Protein AF-0000000085051279 (afdb_homodimer)

Foldseek 3Di:
DEWEDALLQLLSLLQLLLCVVLVNPVPYHYDYDDQVVVDVVQCVQPVNSDDTWGQDPVHIDHGSVVSSVVCCVPRDDDPQADDDPRRVVLVVLLVLLVLLSVLLVVLLVLVVDDPVSHDPVSNVVSVVSNLVSLLVSLVVADDDPDDDHSSLSSLLSSVLSCCVRPVPDDRCVSRVSSVVSNVVCCVDPSNVVSRGD/DEWEDALLQLLSLLQLLLCVVLVNPVPYHYDYDDQVVVDVVQCVQPVNSDDTWGQDPVHIDHGSVVSSVVCCVPRDPDPQADDDPRRVVLVVLLVLLVLLSVLLVVLLVLVVDDPVSHDPVSNVVSVVSNLVSLLVSLVVQDDDPDDDHSSLSSLLSSVLSCCVRPVPDDRCVSRVSSVVSNVVCCPDPSNVVSRGD

Solvent-accessible surface area (backbone atoms only — not comparable to full-atom values): 20750 Å² total; per-residue (Å²): 76,42,32,35,24,35,58,65,37,55,52,21,35,45,40,53,29,49,37,44,73,66,67,35,61,90,51,42,41,81,39,84,50,68,49,91,67,53,45,69,78,52,33,74,57,19,39,68,32,55,60,23,24,39,40,51,98,88,46,57,32,55,41,44,68,59,44,46,51,50,50,38,72,74,60,47,96,56,68,51,56,59,74,73,78,57,23,56,59,41,50,39,45,25,50,50,25,50,48,37,41,50,31,52,51,51,45,52,54,45,70,66,41,59,76,73,34,42,52,71,67,58,46,50,51,34,50,52,19,32,53,45,36,44,43,64,44,17,82,75,41,71,78,66,92,61,82,73,26,52,31,53,45,36,40,27,41,34,56,52,44,46,50,71,78,38,71,83,62,90,52,59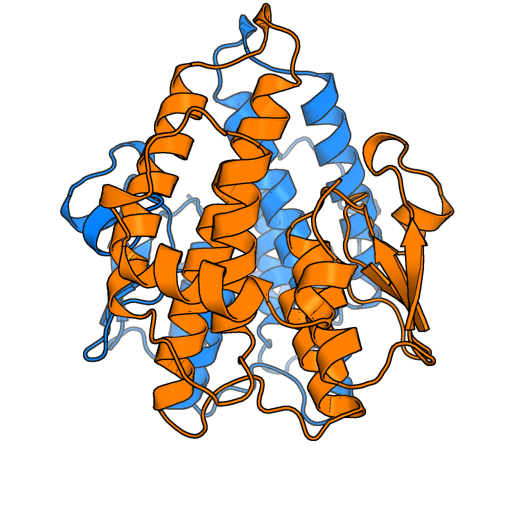,86,63,18,54,40,40,50,51,32,26,60,57,50,54,68,37,66,40,42,55,76,49,56,70,97,75,42,33,35,25,38,59,67,38,58,51,21,34,46,40,52,29,50,36,44,73,64,68,34,61,91,51,43,42,80,37,84,51,68,49,90,66,52,45,68,78,50,32,74,58,20,39,69,31,57,60,21,24,39,41,53,98,89,47,58,33,56,40,44,68,58,44,46,52,51,48,36,73,76,61,48,97,59,67,52,57,60,73,73,77,56,23,57,59,41,50,40,47,26,47,50,24,50,49,36,42,50,31,50,50,51,45,53,54,44,69,67,40,58,76,74,34,41,53,70,65,58,47,50,50,33,51,51,19,33,52,44,37,44,44,64,46,17,82,74,39,70,81,65,91,60,81,74,26,53,30,53,47,36,41,28,42,34,55,51,45,46,48,71,78,38,71,80,61,88,54,59,88,63,17,53,40,38,50,51,32,25,61,58,50,53,70,36,67,40,41,56,76,50,56,70,99

Nearest PDB structures (foldseek):
  4jed-assembly1_A-2  TM=9.030E-01  e=9.012E-14  Methylobacterium radiotolerans JCM 2831
  3r2q-assembly1_A-2  TM=9.106E-01  e=6.881E-13  Escherichia coli K-12
  3mdk-assembly1_A  TM=8.119E-01  e=7.686E-09  Pseudomonas putida KT2440
  6srb-assembly1_A  TM=7.671E-01  e=3.237E-08  Trametes pubescens
  6srb-assembly1_B  TM=7.718E-01  e=1.175E-07  Trametes pubescens

Radius of gyration: 19.94 Å; Cα contacts (8 Å, |Δi|>4): 602; chains: 2; bounding box: 51×53×50 Å

pLDDT: mean 97.47, std 1.98, range [83.81, 98.94]

Structure (mmCIF, N/CA/C/O backbone):
data_AF-0000000085051279-model_v1
#
loop_
_entity.id
_entity.type
_entity.pdbx_description
1 polymer 'Glutathione S-transferase domain-containing protein'
#
loop_
_atom_site.group_PDB
_atom_site.id
_atom_site.type_symbol
_atom_site.label_atom_id
_atom_site.label_alt_id
_atom_site.label_comp_id
_atom_site.label_asym_id
_atom_site.label_entity_id
_atom_site.label_seq_id
_atom_site.pdbx_PDB_ins_code
_atom_site.Cartn_x
_atom_site.Cartn_y
_atom_site.Cartn_z
_atom_site.occupancy
_atom_site.B_iso_or_equiv
_atom_site.auth_seq_id
_atom_site.auth_comp_id
_atom_site.auth_asym_id
_atom_site.auth_atom_id
_atom_site.pdbx_PDB_model_num
ATOM 1 N N . MET A 1 1 ? -12.391 3.74 -20.328 1 98.12 1 MET A N 1
ATOM 2 C CA . MET A 1 1 ? -11.367 3.971 -19.312 1 98.12 1 MET A CA 1
ATOM 3 C C . MET A 1 1 ? -10.016 3.455 -19.781 1 98.12 1 MET A C 1
ATOM 5 O O . MET A 1 1 ? -9.938 2.623 -20.688 1 98.12 1 MET A O 1
ATOM 9 N N . ARG A 1 2 ? -8.961 4.098 -19.344 1 98.62 2 ARG A N 1
ATOM 10 C CA . ARG A 1 2 ? -7.605 3.68 -19.688 1 98.62 2 ARG A CA 1
ATOM 11 C C . ARG A 1 2 ? -6.848 3.209 -18.453 1 98.62 2 ARG A C 1
ATOM 13 O O . ARG A 1 2 ? -6.828 3.895 -17.422 1 98.62 2 ARG A O 1
ATOM 20 N N . LEU A 1 3 ? -6.277 1.979 -18.5 1 98.88 3 LEU A N 1
ATOM 21 C CA . LEU A 1 3 ? -5.477 1.401 -17.422 1 98.88 3 LEU A CA 1
ATOM 22 C C . LEU A 1 3 ? -4.008 1.321 -17.812 1 98.88 3 LEU A C 1
ATOM 24 O O . LEU A 1 3 ? -3.637 0.523 -18.688 1 98.88 3 LEU A O 1
ATOM 28 N N . PHE A 1 4 ? -3.154 2.203 -17.234 1 98.88 4 PHE A N 1
ATOM 29 C CA . PHE A 1 4 ? -1.717 2.139 -17.469 1 98.88 4 PHE A CA 1
ATOM 30 C C . PHE A 1 4 ? -1.113 0.905 -16.812 1 98.88 4 PHE A C 1
ATOM 32 O O . PHE A 1 4 ? -1.31 0.676 -15.617 1 98.88 4 PHE A O 1
ATOM 39 N N . ILE A 1 5 ? -0.415 0.086 -17.641 1 98.62 5 ILE A N 1
ATOM 40 C CA . ILE A 1 5 ? 0.096 -1.184 -17.141 1 98.62 5 ILE A CA 1
ATOM 41 C C . ILE A 1 5 ? 1.498 -1.433 -17.688 1 98.62 5 ILE A C 1
ATOM 43 O O . ILE A 1 5 ? 1.956 -0.717 -18.578 1 98.62 5 ILE A O 1
ATOM 47 N N . ASN A 1 6 ? 2.16 -2.268 -17.047 1 97.81 6 ASN A N 1
ATOM 48 C CA . ASN A 1 6 ? 3.318 -2.994 -17.562 1 97.81 6 ASN A CA 1
ATOM 49 C C . ASN A 1 6 ? 3.133 -4.504 -17.438 1 97.81 6 ASN A C 1
ATOM 51 O O . ASN A 1 6 ? 2.604 -4.988 -16.422 1 97.81 6 ASN A O 1
ATOM 55 N N . SER A 1 7 ? 3.555 -5.289 -18.469 1 96.94 7 SER A N 1
ATOM 56 C CA . SER A 1 7 ? 3.252 -6.715 -18.516 1 96.94 7 SER A CA 1
ATOM 57 C C . SER A 1 7 ? 3.932 -7.465 -17.375 1 96.94 7 SER A C 1
ATOM 59 O O . SER A 1 7 ? 3.502 -8.562 -17 1 96.94 7 SER A O 1
ATOM 61 N N . GLY A 1 8 ? 4.988 -6.895 -16.828 1 97.75 8 GLY A N 1
ATOM 62 C CA . GLY A 1 8 ? 5.699 -7.547 -15.742 1 97.75 8 GLY A CA 1
ATOM 63 C C . GLY A 1 8 ? 5.219 -7.113 -14.367 1 97.75 8 GLY A C 1
ATOM 64 O O . GLY A 1 8 ? 5.645 -7.668 -13.352 1 97.75 8 GLY A O 1
ATOM 65 N N . SER A 1 9 ? 4.316 -6.152 -14.289 1 98.44 9 SER A N 1
ATOM 66 C CA . SER A 1 9 ? 3.877 -5.625 -13 1 98.44 9 SER A CA 1
ATOM 67 C C . SER A 1 9 ? 2.812 -6.516 -12.375 1 98.44 9 SER A C 1
ATOM 69 O O . SER A 1 9 ? 1.728 -6.688 -12.938 1 98.44 9 SER A O 1
ATOM 71 N N . PRO A 1 10 ? 3.086 -7.008 -11.188 1 98.69 10 PRO A N 1
ATOM 72 C CA . PRO A 1 10 ? 2.078 -7.84 -10.531 1 98.69 10 PRO A CA 1
ATOM 73 C C . PRO A 1 10 ? 0.895 -7.031 -10 1 98.69 10 PRO A C 1
ATOM 75 O O . PRO A 1 10 ? -0.217 -7.555 -9.898 1 98.69 10 PRO A O 1
ATOM 78 N N . PHE A 1 11 ? 1.082 -5.777 -9.664 1 98.81 11 PHE A N 1
ATOM 79 C CA . PHE A 1 11 ? 0.002 -4.918 -9.195 1 98.81 11 PHE A CA 1
ATOM 80 C C . PHE A 1 11 ? -0.945 -4.57 -10.336 1 98.81 11 PHE A C 1
ATOM 82 O O . PHE A 1 11 ? -2.164 -4.574 -10.164 1 98.81 11 PHE A O 1
ATOM 89 N N . ALA A 1 12 ? -0.349 -4.281 -11.469 1 98.88 12 ALA A N 1
ATOM 90 C CA . ALA A 1 12 ? -1.18 -4.059 -12.648 1 98.88 12 ALA A CA 1
ATOM 91 C C . ALA A 1 12 ? -1.928 -5.328 -13.047 1 98.88 12 ALA A C 1
ATOM 93 O O . ALA A 1 12 ? -3.066 -5.262 -13.516 1 98.88 12 ALA A O 1
ATOM 94 N N . ARG A 1 13 ? -1.258 -6.43 -12.875 1 98.88 13 ARG A N 1
ATOM 95 C CA . ARG A 1 13 ? -1.881 -7.699 -13.242 1 98.88 13 ARG A CA 1
ATOM 96 C C . ARG A 1 13 ? -3.152 -7.941 -12.438 1 98.88 13 ARG A C 1
ATOM 98 O O . ARG A 1 13 ? -4.152 -8.422 -12.969 1 98.88 13 ARG A O 1
ATOM 105 N N . LYS A 1 14 ? -3.09 -7.648 -11.148 1 98.44 14 LYS A N 1
ATOM 106 C CA . LYS A 1 14 ? -4.266 -7.77 -10.297 1 98.44 14 LYS A CA 1
ATOM 107 C C . LYS A 1 14 ? -5.461 -7.039 -10.898 1 98.44 14 LYS A C 1
ATOM 109 O O . LYS A 1 14 ? -6.57 -7.574 -10.938 1 98.44 14 LYS A O 1
ATOM 114 N N . CYS A 1 15 ? -5.277 -5.84 -11.336 1 98.88 15 CYS A N 1
ATOM 115 C CA . CYS A 1 15 ? -6.336 -5.023 -11.922 1 98.88 15 CYS A CA 1
ATOM 116 C C . CYS A 1 15 ? -6.805 -5.613 -13.25 1 98.88 15 CYS A C 1
ATOM 118 O O . CYS A 1 15 ? -8.008 -5.684 -13.508 1 98.88 15 CYS A O 1
ATOM 120 N N . ARG A 1 16 ? -5.84 -6.047 -14.023 1 98.88 16 ARG A N 1
ATOM 121 C CA . ARG A 1 16 ? -6.172 -6.602 -15.336 1 98.88 16 ARG A CA 1
ATOM 122 C C . ARG A 1 16 ? -7.008 -7.871 -15.195 1 98.88 16 ARG A C 1
ATOM 124 O O . ARG A 1 16 ? -7.941 -8.094 -15.961 1 98.88 16 ARG A O 1
ATOM 131 N N . ILE A 1 17 ? -6.672 -8.688 -14.234 1 98.94 17 ILE A N 1
ATOM 132 C CA . ILE A 1 17 ? -7.434 -9.906 -13.977 1 98.94 17 ILE A CA 1
ATOM 133 C C . ILE A 1 17 ? -8.867 -9.547 -13.586 1 98.94 17 ILE A C 1
ATOM 135 O O . ILE A 1 17 ? -9.82 -10.109 -14.125 1 98.94 17 ILE A O 1
ATOM 139 N N . LEU A 1 18 ? -9.016 -8.617 -12.656 1 98.81 18 LEU A N 1
ATOM 140 C CA . LEU A 1 18 ? -10.359 -8.273 -12.211 1 98.81 18 LEU A CA 1
ATOM 141 C C . LEU A 1 18 ? -11.188 -7.703 -13.359 1 98.81 18 LEU A C 1
ATOM 143 O O . LEU A 1 18 ? -12.375 -8.016 -13.484 1 98.81 18 LEU A O 1
ATOM 147 N N . VAL A 1 19 ? -10.617 -6.852 -14.18 1 98.75 19 VAL A N 1
ATOM 148 C CA . VAL A 1 19 ? -11.289 -6.285 -15.344 1 98.75 19 VAL A CA 1
ATOM 149 C C . VAL A 1 19 ? -11.875 -7.406 -16.203 1 98.75 19 VAL A C 1
ATOM 151 O O . VAL A 1 19 ? -13.023 -7.328 -16.641 1 98.75 19 VAL A O 1
ATOM 154 N N . ARG A 1 20 ? -11.109 -8.445 -16.406 1 98.69 20 ARG A N 1
ATOM 155 C CA . ARG A 1 20 ? -11.516 -9.578 -17.234 1 98.69 20 ARG A CA 1
ATOM 156 C C . ARG A 1 20 ? -12.578 -10.414 -16.516 1 98.69 20 ARG A C 1
ATOM 158 O O . ARG A 1 20 ? -13.57 -10.812 -17.125 1 98.69 20 ARG A O 1
ATOM 165 N N . GLU A 1 21 ? -12.398 -10.648 -15.203 1 98.44 21 GLU A N 1
ATOM 166 C CA . GLU A 1 21 ? -13.383 -11.398 -14.43 1 98.44 21 GLU A CA 1
ATOM 167 C C . GLU A 1 21 ? -14.734 -10.695 -14.438 1 98.44 21 GLU A C 1
ATOM 169 O O . GLU A 1 21 ? -15.781 -11.352 -14.383 1 98.44 21 GLU A O 1
ATOM 174 N N . MET A 1 22 ? -14.711 -9.391 -14.555 1 98.19 22 MET A N 1
ATOM 175 C CA . MET A 1 22 ? -15.93 -8.586 -14.492 1 98.19 22 MET A CA 1
ATOM 176 C C . MET A 1 22 ? -16.5 -8.352 -15.883 1 98.19 22 MET A C 1
ATOM 178 O O . MET A 1 22 ? -17.531 -7.688 -16.031 1 98.19 22 MET A O 1
ATOM 182 N N . GLY A 1 23 ? -15.789 -8.844 -16.906 1 97.88 23 GLY A N 1
ATOM 183 C CA . GLY A 1 23 ? -16.25 -8.656 -18.266 1 97.88 23 GLY A CA 1
ATOM 184 C C . GLY A 1 23 ? -16.141 -7.223 -18.75 1 97.88 23 GLY A C 1
ATOM 185 O O . GLY A 1 23 ? -16.969 -6.75 -19.516 1 97.88 23 GLY A O 1
ATOM 186 N N . LEU A 1 24 ? -15.109 -6.52 -18.312 1 98.25 24 LEU A N 1
ATOM 187 C CA . LEU A 1 24 ? -15 -5.094 -18.594 1 98.25 24 LEU A CA 1
ATOM 188 C C . LEU A 1 24 ? -13.93 -4.828 -19.656 1 98.25 24 LEU A C 1
ATOM 190 O O . LEU A 1 24 ? -13.469 -3.697 -19.812 1 98.25 24 LEU A O 1
ATOM 194 N N . VAL A 1 25 ? -13.539 -5.816 -20.422 1 98.12 25 VAL A N 1
ATOM 195 C CA . VAL A 1 25 ? -12.422 -5.707 -21.359 1 98.12 25 VAL A CA 1
ATOM 196 C C . VAL A 1 25 ? -12.75 -4.676 -22.438 1 98.12 25 VAL A C 1
ATOM 198 O O . VAL A 1 25 ? -11.859 -3.975 -22.938 1 98.12 25 VAL A O 1
ATOM 201 N N . ASP A 1 26 ? -14.008 -4.52 -22.734 1 98.06 26 ASP A N 1
ATOM 202 C CA . ASP A 1 26 ? -14.414 -3.564 -23.75 1 98.06 26 ASP A CA 1
ATOM 203 C C . ASP A 1 26 ? -14.5 -2.15 -23.188 1 98.06 26 ASP A C 1
ATOM 205 O O . ASP A 1 26 ? -14.57 -1.175 -23.938 1 98.06 26 ASP A O 1
ATOM 209 N N . ARG A 1 27 ? -14.422 -1.994 -21.891 1 97.81 27 ARG A N 1
ATOM 210 C CA . ARG A 1 27 ? -14.594 -0.699 -21.25 1 97.81 27 ARG A CA 1
ATOM 211 C C . ARG A 1 27 ? -13.266 -0.173 -20.719 1 97.81 27 ARG A C 1
ATOM 213 O O . ARG A 1 27 ? -13.117 1.027 -20.469 1 97.81 27 ARG A O 1
ATOM 220 N N . VAL A 1 28 ? -12.344 -1.032 -20.484 1 98.62 28 VAL A N 1
ATOM 221 C CA . VAL A 1 28 ? -11.039 -0.675 -19.938 1 98.62 28 VAL A CA 1
ATOM 222 C C . VAL A 1 28 ? -9.945 -1.045 -20.922 1 98.62 28 VAL A C 1
ATOM 224 O O . VAL A 1 28 ? -9.703 -2.227 -21.188 1 98.62 28 VAL A O 1
ATOM 227 N N . GLN A 1 29 ? -9.234 -0.08 -21.406 1 98.44 29 GLN A N 1
ATOM 228 C CA . GLN A 1 29 ? -8.148 -0.297 -22.344 1 98.44 29 GLN A CA 1
ATOM 229 C C . GLN A 1 29 ? -6.801 -0.331 -21.641 1 98.44 29 GLN A C 1
ATOM 231 O O . GLN A 1 29 ? -6.438 0.615 -20.938 1 98.44 29 GLN A O 1
ATOM 236 N N . ASP A 1 30 ? -6.047 -1.413 -21.844 1 98.5 30 ASP A N 1
ATOM 237 C CA . ASP A 1 30 ? -4.676 -1.468 -21.359 1 98.5 30 ASP A CA 1
ATOM 238 C C . ASP A 1 30 ? -3.781 -0.485 -22.109 1 98.5 30 ASP A C 1
ATOM 240 O O . ASP A 1 30 ? -3.811 -0.431 -23.344 1 98.5 30 ASP A O 1
ATOM 244 N N . VAL A 1 31 ? -3.041 0.293 -21.391 1 98.38 31 VAL A N 1
ATOM 245 C CA . VAL A 1 31 ? -2.053 1.205 -21.969 1 98.38 31 VAL A CA 1
ATOM 246 C C . VAL A 1 31 ? -0.651 0.79 -21.516 1 98.38 31 VAL A C 1
ATOM 248 O O . VAL A 1 31 ? -0.175 1.22 -20.469 1 98.38 31 VAL A O 1
ATOM 251 N N . PRO A 1 32 ? 0.031 -0.047 -22.328 1 97.94 32 PRO A N 1
ATOM 252 C CA . PRO A 1 32 ? 1.394 -0.449 -21.969 1 97.94 32 PRO A CA 1
ATOM 253 C C . PRO A 1 32 ? 2.314 0.744 -21.734 1 97.94 32 PRO A C 1
ATOM 255 O O . PRO A 1 32 ? 2.346 1.681 -22.531 1 97.94 32 PRO A O 1
ATOM 258 N N . THR A 1 33 ? 3.016 0.72 -20.578 1 97.62 33 THR A N 1
ATOM 259 C CA . THR A 1 33 ? 3.82 1.85 -20.125 1 97.62 33 THR A CA 1
ATOM 260 C C . THR A 1 33 ? 5.16 1.373 -19.578 1 97.62 33 THR A C 1
ATOM 262 O O . THR A 1 33 ? 5.219 0.408 -18.812 1 97.62 33 THR A O 1
ATOM 265 N N . VAL A 1 34 ? 6.277 2.004 -20.047 1 95.94 34 VAL A N 1
ATOM 266 C CA . VAL A 1 34 ? 7.586 1.808 -19.438 1 95.94 34 VAL A CA 1
ATOM 267 C C . VAL A 1 34 ? 7.789 2.812 -18.312 1 95.94 34 VAL A C 1
ATOM 269 O O . VAL A 1 34 ? 8.016 4 -18.562 1 95.94 34 VAL A O 1
ATOM 272 N N . THR A 1 35 ? 7.789 2.352 -17.062 1 95 35 THR A N 1
ATOM 273 C CA . THR A 1 35 ? 7.742 3.209 -15.891 1 95 35 THR A CA 1
ATOM 274 C C . THR A 1 35 ? 9.031 4.016 -15.75 1 95 35 THR A C 1
ATOM 276 O O . THR A 1 35 ? 9 5.184 -15.367 1 95 35 THR A O 1
ATOM 279 N N . LEU A 1 36 ? 10.125 3.449 -16.125 1 92.56 36 LEU A N 1
ATOM 280 C CA . LEU A 1 36 ? 11.414 4.098 -15.93 1 92.56 36 LEU A CA 1
ATOM 281 C C . LEU A 1 36 ? 11.562 5.305 -16.844 1 92.56 36 LEU A C 1
ATOM 283 O O . LEU A 1 36 ? 12.391 6.184 -16.594 1 92.56 36 LEU A O 1
ATOM 287 N N . ASP A 1 37 ? 10.75 5.371 -17.844 1 92.44 37 ASP A N 1
ATOM 288 C CA . ASP A 1 37 ? 10.828 6.477 -18.797 1 92.44 37 ASP A CA 1
ATOM 289 C C . ASP A 1 37 ? 10.172 7.734 -18.234 1 92.44 37 ASP A C 1
ATOM 291 O O . ASP A 1 37 ? 10.492 8.852 -18.656 1 92.44 37 ASP A O 1
ATOM 295 N N . SER A 1 38 ? 9.312 7.586 -17.328 1 93.06 38 SER A N 1
ATOM 296 C CA . SER A 1 38 ? 8.609 8.703 -16.703 1 93.06 38 SER A CA 1
ATOM 297 C C . SER A 1 38 ? 8.078 9.672 -17.75 1 93.06 38 SER A C 1
ATOM 299 O O . SER A 1 38 ? 8.297 10.883 -17.656 1 93.06 38 SER A O 1
ATOM 301 N N . VAL A 1 39 ? 7.379 9.133 -18.75 1 93.75 39 VAL A N 1
ATOM 302 C CA . VAL A 1 39 ? 6.891 10 -19.812 1 93.75 39 VAL A CA 1
ATOM 303 C C . VAL A 1 39 ? 5.766 10.883 -19.281 1 93.75 39 VAL A C 1
ATOM 305 O O . VAL A 1 39 ? 5.023 10.492 -18.391 1 93.75 39 VAL A O 1
ATOM 308 N N . PRO A 1 40 ? 5.559 12.078 -19.812 1 95.5 40 PRO A N 1
ATOM 309 C CA . PRO A 1 40 ? 4.621 13.07 -19.281 1 95.5 40 PRO A CA 1
ATOM 310 C C . PRO A 1 40 ? 3.201 12.523 -19.156 1 95.5 40 PRO A C 1
ATOM 312 O O . PRO A 1 40 ? 2.525 12.789 -18.156 1 95.5 40 PRO A O 1
ATOM 315 N N . GLU A 1 41 ? 2.764 11.758 -20.125 1 95.19 41 GLU A N 1
ATOM 316 C CA . GLU A 1 41 ? 1.409 11.211 -20.078 1 95.19 41 GLU A CA 1
ATOM 317 C C . GLU A 1 41 ? 1.219 10.289 -18.891 1 95.19 41 GLU A C 1
ATOM 319 O O . GLU A 1 41 ? 0.133 10.234 -18.297 1 95.19 41 GLU A O 1
ATOM 324 N N . HIS A 1 42 ? 2.289 9.539 -18.547 1 96.5 42 HIS A N 1
ATOM 325 C CA . HIS A 1 42 ? 2.229 8.602 -17.438 1 96.5 42 HIS A CA 1
ATOM 326 C C . HIS A 1 42 ? 2.305 9.328 -16.094 1 96.5 42 HIS A C 1
ATOM 328 O O . HIS A 1 42 ? 1.494 9.078 -15.203 1 96.5 42 HIS A O 1
ATOM 334 N N . ILE A 1 43 ? 3.232 10.305 -15.961 1 96.62 43 ILE A N 1
ATOM 335 C CA . ILE A 1 43 ? 3.426 10.953 -14.672 1 96.62 43 ILE A CA 1
ATOM 336 C C . ILE A 1 43 ? 2.271 11.914 -14.398 1 96.62 43 ILE A C 1
ATOM 338 O O . ILE A 1 43 ? 2.027 12.289 -13.25 1 96.62 43 ILE A O 1
ATOM 342 N N . ALA A 1 44 ? 1.492 12.32 -15.438 1 95.69 44 ALA A N 1
ATOM 343 C CA . ALA A 1 44 ? 0.29 13.125 -15.25 1 95.69 44 ALA A CA 1
ATOM 344 C C . ALA A 1 44 ? -0.797 12.336 -14.531 1 95.69 44 ALA A C 1
ATOM 346 O O . ALA A 1 44 ? -1.652 12.906 -13.852 1 95.69 44 ALA A O 1
ATOM 347 N N . VAL A 1 45 ? -0.727 11.023 -14.656 1 96.75 45 VAL A N 1
ATOM 348 C CA . VAL A 1 45 ? -1.758 10.156 -14.094 1 96.75 45 VAL A CA 1
ATOM 349 C C . VAL A 1 45 ? -1.275 9.57 -12.766 1 96.75 45 VAL A C 1
ATOM 351 O O . VAL A 1 45 ? -2.043 9.484 -11.805 1 96.75 45 VAL A O 1
ATOM 354 N N . ASN A 1 46 ? -0.096 9.148 -12.695 1 98.25 46 ASN A N 1
ATOM 355 C CA . ASN A 1 46 ? 0.56 8.656 -11.492 1 98.25 46 ASN A CA 1
ATOM 356 C C . ASN A 1 46 ? 1.88 9.383 -11.234 1 98.25 46 ASN A C 1
ATOM 358 O O . ASN A 1 46 ? 2.906 9.031 -11.82 1 98.25 46 ASN A O 1
ATOM 362 N N . PRO A 1 47 ? 1.909 10.289 -10.297 1 98.06 47 PRO A N 1
ATOM 363 C CA . PRO A 1 47 ? 3.086 11.133 -10.078 1 98.06 47 PRO A CA 1
ATOM 364 C C . PRO A 1 47 ? 4.316 10.336 -9.656 1 98.06 47 PRO A C 1
ATOM 366 O O . PRO A 1 47 ? 5.438 10.852 -9.703 1 98.06 47 PRO A O 1
ATOM 369 N N . PHE A 1 48 ? 4.191 9.109 -9.258 1 98.25 48 PHE A N 1
ATOM 370 C CA . PHE A 1 48 ? 5.312 8.281 -8.812 1 98.25 48 PHE A CA 1
ATOM 371 C C . PHE A 1 48 ? 5.895 7.492 -9.977 1 98.25 48 PHE A C 1
ATOM 373 O O . PHE A 1 48 ? 6.836 6.719 -9.805 1 98.25 48 PHE A O 1
ATOM 380 N N . ALA A 1 49 ? 5.305 7.672 -11.234 1 97.69 49 ALA A N 1
ATOM 381 C CA . ALA A 1 49 ? 5.703 6.938 -12.438 1 97.69 49 ALA A CA 1
ATOM 382 C C . ALA A 1 49 ? 5.59 5.43 -12.219 1 97.69 49 ALA A C 1
ATOM 384 O O . ALA A 1 49 ? 6.5 4.68 -12.57 1 97.69 49 ALA A O 1
ATOM 385 N N . GLN A 1 50 ? 4.523 5.086 -11.602 1 98.06 50 GLN A N 1
ATOM 386 C CA . GLN A 1 50 ? 4.27 3.672 -11.336 1 98.06 50 GLN A CA 1
ATOM 387 C C . GLN A 1 50 ? 2.998 3.199 -12.031 1 98.06 50 GLN A C 1
ATOM 389 O O . GLN A 1 50 ? 2.229 4.012 -12.547 1 98.06 50 GLN A O 1
ATOM 394 N N . VAL A 1 51 ? 2.852 1.945 -12.164 1 98.44 51 VAL A N 1
ATOM 395 C CA . VAL A 1 51 ? 1.634 1.286 -12.625 1 98.44 51 VAL A CA 1
ATOM 396 C C . VAL A 1 51 ? 1.137 0.316 -11.555 1 98.44 51 VAL A C 1
ATOM 398 O O . VAL A 1 51 ? 1.921 -0.167 -10.734 1 98.44 51 VAL A O 1
ATOM 401 N N . PRO A 1 52 ? -0.175 0.066 -11.453 1 98.69 52 PRO A N 1
ATOM 402 C CA . PRO A 1 52 ? -1.25 0.52 -12.336 1 98.69 52 PRO A CA 1
ATOM 403 C C . PRO A 1 52 ? -1.691 1.951 -12.047 1 98.69 52 PRO A C 1
ATOM 405 O O . PRO A 1 52 ? -1.393 2.486 -10.977 1 98.69 52 PRO A O 1
ATOM 408 N N . ALA A 1 53 ? -2.283 2.574 -12.969 1 98.81 53 ALA A N 1
ATOM 409 C CA . ALA A 1 53 ? -3.076 3.795 -12.844 1 98.81 53 ALA A CA 1
ATOM 410 C C . ALA A 1 53 ? -4.297 3.754 -13.758 1 98.81 53 ALA A C 1
ATOM 412 O O . ALA A 1 53 ? -4.18 3.447 -14.945 1 98.81 53 ALA A O 1
ATOM 413 N N . LEU A 1 54 ? -5.465 3.961 -13.219 1 98.81 54 LEU A N 1
ATOM 414 C CA . LEU A 1 54 ? -6.711 3.936 -13.977 1 98.81 54 LEU A CA 1
ATOM 415 C C . LEU A 1 54 ? -7.23 5.352 -14.211 1 98.81 54 LEU A C 1
ATOM 417 O O . LEU A 1 54 ? -7.438 6.105 -13.266 1 98.81 54 LEU A O 1
ATOM 421 N N . VAL A 1 55 ? -7.387 5.73 -15.461 1 98.62 55 VAL A N 1
ATOM 422 C CA . VAL A 1 55 ? -7.988 7.004 -15.836 1 98.62 55 VAL A CA 1
ATOM 423 C C . VAL A 1 55 ? -9.477 6.805 -16.125 1 98.62 55 VAL A C 1
ATOM 425 O O . VAL A 1 55 ? -9.844 5.992 -16.969 1 98.62 55 VAL A O 1
ATOM 428 N N . THR A 1 56 ? -10.344 7.508 -15.359 1 97.25 56 THR A N 1
ATOM 429 C CA . THR A 1 56 ? -11.789 7.496 -15.539 1 97.25 56 THR A CA 1
ATOM 430 C C . THR A 1 56 ? -12.305 8.891 -15.891 1 97.25 56 THR A C 1
ATOM 432 O O . THR A 1 56 ? -11.516 9.828 -16.016 1 97.25 56 THR A O 1
ATOM 435 N N . ASP A 1 57 ? -13.625 9.008 -16.047 1 92.38 57 ASP A N 1
ATOM 436 C CA . ASP A 1 57 ? -14.234 10.312 -16.297 1 92.38 57 ASP A CA 1
ATOM 437 C C . ASP A 1 57 ? -14.219 11.18 -15.031 1 92.38 57 ASP A C 1
ATOM 439 O O . ASP A 1 57 ? -14.375 12.398 -15.109 1 92.38 57 ASP A O 1
ATOM 443 N N . GLN A 1 58 ? -13.953 10.57 -13.961 1 89.69 58 GLN A N 1
ATOM 444 C CA . GLN A 1 58 ? -14 11.273 -12.688 1 89.69 58 GLN A CA 1
ATOM 445 C C . GLN A 1 58 ? -12.602 11.539 -12.148 1 89.69 58 GLN A C 1
ATOM 447 O O . GLN A 1 58 ? -12.438 12.133 -11.078 1 89.69 58 GLN A O 1
ATOM 452 N N . GLY A 1 59 ? -11.586 11.133 -12.945 1 94 59 GLY A N 1
ATOM 453 C CA . GLY A 1 59 ? -10.219 11.289 -12.477 1 94 59 GLY A CA 1
ATOM 454 C C . GLY A 1 59 ? -9.422 10 -12.523 1 94 59 GLY A C 1
ATOM 455 O O . GLY A 1 59 ? -9.859 9.016 -13.117 1 94 59 GLY A O 1
ATOM 456 N N . SER A 1 60 ? -8.203 10.055 -11.961 1 97.25 60 SER A N 1
ATOM 457 C CA . SER A 1 60 ? -7.305 8.906 -12 1 97.25 60 SER A CA 1
ATOM 458 C C . SER A 1 60 ? -7.203 8.242 -10.633 1 97.25 60 SER A C 1
ATOM 460 O O . SER A 1 60 ? -7.41 8.883 -9.602 1 97.25 60 SER A O 1
ATOM 462 N N . LEU A 1 61 ? -7.02 6.98 -10.594 1 98.31 61 LEU A N 1
ATOM 463 C CA . LEU A 1 61 ? -6.73 6.168 -9.422 1 98.31 61 LEU A CA 1
ATOM 464 C C . LEU A 1 61 ? -5.383 5.469 -9.555 1 98.31 61 LEU A C 1
ATOM 466 O O . LEU A 1 61 ? -5.078 4.902 -10.609 1 98.31 61 LEU A O 1
ATOM 470 N N . VAL A 1 62 ? -4.551 5.41 -8.453 1 98.25 62 VAL A N 1
ATOM 471 C CA . VAL A 1 62 ? -3.168 4.992 -8.656 1 98.25 62 VAL A CA 1
ATOM 472 C C . VAL A 1 62 ? -2.879 3.744 -7.824 1 98.25 62 VAL A C 1
ATOM 474 O O . VAL A 1 62 ? -1.782 3.186 -7.895 1 98.25 62 VAL A O 1
ATOM 477 N N . ASP A 1 63 ? -3.705 3.289 -6.988 1 98.38 63 ASP A N 1
ATOM 478 C CA . ASP A 1 63 ? -3.525 2.133 -6.113 1 98.38 63 ASP A CA 1
ATOM 479 C C . ASP A 1 63 ? -4.305 0.927 -6.633 1 98.38 63 ASP A C 1
ATOM 481 O O . ASP A 1 63 ? -5.488 1.038 -6.957 1 98.38 63 ASP A O 1
ATOM 485 N N . SER A 1 64 ? -3.609 -0.219 -6.711 1 98.81 64 SER A N 1
ATOM 486 C CA . SER A 1 64 ? -4.219 -1.387 -7.34 1 98.81 64 SER A CA 1
ATOM 487 C C . SER A 1 64 ? -5.465 -1.833 -6.582 1 98.81 64 SER A C 1
ATOM 489 O O . SER A 1 64 ? -6.473 -2.191 -7.195 1 98.81 64 SER A O 1
ATOM 491 N N . THR A 1 65 ? -5.398 -1.845 -5.234 1 98.75 65 THR A N 1
ATOM 492 C CA . THR A 1 65 ? -6.559 -2.219 -4.438 1 98.75 65 THR A CA 1
ATOM 493 C C . THR A 1 65 ? -7.691 -1.215 -4.625 1 98.75 65 THR A C 1
ATOM 495 O O . THR A 1 65 ? -8.844 -1.601 -4.82 1 98.75 65 THR A O 1
ATOM 498 N N . LEU A 1 66 ? -7.352 0.097 -4.602 1 98.56 66 LEU A N 1
ATOM 499 C CA . LEU A 1 66 ? -8.328 1.16 -4.797 1 98.56 66 LEU A CA 1
ATOM 500 C C . LEU A 1 66 ? -9 1.041 -6.16 1 98.56 66 LEU A C 1
ATOM 502 O O . LEU A 1 66 ? -10.219 1.165 -6.273 1 98.56 66 LEU A O 1
ATOM 506 N N . ILE A 1 67 ? -8.188 0.801 -7.203 1 98.81 67 ILE A N 1
ATOM 507 C CA . ILE A 1 67 ? -8.695 0.639 -8.562 1 98.81 67 ILE A CA 1
ATOM 508 C C . ILE A 1 67 ? -9.695 -0.511 -8.609 1 98.81 67 ILE A C 1
ATOM 510 O O . ILE A 1 67 ? -10.789 -0.365 -9.156 1 98.81 67 ILE A O 1
ATOM 514 N N . CYS A 1 68 ? -9.359 -1.651 -8.031 1 98.81 68 CYS A N 1
ATOM 515 C CA . CYS A 1 68 ? -10.219 -2.826 -8.039 1 98.81 68 CYS A CA 1
ATOM 516 C C . CYS A 1 68 ? -11.516 -2.561 -7.285 1 98.81 68 CYS A C 1
ATOM 518 O O . CYS A 1 68 ? -12.602 -2.91 -7.758 1 98.81 68 CYS A O 1
ATOM 520 N N . GLU A 1 69 ? -11.375 -1.919 -6.141 1 98.38 69 GLU A N 1
ATOM 521 C CA . GLU A 1 69 ? -12.57 -1.604 -5.359 1 98.38 69 GLU A CA 1
ATOM 522 C C . GLU A 1 69 ? -13.469 -0.62 -6.102 1 98.38 69 GLU A C 1
ATOM 524 O O . GLU A 1 69 ? -14.695 -0.75 -6.074 1 98.38 69 GLU A O 1
ATOM 529 N N . TRP A 1 70 ? -12.891 0.36 -6.734 1 98.38 70 TRP A N 1
ATOM 530 C CA . TRP A 1 70 ? -13.664 1.338 -7.492 1 98.38 70 TRP A CA 1
ATOM 531 C C . TRP A 1 70 ? -14.414 0.669 -8.641 1 98.38 70 TRP A C 1
ATOM 533 O O . TRP A 1 70 ? -15.602 0.924 -8.844 1 98.38 70 TRP A O 1
ATOM 543 N N . LEU A 1 71 ? -13.742 -0.196 -9.406 1 98.44 71 LEU A N 1
ATOM 544 C CA . LEU A 1 71 ? -14.359 -0.913 -10.523 1 98.44 71 LEU A CA 1
ATOM 545 C C . LEU A 1 71 ? -15.539 -1.747 -10.039 1 98.44 71 LEU A C 1
ATOM 547 O O . LEU A 1 71 ? -16.609 -1.728 -10.648 1 98.44 71 LEU A O 1
ATOM 551 N N . ALA A 1 72 ? -15.328 -2.465 -8.945 1 97.88 72 ALA A N 1
ATOM 552 C CA . ALA A 1 72 ? -16.406 -3.314 -8.422 1 97.88 72 ALA A CA 1
ATOM 553 C C . ALA A 1 72 ? -17.594 -2.477 -7.969 1 97.88 72 ALA A C 1
ATOM 555 O O . ALA A 1 72 ? -18.75 -2.879 -8.156 1 97.88 72 ALA A O 1
ATOM 556 N N . ALA A 1 73 ? -17.328 -1.346 -7.383 1 96.75 73 ALA A N 1
ATOM 557 C CA . ALA A 1 73 ? -18.391 -0.479 -6.883 1 96.75 73 ALA A CA 1
ATOM 558 C C . ALA A 1 73 ? -19.203 0.105 -8.031 1 96.75 73 ALA A C 1
ATOM 560 O O . ALA A 1 73 ? -20.406 0.322 -7.891 1 96.75 73 ALA A O 1
ATOM 561 N N . HIS A 1 74 ? -18.609 0.34 -9.141 1 97.19 74 HIS A N 1
ATOM 562 C CA . HIS A 1 74 ? -19.266 1.106 -10.195 1 97.19 74 HIS A CA 1
ATOM 563 C C . HIS A 1 74 ? -19.766 0.194 -11.305 1 97.19 74 HIS A C 1
ATOM 565 O O . HIS A 1 74 ? -20.719 0.545 -12.023 1 97.19 74 HIS A O 1
ATOM 571 N N . TYR A 1 75 ? -19.203 -1.028 -11.422 1 96.44 75 TYR A N 1
ATOM 572 C CA . TYR A 1 75 ? -19.547 -1.847 -12.578 1 96.44 75 TYR A CA 1
ATOM 573 C C . TYR A 1 75 ? -19.906 -3.268 -12.156 1 96.44 75 TYR A C 1
ATOM 575 O O . TYR A 1 75 ? -20.109 -4.141 -13.008 1 96.44 75 TYR A O 1
ATO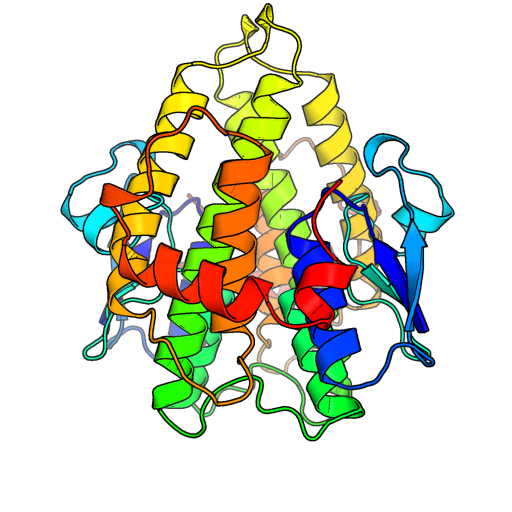M 583 N N . GLY A 1 76 ? -20 -3.523 -10.898 1 83.94 76 GLY A N 1
ATOM 584 C CA . GLY A 1 76 ? -20.344 -4.836 -10.383 1 83.94 76 GLY A CA 1
ATOM 585 C C . GLY A 1 76 ? -21.594 -5.41 -11.016 1 83.94 76 GLY A C 1
ATOM 586 O O . GLY A 1 76 ? -22.078 -4.906 -12.031 1 83.94 76 GLY A O 1
ATOM 587 N N . PRO A 1 77 ? -22.078 -6.676 -10.68 1 89.25 77 PRO A N 1
ATOM 588 C CA . PRO A 1 77 ? -21.859 -7.281 -9.359 1 89.25 77 PRO A CA 1
ATOM 589 C C . PRO A 1 77 ? -20.609 -8.164 -9.32 1 89.25 77 PRO A C 1
ATOM 591 O O . PRO A 1 77 ? -20.422 -9.023 -10.188 1 89.25 77 PRO A O 1
ATOM 594 N N . TYR A 1 78 ? -19.5 -7.996 -8.656 1 94.81 78 TYR A N 1
ATOM 595 C CA . TYR A 1 78 ? -18.375 -8.883 -8.398 1 94.81 78 TYR A CA 1
ATOM 596 C C . TYR A 1 78 ? -18.047 -8.953 -6.914 1 94.81 78 TYR A C 1
ATOM 598 O O . TYR A 1 78 ? -17.875 -7.922 -6.262 1 94.81 78 TYR A O 1
ATOM 606 N N . PRO A 1 79 ? -18.062 -10.172 -6.379 1 94.69 79 PRO A N 1
ATOM 607 C CA . PRO A 1 79 ? -17.781 -10.336 -4.949 1 94.69 79 PRO A CA 1
ATOM 608 C C . PRO A 1 79 ? -16.297 -10.188 -4.617 1 94.69 79 PRO A C 1
ATOM 610 O O . PRO A 1 79 ? -15.617 -11.188 -4.371 1 94.69 79 PRO A O 1
ATOM 613 N N . LEU A 1 80 ? -15.922 -8.969 -4.477 1 97.38 80 LEU A N 1
ATOM 614 C CA . LEU A 1 80 ? -14.516 -8.695 -4.207 1 97.38 80 LEU A CA 1
ATOM 615 C C . LEU A 1 80 ? -14.07 -9.344 -2.9 1 97.38 80 LEU A C 1
ATOM 617 O O . LEU A 1 80 ? -12.953 -9.852 -2.803 1 97.38 80 LEU A O 1
ATOM 621 N N . TYR A 1 81 ? -14.922 -9.227 -1.891 1 97.62 81 TYR A N 1
ATOM 622 C CA . TYR A 1 81 ? -14.688 -9.805 -0.57 1 97.62 81 TYR A CA 1
ATOM 623 C C . TYR A 1 81 ? -15.922 -10.539 -0.067 1 97.62 81 TYR A C 1
ATOM 625 O O . TYR A 1 81 ? -17.047 -10.203 -0.451 1 97.62 81 TYR A O 1
ATOM 633 N N . PRO A 1 82 ? -15.672 -11.594 0.821 1 96.5 82 PRO A N 1
ATOM 634 C CA . PRO A 1 82 ? -16.844 -12.18 1.482 1 96.5 82 PRO A CA 1
ATOM 635 C C . PRO A 1 82 ? -17.609 -11.156 2.324 1 96.5 82 PRO A C 1
ATOM 637 O O . PRO A 1 82 ? -17.047 -10.141 2.729 1 96.5 82 PRO A O 1
ATOM 640 N N . LYS A 1 83 ? -18.906 -11.453 2.535 1 95.25 83 LYS A N 1
ATOM 641 C CA . LYS A 1 83 ? -19.734 -10.547 3.314 1 95.25 83 LYS A CA 1
ATOM 642 C C . LYS A 1 83 ? -19.516 -10.734 4.812 1 95.25 83 LYS A C 1
ATOM 644 O O . LYS A 1 83 ? -19.016 -11.781 5.238 1 95.25 83 LYS A O 1
ATOM 649 N N . GLY A 1 84 ? -19.766 -9.672 5.59 1 95.56 84 GLY A N 1
ATOM 650 C CA . GLY A 1 84 ? -19.703 -9.766 7.039 1 95.56 84 GLY A CA 1
ATOM 651 C C . GLY A 1 84 ? -18.297 -9.781 7.578 1 95.56 84 GLY A C 1
ATOM 652 O O . GLY A 1 84 ? -17.391 -9.172 7 1 95.56 84 GLY A O 1
ATOM 653 N N . GLU A 1 85 ? -18.078 -10.422 8.719 1 96.12 85 GLU A N 1
ATOM 654 C CA . GLU A 1 85 ? -16.812 -10.406 9.438 1 96.12 85 GLU A CA 1
ATOM 655 C C . GLU A 1 85 ? -15.727 -11.125 8.648 1 96.12 85 GLU A C 1
ATOM 657 O O . GLU A 1 85 ? -14.539 -10.812 8.773 1 96.12 85 GLU A O 1
ATOM 662 N N . ALA A 1 86 ? -16.156 -12.008 7.773 1 95.75 86 ALA A N 1
ATOM 663 C CA . ALA A 1 86 ? -15.211 -12.812 7.004 1 95.75 86 ALA A CA 1
ATOM 664 C C . ALA A 1 86 ? -14.391 -11.938 6.055 1 95.75 86 ALA A C 1
ATOM 666 O O . ALA A 1 86 ? -13.32 -12.344 5.602 1 95.75 86 ALA A O 1
ATOM 667 N N . GLN A 1 87 ? -14.906 -10.742 5.762 1 97.31 87 GLN A N 1
ATOM 668 C CA . GLN A 1 87 ? -14.188 -9.867 4.84 1 97.31 87 GLN A CA 1
ATOM 669 C C . GLN A 1 87 ? -12.828 -9.469 5.406 1 97.31 87 GLN A C 1
ATOM 671 O O . GLN A 1 87 ? -11.875 -9.266 4.656 1 97.31 87 GLN A O 1
ATOM 676 N N . TRP A 1 88 ? -12.703 -9.344 6.723 1 97.31 88 TRP A N 1
ATOM 677 C CA . TRP A 1 88 ? -11.492 -8.82 7.34 1 97.31 88 TRP A CA 1
ATOM 678 C C . TRP A 1 88 ? -10.352 -9.828 7.227 1 97.31 88 TRP A C 1
ATOM 680 O O . TRP A 1 88 ? -9.188 -9.445 7.062 1 97.31 88 TRP A O 1
ATOM 690 N N . LEU A 1 89 ? -10.719 -11.102 7.297 1 96.5 89 LEU A N 1
ATOM 691 C CA . LEU A 1 89 ? -9.711 -12.133 7.074 1 96.5 89 LEU A CA 1
ATOM 692 C C . LEU A 1 89 ? -9.219 -12.109 5.633 1 96.5 89 LEU A C 1
ATOM 694 O O . LEU A 1 89 ? -8.016 -12.25 5.383 1 96.5 89 LEU A O 1
ATOM 698 N N . ALA A 1 90 ? -10.094 -11.922 4.719 1 97.56 90 ALA A N 1
ATOM 699 C CA . ALA A 1 90 ? -9.734 -11.844 3.307 1 97.56 90 ALA A CA 1
ATOM 700 C C . ALA A 1 90 ? -8.867 -10.617 3.029 1 97.56 90 ALA A C 1
ATOM 702 O O . ALA A 1 90 ? -7.867 -10.711 2.314 1 97.56 90 ALA A O 1
ATOM 703 N N . ARG A 1 91 ? -9.227 -9.516 3.611 1 98.19 91 ARG A N 1
ATOM 704 C CA . ARG A 1 91 ? -8.484 -8.273 3.402 1 98.19 91 ARG A CA 1
ATOM 705 C C . ARG A 1 91 ? -7.102 -8.359 4.035 1 98.19 91 ARG A C 1
ATOM 707 O O . ARG A 1 91 ? -6.137 -7.812 3.494 1 98.19 91 ARG A O 1
ATOM 714 N N . GLN A 1 92 ? -6.996 -9.031 5.164 1 98.12 92 GLN A N 1
ATOM 715 C CA . GLN A 1 92 ? -5.695 -9.273 5.77 1 98.12 92 GLN A CA 1
ATOM 716 C C . GLN A 1 92 ? -4.828 -10.156 4.871 1 98.12 92 GLN A C 1
ATOM 718 O O . GLN A 1 92 ? -3.631 -9.898 4.711 1 98.12 92 GLN A O 1
ATOM 723 N N . ALA A 1 93 ? -5.414 -11.172 4.297 1 98.25 93 ALA A N 1
ATOM 724 C CA . ALA A 1 93 ? -4.68 -12.031 3.371 1 98.25 93 ALA A CA 1
ATOM 725 C C . ALA A 1 93 ? -4.199 -11.242 2.156 1 98.25 93 ALA A C 1
ATOM 727 O O . ALA A 1 93 ? -3.072 -11.43 1.692 1 98.25 93 ALA A O 1
ATOM 728 N N . GLU A 1 94 ? -5.047 -10.391 1.681 1 98.69 94 GLU A N 1
ATOM 729 C CA . GLU A 1 94 ? -4.672 -9.531 0.563 1 98.69 94 GLU A CA 1
ATOM 730 C C . GLU A 1 94 ? -3.523 -8.602 0.943 1 98.69 94 GLU A C 1
ATOM 732 O O . GLU A 1 94 ? -2.594 -8.406 0.159 1 98.69 94 GLU A O 1
ATOM 737 N N . ALA A 1 95 ? -3.607 -8.047 2.131 1 98.69 95 ALA A N 1
ATOM 738 C CA . ALA A 1 95 ? -2.549 -7.152 2.598 1 98.69 95 ALA A CA 1
ATOM 739 C C . ALA A 1 95 ? -1.213 -7.887 2.682 1 98.69 95 ALA A C 1
ATOM 741 O O . ALA A 1 95 ? -0.176 -7.344 2.289 1 98.69 95 ALA A O 1
ATOM 742 N N . LEU A 1 96 ? -1.239 -9.062 3.168 1 98.62 96 LEU A N 1
ATOM 743 C CA . LEU A 1 96 ? -0.026 -9.867 3.227 1 98.62 96 LEU A CA 1
ATOM 744 C C . LEU A 1 96 ? 0.479 -10.195 1.825 1 98.62 96 LEU A C 1
ATOM 746 O O . LEU A 1 96 ? 1.684 -10.148 1.568 1 98.62 96 LEU A O 1
ATOM 750 N N . ALA A 1 97 ? -0.427 -10.523 0.936 1 98.81 97 ALA A N 1
ATOM 751 C CA . ALA A 1 97 ? -0.041 -10.789 -0.446 1 98.81 97 ALA A CA 1
ATOM 752 C C . ALA A 1 97 ? 0.58 -9.562 -1.096 1 98.81 97 ALA A C 1
ATOM 754 O O . ALA A 1 97 ? 1.584 -9.664 -1.805 1 98.81 97 ALA A O 1
ATOM 755 N N . ASP A 1 98 ? -0.035 -8.43 -0.863 1 98.81 98 ASP A N 1
ATOM 756 C CA . ASP A 1 98 ? 0.549 -7.18 -1.347 1 98.81 98 ASP A CA 1
ATOM 757 C C . ASP A 1 98 ? 1.953 -6.977 -0.783 1 98.81 98 ASP A C 1
ATOM 759 O O . ASP A 1 98 ? 2.85 -6.512 -1.489 1 98.81 98 ASP A O 1
ATOM 763 N N . GLY A 1 99 ? 2.098 -7.277 0.522 1 98.81 99 GLY A N 1
ATOM 764 C CA . GLY A 1 99 ? 3.42 -7.203 1.123 1 98.81 99 GLY A CA 1
ATOM 765 C C . GLY A 1 99 ? 4.43 -8.125 0.462 1 98.81 99 GLY A C 1
ATOM 766 O O . GLY A 1 99 ? 5.594 -7.758 0.29 1 98.81 99 GLY A O 1
ATOM 767 N N . ILE A 1 100 ? 4.016 -9.305 0.124 1 98.81 100 ILE A N 1
ATOM 768 C CA . ILE A 1 100 ? 4.863 -10.25 -0.598 1 98.81 100 ILE A CA 1
ATOM 769 C C . ILE A 1 100 ? 5.289 -9.641 -1.934 1 98.81 100 ILE A C 1
ATOM 771 O O . ILE A 1 100 ? 6.469 -9.664 -2.285 1 98.81 100 ILE A O 1
ATOM 775 N N . LEU A 1 101 ? 4.348 -9.102 -2.619 1 98.88 101 LEU A N 1
ATOM 776 C CA . LEU A 1 101 ? 4.621 -8.477 -3.906 1 98.88 101 LEU A CA 1
ATOM 777 C C . LEU A 1 101 ? 5.582 -7.301 -3.742 1 98.88 101 LEU A C 1
ATOM 779 O O . LEU A 1 101 ? 6.504 -7.129 -4.543 1 98.88 101 LEU A O 1
ATOM 783 N N . GLU A 1 102 ? 5.363 -6.516 -2.732 1 98.69 102 GLU A N 1
ATOM 784 C CA . GLU A 1 102 ? 6.242 -5.375 -2.477 1 98.69 102 GLU A CA 1
ATOM 785 C C . GLU A 1 102 ? 7.672 -5.832 -2.211 1 98.69 102 GLU A C 1
AT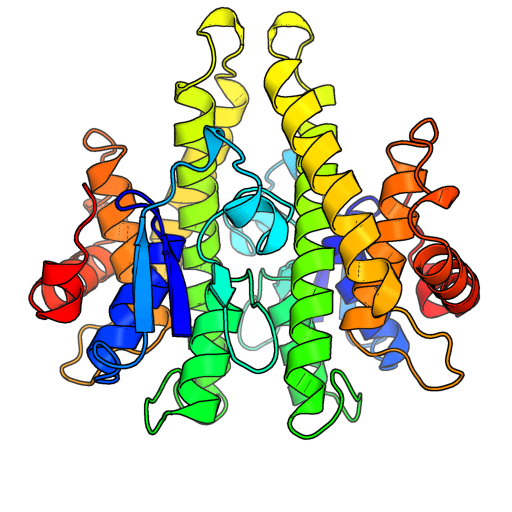OM 787 O O . GLU A 1 102 ? 8.617 -5.27 -2.76 1 98.69 102 GLU A O 1
ATOM 792 N N . ALA A 1 103 ? 7.832 -6.84 -1.37 1 98.75 103 ALA A N 1
ATOM 793 C CA . ALA A 1 103 ? 9.164 -7.379 -1.088 1 98.75 103 ALA A CA 1
ATOM 794 C C . ALA A 1 103 ? 9.82 -7.906 -2.359 1 98.75 103 ALA A C 1
ATOM 796 O O . ALA A 1 103 ? 11 -7.648 -2.605 1 98.75 103 ALA A O 1
ATOM 797 N N . ALA A 1 104 ? 9.086 -8.602 -3.164 1 98.81 104 ALA A N 1
ATOM 798 C CA . ALA A 1 104 ? 9.609 -9.156 -4.41 1 98.81 104 ALA A CA 1
ATOM 799 C C . ALA A 1 104 ? 10.031 -8.055 -5.371 1 98.81 104 ALA A C 1
ATOM 801 O O . ALA A 1 104 ? 11.094 -8.133 -5.996 1 98.81 104 ALA A O 1
ATOM 802 N N . VAL A 1 105 ? 9.203 -7.023 -5.508 1 98.5 105 VAL A N 1
ATOM 803 C CA . VAL A 1 105 ? 9.516 -5.906 -6.395 1 98.5 105 VAL A CA 1
ATOM 804 C C . VAL A 1 105 ? 10.766 -5.188 -5.891 1 98.5 105 VAL A C 1
ATOM 806 O O . VAL A 1 105 ? 11.625 -4.797 -6.684 1 98.5 105 VAL A O 1
ATOM 809 N N . LYS A 1 106 ? 10.875 -5.031 -4.559 1 98.38 106 LYS A N 1
ATOM 810 C CA . LYS A 1 106 ? 12.078 -4.438 -3.99 1 98.38 106 LYS A CA 1
ATOM 811 C C . LYS A 1 106 ? 13.32 -5.246 -4.367 1 98.38 106 LYS A C 1
ATOM 813 O O . LYS A 1 106 ? 14.359 -4.676 -4.691 1 98.38 106 LYS A O 1
ATOM 818 N N . MET A 1 107 ? 13.188 -6.527 -4.332 1 98.69 107 MET A N 1
ATOM 819 C CA . MET A 1 107 ? 14.305 -7.391 -4.703 1 98.69 107 MET A CA 1
ATOM 820 C C . MET A 1 107 ? 14.641 -7.238 -6.184 1 98.69 107 MET A C 1
ATOM 822 O O . MET A 1 107 ? 15.812 -7.191 -6.555 1 98.69 107 MET A O 1
ATOM 826 N N . VAL A 1 108 ? 13.656 -7.156 -7.055 1 98.31 108 VAL A N 1
ATOM 827 C CA . VAL A 1 108 ? 13.875 -6.961 -8.484 1 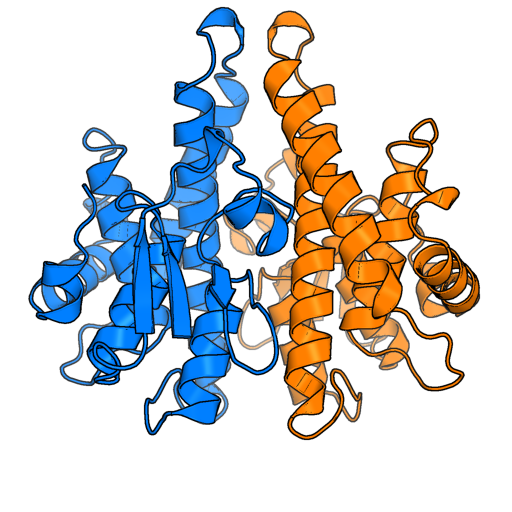98.31 108 VAL A CA 1
ATOM 828 C C . VAL A 1 108 ? 14.625 -5.652 -8.719 1 98.31 108 VAL A C 1
ATOM 830 O O . VAL A 1 108 ? 15.617 -5.621 -9.445 1 98.31 108 VAL A O 1
ATOM 833 N N . ILE A 1 109 ? 14.148 -4.578 -8.109 1 97.25 109 ILE A N 1
ATOM 834 C CA . ILE A 1 109 ? 14.758 -3.262 -8.266 1 97.25 109 ILE A CA 1
ATOM 835 C C . ILE A 1 109 ? 16.203 -3.301 -7.773 1 97.25 109 ILE A C 1
ATOM 837 O O . ILE A 1 109 ? 17.094 -2.746 -8.414 1 97.25 109 ILE A O 1
ATOM 841 N N . GLU A 1 110 ? 16.375 -3.979 -6.633 1 98.19 110 GLU A N 1
ATOM 842 C CA . GLU A 1 110 ? 17.719 -4.102 -6.082 1 98.19 110 GLU A CA 1
ATOM 843 C C . GLU A 1 110 ? 18.656 -4.801 -7.066 1 98.19 110 GLU A C 1
ATOM 845 O O . GLU A 1 110 ? 19.781 -4.359 -7.273 1 98.19 110 GLU A O 1
ATOM 850 N N . HIS A 1 111 ? 18.203 -5.809 -7.727 1 97.56 111 HIS A N 1
ATOM 851 C CA . HIS A 1 111 ? 19 -6.578 -8.672 1 97.56 111 HIS A CA 1
ATOM 852 C C . HIS A 1 111 ? 19.266 -5.781 -9.945 1 97.56 111 HIS A C 1
ATOM 854 O O . HIS A 1 111 ? 20.188 -6.105 -10.703 1 97.56 111 HIS A O 1
ATOM 860 N N . ARG A 1 112 ? 18.5 -4.742 -10.141 1 95.94 112 ARG A N 1
ATOM 861 C CA . ARG A 1 112 ? 18.656 -3.936 -11.352 1 95.94 112 ARG A CA 1
ATOM 862 C C . ARG A 1 112 ? 19.656 -2.801 -11.117 1 95.94 112 ARG A C 1
ATOM 864 O O . ARG A 1 112 ? 20.062 -2.137 -12.07 1 95.94 112 ARG A O 1
ATOM 871 N N . ARG A 1 113 ? 20.016 -2.588 -9.859 1 97.12 113 ARG A N 1
ATOM 872 C CA . ARG A 1 113 ? 21.047 -1.601 -9.562 1 97.12 113 ARG A CA 1
ATOM 873 C C . ARG A 1 113 ? 22.406 -2.051 -10.086 1 97.12 113 ARG A C 1
ATOM 875 O O . ARG A 1 113 ? 22.656 -3.25 -10.234 1 97.12 113 ARG A O 1
ATOM 882 N N . PRO A 1 114 ? 23.266 -1.026 -10.336 1 97.75 114 PRO A N 1
ATOM 883 C CA . PRO A 1 114 ? 24.672 -1.436 -10.523 1 97.75 114 PRO A CA 1
ATOM 884 C C . PRO A 1 114 ? 25.188 -2.303 -9.375 1 97.75 114 PRO A C 1
ATOM 886 O O . PRO A 1 114 ? 24.828 -2.078 -8.219 1 97.75 114 PRO A O 1
ATOM 889 N N . GLU A 1 115 ? 26.047 -3.27 -9.734 1 97.38 115 GLU A N 1
ATOM 890 C CA . GLU A 1 115 ? 26.484 -4.277 -8.773 1 97.38 115 GLU A CA 1
ATOM 891 C C . GLU A 1 115 ? 27.016 -3.627 -7.5 1 97.38 115 GLU A C 1
ATOM 893 O O . GLU A 1 115 ? 26.719 -4.07 -6.395 1 97.38 115 GLU A O 1
ATOM 898 N N . HIS A 1 116 ? 27.812 -2.551 -7.688 1 96.88 116 HIS A N 1
ATOM 899 C CA . HIS A 1 116 ? 28.469 -1.93 -6.551 1 96.88 116 HIS A CA 1
ATOM 900 C C . HIS A 1 116 ? 27.469 -1.194 -5.66 1 96.88 116 HIS A C 1
ATOM 902 O O . HIS A 1 116 ? 27.797 -0.819 -4.531 1 96.88 116 HIS A O 1
ATOM 908 N N . GLU A 1 117 ? 26.234 -1.042 -6.102 1 97.94 117 GLU A N 1
ATOM 909 C CA . GLU A 1 117 ? 25.203 -0.347 -5.328 1 97.94 117 GLU A CA 1
ATOM 910 C C . GLU A 1 117 ? 24.25 -1.335 -4.664 1 97.94 117 GLU A C 1
ATOM 912 O O . GLU A 1 117 ? 23.359 -0.936 -3.904 1 97.94 117 GLU A O 1
ATOM 917 N N . ARG A 1 118 ? 24.406 -2.562 -4.938 1 98.25 118 ARG A N 1
ATOM 918 C CA . ARG A 1 118 ? 23.5 -3.568 -4.402 1 98.25 118 ARG A CA 1
ATOM 919 C C . ARG A 1 118 ? 23.797 -3.861 -2.938 1 98.25 118 ARG A C 1
ATOM 921 O O . ARG A 1 118 ? 24.953 -3.785 -2.514 1 98.25 118 ARG A O 1
ATOM 928 N N . SER A 1 119 ? 22.812 -4.16 -2.227 1 98.19 119 SER A N 1
ATOM 929 C CA . SER A 1 119 ? 22.953 -4.469 -0.807 1 98.19 119 SER A CA 1
ATOM 930 C C . SER A 1 119 ? 22.531 -5.906 -0.51 1 98.19 119 SER A C 1
ATOM 932 O O . SER A 1 119 ? 21.359 -6.242 -0.575 1 98.19 119 SER A O 1
ATOM 934 N N . ALA A 1 120 ? 23.484 -6.723 -0.087 1 97.38 120 ALA A N 1
ATOM 935 C CA . ALA A 1 120 ? 23.203 -8.102 0.3 1 97.38 120 ALA A CA 1
ATOM 936 C C . ALA A 1 120 ? 22.328 -8.141 1.553 1 97.38 120 ALA A C 1
ATOM 938 O O . ALA A 1 120 ? 21.484 -9.031 1.699 1 97.38 120 ALA A O 1
ATOM 939 N N . VAL A 1 121 ? 22.516 -7.176 2.371 1 96.44 121 VAL A N 1
ATOM 940 C CA . VAL A 1 121 ? 21.797 -7.117 3.639 1 96.44 121 VAL A CA 1
ATOM 941 C C . VAL A 1 121 ? 20.312 -6.883 3.379 1 96.44 121 VAL A C 1
ATOM 943 O O . VAL A 1 121 ? 19.4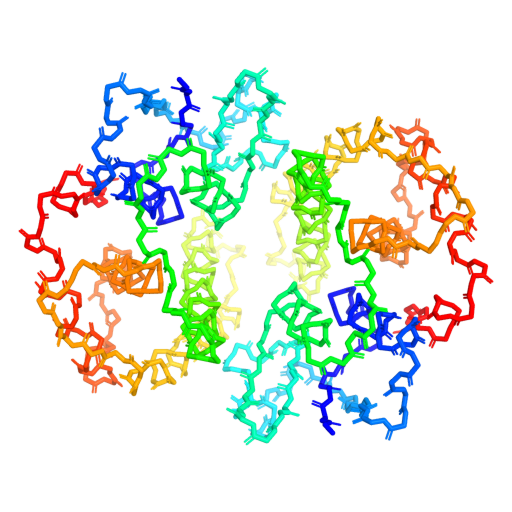69 -7.582 3.934 1 96.44 121 VAL A O 1
ATOM 946 N N . TRP A 1 122 ? 20 -5.984 2.566 1 97.31 122 TRP A N 1
ATOM 947 C CA . TRP A 1 122 ? 18.609 -5.672 2.273 1 97.31 122 TRP A CA 1
ATOM 948 C C . TRP A 1 122 ? 17.969 -6.793 1.465 1 97.31 122 TRP A C 1
ATOM 950 O O . TRP A 1 122 ? 16.812 -7.164 1.716 1 97.31 122 TRP A O 1
ATOM 960 N N . LEU A 1 123 ? 18.688 -7.336 0.484 1 97.94 123 LEU A N 1
ATOM 961 C CA . LEU A 1 123 ? 18.172 -8.469 -0.273 1 97.94 123 LEU A CA 1
ATOM 962 C C . LEU A 1 123 ? 17.797 -9.617 0.657 1 97.94 123 LEU A C 1
ATOM 964 O O . LEU A 1 123 ? 16.719 -10.195 0.53 1 97.94 123 LEU A O 1
ATOM 968 N N . LYS A 1 124 ? 18.656 -9.906 1.584 1 97.75 124 LYS A N 1
ATOM 969 C CA . LYS A 1 124 ? 18.391 -10.977 2.545 1 97.75 124 LYS A CA 1
ATOM 970 C C . LYS A 1 124 ? 17.156 -10.656 3.395 1 97.75 124 LYS A C 1
ATOM 972 O O . LYS A 1 124 ? 16.312 -11.523 3.633 1 97.75 124 LYS A O 1
ATOM 977 N N . ARG A 1 125 ? 17.047 -9.453 3.84 1 97.31 125 ARG A N 1
ATOM 978 C CA . ARG A 1 125 ? 15.922 -9.031 4.676 1 97.31 125 ARG A CA 1
ATOM 979 C C . ARG A 1 125 ? 14.594 -9.172 3.932 1 97.31 125 ARG A C 1
ATOM 981 O O . ARG A 1 125 ? 13.625 -9.695 4.484 1 97.31 125 ARG A O 1
ATOM 988 N N . TRP A 1 126 ? 14.539 -8.719 2.674 1 98.12 126 TRP A N 1
ATOM 989 C CA . TRP A 1 126 ? 13.312 -8.797 1.89 1 98.12 126 TRP A CA 1
ATOM 990 C C . TRP A 1 126 ? 12.953 -10.25 1.582 1 98.12 126 TRP A C 1
ATOM 992 O O . TRP A 1 126 ? 11.789 -10.633 1.659 1 98.12 126 TRP A O 1
ATOM 1002 N N . GLU A 1 127 ? 13.984 -11.008 1.27 1 98.25 127 GLU A N 1
ATOM 1003 C CA . GLU A 1 127 ? 13.727 -12.414 0.984 1 98.25 127 GLU A CA 1
ATOM 1004 C C . GLU A 1 127 ? 13.195 -13.141 2.215 1 98.25 127 GLU A C 1
ATOM 1006 O O . GLU A 1 127 ? 12.25 -13.93 2.117 1 98.25 127 GLU A O 1
ATOM 1011 N N . GLU A 1 128 ? 13.766 -12.914 3.371 1 97.69 128 GLU A N 1
ATOM 1012 C CA . GLU A 1 128 ? 13.312 -13.539 4.605 1 97.69 128 GLU A CA 1
ATOM 1013 C C . GLU A 1 128 ? 11.875 -13.133 4.93 1 97.69 128 GLU A C 1
ATOM 1015 O O . GLU A 1 128 ? 11.062 -13.977 5.324 1 97.69 128 GLU A O 1
ATOM 1020 N N . GLY A 1 129 ? 11.609 -11.836 4.816 1 98.06 129 GLY A N 1
ATOM 1021 C CA . GLY A 1 129 ? 10.25 -11.367 5.031 1 98.06 129 GLY A CA 1
ATOM 1022 C C . GLY A 1 129 ? 9.25 -12 4.09 1 98.06 129 GLY A C 1
ATOM 1023 O O . GLY A 1 129 ? 8.164 -12.406 4.512 1 98.06 129 GLY A O 1
ATOM 1024 N N . LEU A 1 130 ? 9.625 -12.07 2.828 1 98.12 130 LEU A N 1
ATOM 1025 C CA . LEU A 1 130 ? 8.805 -12.695 1.796 1 98.12 130 LEU A CA 1
ATOM 1026 C C . LEU A 1 130 ? 8.516 -14.156 2.141 1 98.12 130 LEU A C 1
ATOM 1028 O O . LEU A 1 130 ? 7.367 -14.602 2.07 1 98.12 130 LEU A O 1
ATOM 1032 N N . ARG A 1 131 ? 9.484 -14.898 2.582 1 97.88 131 ARG A N 1
ATOM 1033 C CA . ARG A 1 131 ? 9.336 -16.312 2.916 1 97.88 131 ARG A CA 1
ATOM 1034 C C . ARG A 1 131 ? 8.438 -16.5 4.133 1 97.88 131 ARG A C 1
ATOM 1036 O O . ARG A 1 131 ? 7.578 -17.375 4.152 1 97.88 131 ARG A O 1
ATOM 1043 N N . ARG A 1 132 ? 8.617 -15.656 5.16 1 97.88 132 ARG A N 1
ATOM 1044 C CA . ARG A 1 132 ? 7.754 -15.719 6.332 1 97.88 132 ARG A CA 1
ATOM 1045 C C . ARG A 1 132 ? 6.301 -15.453 5.953 1 97.88 132 ARG A C 1
ATOM 1047 O O . ARG A 1 132 ? 5.391 -16.109 6.465 1 97.88 132 ARG A O 1
ATOM 1054 N N . ALA A 1 133 ? 6.129 -14.5 5.07 1 98.38 133 ALA A N 1
ATOM 1055 C CA . ALA A 1 133 ? 4.777 -14.125 4.664 1 98.38 133 ALA A CA 1
ATOM 1056 C C . ALA A 1 133 ? 4.121 -15.242 3.854 1 98.38 133 ALA A C 1
ATOM 1058 O O . ALA A 1 133 ? 2.92 -15.484 3.98 1 98.38 133 ALA A O 1
ATOM 1059 N N . LEU A 1 134 ? 4.914 -15.883 2.984 1 98.44 134 LEU A N 1
ATOM 1060 C CA . LEU A 1 134 ? 4.395 -17.016 2.23 1 98.44 134 LEU A CA 1
ATOM 1061 C C . LEU A 1 134 ? 3.863 -18.094 3.17 1 98.44 134 LEU A C 1
ATOM 1063 O O . LEU A 1 134 ? 2.766 -18.609 2.965 1 98.44 134 LEU A O 1
ATOM 1067 N N . LYS A 1 135 ? 4.574 -18.344 4.188 1 97.56 135 LYS A N 1
ATOM 1068 C CA . LYS A 1 135 ? 4.137 -19.328 5.172 1 97.56 135 LYS A CA 1
ATOM 1069 C C . LYS A 1 135 ? 2.871 -18.875 5.891 1 97.56 135 LYS A C 1
ATOM 1071 O O . LYS A 1 135 ? 1.958 -19.672 6.125 1 97.56 135 LYS A O 1
ATOM 1076 N N . ALA A 1 136 ? 2.816 -17.609 6.184 1 97 136 ALA A N 1
ATOM 1077 C CA . ALA A 1 136 ? 1.711 -17.062 6.957 1 97 136 ALA A CA 1
ATOM 1078 C C . ALA A 1 136 ? 0.405 -17.125 6.168 1 97 136 ALA A C 1
ATOM 1080 O O . ALA A 1 136 ? -0.658 -17.375 6.742 1 97 136 ALA A O 1
ATOM 1081 N N . VAL A 1 137 ? 0.467 -16.906 4.867 1 97.81 137 VAL A N 1
ATOM 1082 C CA . VAL A 1 137 ? -0.761 -16.812 4.086 1 97.81 137 VAL A CA 1
ATOM 1083 C C . VAL A 1 137 ? -1.232 -18.203 3.67 1 97.81 137 VAL A C 1
ATOM 1085 O O . VAL A 1 137 ? -2.367 -18.375 3.221 1 97.81 137 VAL A O 1
ATOM 1088 N N . ASP A 1 138 ? -0.376 -19.188 3.762 1 98.12 138 ASP A N 1
ATOM 1089 C CA . ASP A 1 138 ? -0.676 -20.5 3.227 1 98.12 138 ASP A CA 1
ATOM 1090 C C . ASP A 1 138 ? -1.96 -21.062 3.834 1 98.12 138 ASP A C 1
ATOM 1092 O O . ASP A 1 138 ? -2.797 -21.625 3.121 1 98.12 138 ASP A O 1
ATOM 1096 N N . GLY A 1 139 ? -2.086 -20.844 5.125 1 93.88 139 GLY A N 1
ATOM 1097 C CA . GLY A 1 139 ? -3.238 -21.375 5.824 1 93.88 139 GLY A CA 1
ATOM 1098 C C . GLY A 1 139 ? -4.547 -20.75 5.395 1 93.88 139 GLY A C 1
ATOM 1099 O O . GLY A 1 139 ? -5.621 -21.297 5.641 1 93.88 139 GLY A O 1
ATOM 1100 N N . GLN A 1 140 ? -4.5 -19.609 4.742 1 92.88 140 GLN A N 1
ATOM 1101 C CA . GLN A 1 140 ? -5.699 -18.891 4.328 1 92.88 140 GLN A CA 1
ATOM 1102 C C . GLN A 1 140 ? -6.07 -19.234 2.887 1 92.88 140 GLN A C 1
ATOM 1104 O O . GLN A 1 140 ? -7.117 -18.797 2.395 1 92.88 140 GLN A O 1
ATOM 1109 N N . CYS A 1 141 ? -5.266 -19.953 2.227 1 97.06 141 CYS A N 1
ATOM 1110 C CA . CYS A 1 141 ? -5.496 -20.297 0.827 1 97.06 141 CYS A CA 1
ATOM 1111 C C . CYS A 1 141 ? -6.367 -21.547 0.706 1 97.06 141 CYS A C 1
ATOM 1113 O O . CYS A 1 141 ? -6.031 -22.594 1.244 1 97.06 141 CYS A O 1
ATOM 1115 N N . VAL A 1 142 ? -7.531 -21.328 0.07 1 94.25 142 VAL A N 1
ATOM 1116 C CA . VAL A 1 142 ? -8.469 -22.422 -0.149 1 94.25 142 VAL A CA 1
ATOM 1117 C C . VAL A 1 142 ? -8.859 -22.484 -1.625 1 94.25 142 VAL A C 1
ATOM 1119 O O . VAL A 1 142 ? -9.203 -21.469 -2.227 1 94.25 142 VAL A O 1
ATOM 1122 N N . VAL A 1 143 ? -8.773 -23.656 -2.197 1 95.25 143 VAL A N 1
ATOM 1123 C CA . VAL A 1 143 ? -9.219 -23.875 -3.572 1 95.25 143 VAL A CA 1
ATOM 1124 C C . VAL A 1 143 ? -10.742 -24 -3.611 1 95.25 143 VAL A C 1
ATOM 1126 O O . VAL A 1 143 ? -11.328 -24.719 -2.809 1 95.25 143 VAL A O 1
ATOM 1129 N N . SER A 1 144 ? -11.312 -23.266 -4.406 1 93.62 144 SER A N 1
ATOM 1130 C CA . SER A 1 144 ? -12.766 -23.234 -4.531 1 93.62 144 SER A CA 1
ATOM 1131 C C . SER A 1 144 ? -13.195 -23 -5.977 1 93.62 144 SER A C 1
ATOM 1133 O O . SER A 1 144 ? -12.445 -22.422 -6.762 1 93.62 144 SER A O 1
ATOM 1135 N N . ASP A 1 145 ? -14.328 -23.5 -6.301 1 92.94 145 ASP A N 1
ATOM 1136 C CA . ASP A 1 145 ? -14.875 -23.297 -7.637 1 92.94 145 ASP A CA 1
ATOM 1137 C C . ASP A 1 145 ? -15.578 -21.938 -7.738 1 92.94 145 ASP A C 1
ATOM 1139 O O . ASP A 1 145 ? -15.93 -21.5 -8.836 1 92.94 145 ASP A O 1
ATOM 1143 N N . ALA A 1 146 ? -15.711 -21.281 -6.691 1 93.5 146 ALA A N 1
ATOM 1144 C CA . ALA A 1 146 ? -16.328 -19.953 -6.691 1 93.5 146 ALA A CA 1
ATOM 1145 C C . ALA A 1 146 ? -15.422 -18.938 -7.379 1 93.5 146 ALA A C 1
ATOM 1147 O O . ALA A 1 14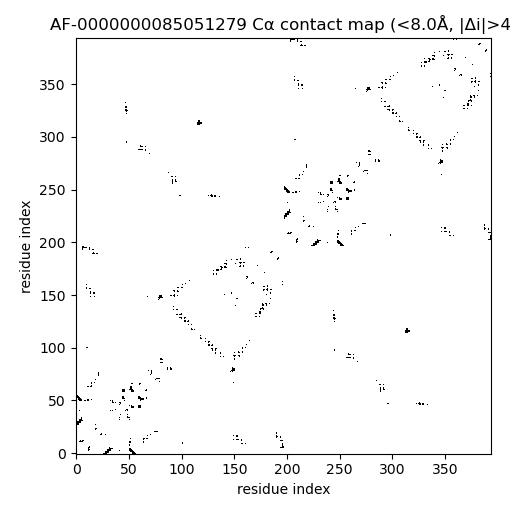6 ? -14.219 -19.141 -7.5 1 93.5 146 ALA A O 1
ATOM 1148 N N . PRO A 1 147 ? -16.078 -17.906 -7.914 1 94.81 147 PRO A N 1
ATOM 1149 C CA . PRO A 1 147 ? -15.227 -16.844 -8.445 1 94.81 147 PRO A CA 1
ATOM 1150 C C . PRO A 1 147 ? -14.242 -16.312 -7.41 1 94.81 147 PRO A C 1
ATOM 1152 O O . PRO A 1 147 ? -14.609 -16.094 -6.25 1 94.81 147 PRO A O 1
ATOM 1155 N N . PRO A 1 148 ? -13 -16.125 -7.828 1 97.88 148 PRO A N 1
ATOM 1156 C CA . PRO A 1 148 ? -12 -15.641 -6.867 1 97.88 148 PRO A CA 1
ATOM 1157 C C . PRO A 1 148 ? -12.219 -14.188 -6.465 1 97.88 148 PRO A C 1
ATOM 1159 O O . PRO A 1 148 ? -12.5 -13.344 -7.32 1 97.88 148 PRO A O 1
ATOM 1162 N N . GLY A 1 149 ? -12.172 -13.938 -5.156 1 98.19 149 GLY A N 1
ATOM 1163 C CA . GLY A 1 149 ? -12.141 -12.562 -4.703 1 98.19 149 GLY A CA 1
ATOM 1164 C C . GLY A 1 149 ? -10.781 -11.906 -4.883 1 98.19 149 GLY A C 1
ATOM 1165 O O . GLY A 1 149 ? -9.883 -12.484 -5.496 1 98.19 149 GLY A O 1
ATOM 1166 N N . LEU A 1 150 ? -10.672 -10.703 -4.434 1 98.62 150 LEU A N 1
ATOM 1167 C CA . LEU A 1 150 ? -9.453 -9.93 -4.648 1 98.62 150 LEU A CA 1
ATOM 1168 C C . LEU A 1 150 ? -8.289 -10.539 -3.877 1 98.62 150 LEU A C 1
ATOM 1170 O O . LEU A 1 150 ? -7.141 -10.492 -4.336 1 98.62 150 LEU A O 1
ATOM 1174 N N . ALA A 1 151 ? -8.562 -11.102 -2.672 1 98.56 151 ALA A N 1
ATOM 1175 C CA . ALA A 1 151 ? -7.504 -11.766 -1.919 1 98.56 151 ALA A CA 1
ATOM 1176 C C . ALA A 1 151 ? -6.914 -12.93 -2.713 1 98.56 151 ALA A C 1
ATOM 1178 O O . ALA A 1 151 ? -5.691 -13.039 -2.842 1 98.56 151 ALA A O 1
ATOM 1179 N N . GLU A 1 152 ? -7.77 -13.758 -3.254 1 98.75 152 GLU A N 1
ATOM 1180 C CA . GLU A 1 152 ? -7.309 -14.906 -4.027 1 98.75 152 GLU A CA 1
ATOM 1181 C C . GLU A 1 152 ? -6.57 -14.461 -5.285 1 98.75 152 GLU A C 1
ATOM 1183 O O . GLU A 1 152 ? -5.539 -15.039 -5.641 1 98.75 152 GLU A O 1
ATOM 1188 N N . ILE A 1 153 ? -7.078 -13.484 -5.969 1 98.88 153 ILE A N 1
ATOM 1189 C CA . ILE A 1 153 ? -6.434 -12.953 -7.16 1 98.88 153 ILE A CA 1
ATOM 1190 C C . ILE A 1 153 ? -5.035 -12.453 -6.812 1 98.88 153 ILE A C 1
ATOM 1192 O O . ILE A 1 153 ? -4.066 -12.75 -7.52 1 98.88 153 ILE A O 1
ATOM 1196 N N . THR A 1 154 ? -4.941 -11.711 -5.734 1 98.88 154 THR A N 1
ATOM 1197 C CA . THR A 1 154 ? -3.664 -11.141 -5.324 1 98.88 154 THR A CA 1
ATOM 1198 C C . THR A 1 154 ? -2.691 -12.242 -4.902 1 98.88 154 THR A C 1
ATOM 1200 O O . THR A 1 154 ? -1.52 -12.219 -5.281 1 98.88 154 THR A O 1
ATOM 1203 N N . LEU A 1 155 ? -3.193 -13.188 -4.133 1 98.88 155 LEU A N 1
ATOM 1204 C CA . LEU A 1 155 ? -2.367 -14.297 -3.67 1 98.88 155 LEU A CA 1
ATOM 1205 C C . LEU A 1 155 ? -1.821 -15.094 -4.848 1 98.88 155 LEU A C 1
ATOM 1207 O O . LEU A 1 155 ? -0.624 -15.383 -4.91 1 98.88 155 LEU A O 1
ATOM 1211 N N . ALA A 1 156 ? -2.641 -15.406 -5.781 1 98.88 156 ALA A N 1
ATOM 1212 C CA . ALA A 1 156 ? -2.207 -16.172 -6.949 1 98.88 156 ALA A CA 1
ATOM 1213 C C . ALA A 1 156 ? -1.23 -15.367 -7.801 1 98.88 156 ALA A C 1
ATOM 1215 O O . ALA A 1 156 ? -0.237 -15.906 -8.289 1 98.88 156 ALA A O 1
ATOM 1216 N N . SER A 1 157 ? -1.53 -14.109 -7.977 1 98.81 157 SER A N 1
ATOM 1217 C CA . SER A 1 157 ? -0.627 -13.234 -8.719 1 98.81 157 SER A CA 1
ATOM 1218 C C . SER A 1 157 ? 0.743 -13.164 -8.047 1 98.81 157 SER A C 1
ATOM 1220 O O . SER A 1 157 ? 1.77 -13.133 -8.734 1 98.81 157 SER A O 1
ATOM 1222 N N . ALA A 1 158 ? 0.749 -13.109 -6.711 1 98.81 158 ALA A N 1
ATOM 1223 C CA . ALA A 1 158 ? 2.006 -13.078 -5.969 1 98.81 158 ALA A CA 1
ATOM 1224 C C . ALA A 1 158 ? 2.809 -14.359 -6.199 1 98.81 158 ALA A C 1
ATOM 1226 O O . ALA A 1 158 ? 4.012 -14.297 -6.477 1 98.81 158 ALA A O 1
ATOM 1227 N N . ALA A 1 159 ? 2.141 -15.461 -6.109 1 98.81 159 ALA A N 1
ATOM 1228 C CA . ALA A 1 159 ? 2.795 -16.75 -6.324 1 98.81 159 ALA A CA 1
ATOM 1229 C C . ALA A 1 159 ? 3.418 -16.828 -7.715 1 98.81 159 ALA A C 1
ATOM 1231 O O . ALA A 1 159 ? 4.594 -17.172 -7.859 1 98.81 159 ALA A O 1
ATOM 1232 N N . THR A 1 160 ? 2.668 -16.469 -8.703 1 98.88 160 THR A N 1
ATOM 1233 C CA . THR A 1 160 ? 3.146 -16.5 -10.078 1 98.88 160 THR A CA 1
ATOM 1234 C C . THR A 1 160 ? 4.301 -15.516 -10.273 1 98.88 160 THR A C 1
ATOM 1236 O O . THR A 1 160 ? 5.277 -15.828 -10.953 1 98.88 160 THR A O 1
ATOM 1239 N N . TYR A 1 161 ? 4.199 -14.367 -9.688 1 98.94 161 TYR A N 1
ATOM 1240 C CA . TYR A 1 161 ? 5.219 -13.336 -9.836 1 98.94 161 TYR A CA 1
ATOM 1241 C C . TYR A 1 161 ? 6.555 -13.797 -9.266 1 98.94 161 TYR A C 1
ATOM 1243 O O . TYR A 1 161 ? 7.609 -13.547 -9.852 1 98.94 161 TYR A O 1
ATOM 1251 N N . ILE A 1 162 ? 6.523 -14.438 -8.078 1 98.75 162 ILE A N 1
ATOM 1252 C CA . ILE A 1 162 ? 7.75 -14.93 -7.461 1 98.75 162 ILE A CA 1
ATOM 1253 C C . ILE A 1 162 ? 8.422 -15.938 -8.391 1 98.75 162 ILE A C 1
ATOM 1255 O O . ILE A 1 162 ? 9.633 -15.875 -8.609 1 98.75 162 ILE A O 1
ATOM 1259 N N . ASP A 1 163 ? 7.668 -16.812 -8.969 1 98.56 163 ASP A N 1
ATOM 1260 C CA . ASP A 1 163 ? 8.234 -17.812 -9.875 1 98.56 163 ASP A CA 1
ATOM 1261 C C . ASP A 1 163 ? 8.773 -17.156 -11.148 1 98.56 163 ASP A C 1
ATOM 1263 O O . ASP A 1 163 ? 9.773 -17.594 -11.711 1 98.56 163 ASP A O 1
ATOM 1267 N N . PHE A 1 164 ? 8.117 -16.172 -11.594 1 98.75 164 PHE A N 1
ATOM 1268 C CA . PHE A 1 164 ? 8.484 -15.453 -12.805 1 98.75 164 PHE A CA 1
ATOM 1269 C C . PHE A 1 164 ? 9.797 -14.711 -12.617 1 98.75 164 PHE A C 1
ATOM 1271 O O . PHE A 1 164 ? 10.672 -14.758 -13.484 1 98.75 164 PHE A O 1
ATOM 1278 N N . ARG A 1 165 ? 10 -14.047 -11.477 1 98.62 165 ARG A N 1
ATOM 1279 C CA . ARG A 1 165 ? 11.148 -13.164 -11.258 1 98.62 165 ARG A CA 1
ATOM 1280 C C . ARG A 1 165 ? 12.289 -13.914 -10.594 1 98.62 165 ARG A C 1
ATOM 1282 O O . ARG A 1 165 ? 13.461 -13.586 -10.805 1 98.62 165 ARG A O 1
ATOM 1289 N N . PHE A 1 166 ? 11.898 -14.906 -9.758 1 98.12 166 PHE A N 1
ATOM 1290 C CA . PHE A 1 166 ? 12.898 -15.633 -8.977 1 98.12 166 PHE A CA 1
ATOM 1291 C C . PHE A 1 166 ? 12.695 -17.141 -9.109 1 98.12 166 PHE A C 1
ATOM 1293 O O . PHE A 1 166 ? 12.43 -17.828 -8.117 1 98.12 166 PHE A O 1
ATOM 1300 N N . PRO A 1 167 ? 12.961 -17.703 -10.25 1 97 167 PRO A N 1
ATOM 1301 C CA . PRO A 1 167 ? 12.688 -19.125 -10.492 1 97 167 PRO A CA 1
ATOM 1302 C C . PRO A 1 167 ? 13.539 -20.047 -9.625 1 97 167 PRO A C 1
ATOM 1304 O O . PRO A 1 167 ? 13.172 -21.203 -9.406 1 97 167 PRO A O 1
ATOM 1307 N N . LYS A 1 168 ? 14.656 -19.562 -9.078 1 96.38 168 LYS A N 1
ATOM 1308 C CA . LYS A 1 168 ? 15.547 -20.391 -8.281 1 96.38 168 LYS A CA 1
ATOM 1309 C C . LYS A 1 168 ? 15.156 -20.359 -6.805 1 96.38 168 LYS A C 1
ATOM 1311 O O . LYS A 1 168 ? 15.734 -21.078 -5.984 1 96.38 168 LYS A O 1
ATOM 1316 N N . LEU A 1 169 ? 14.25 -19.453 -6.496 1 96.81 169 LEU A N 1
ATOM 1317 C CA . LEU A 1 169 ? 13.781 -19.406 -5.117 1 96.81 169 LEU A CA 1
ATOM 1318 C C . LEU A 1 169 ? 12.883 -20.594 -4.801 1 96.81 169 LEU A C 1
ATOM 1320 O O . LEU A 1 169 ? 11.797 -20.734 -5.367 1 96.81 169 LEU A O 1
ATOM 1324 N N . ASP A 1 170 ? 13.32 -21.484 -3.926 1 95.88 170 ASP A N 1
ATOM 1325 C CA . ASP A 1 170 ? 12.594 -22.703 -3.576 1 95.88 170 ASP A CA 1
ATOM 1326 C C . ASP A 1 170 ? 11.594 -22.438 -2.453 1 95.88 170 ASP A C 1
ATOM 1328 O O . ASP A 1 170 ? 11.875 -22.719 -1.286 1 95.88 170 ASP A O 1
ATOM 1332 N N . TRP A 1 171 ? 10.406 -22.016 -2.848 1 97.5 171 TRP A N 1
ATOM 1333 C CA . TRP A 1 171 ? 9.445 -21.578 -1.839 1 97.5 171 TRP A CA 1
ATOM 1334 C C . TRP A 1 171 ? 8.203 -22.469 -1.857 1 97.5 171 TRP A C 1
ATOM 1336 O O . TRP A 1 171 ? 7.391 -22.422 -0.929 1 97.5 171 TRP A O 1
ATOM 1346 N N . HIS A 1 172 ? 8.008 -23.375 -2.811 1 98 172 HIS A N 1
ATOM 1347 C CA . HIS A 1 172 ? 6.766 -24.094 -3.055 1 98 172 HIS A CA 1
ATOM 1348 C C . HIS A 1 172 ? 6.422 -25.031 -1.892 1 98 172 HIS A C 1
ATOM 1350 O O . HIS A 1 172 ? 5.254 -25.156 -1.516 1 98 172 HIS A O 1
ATOM 1356 N N . ALA A 1 173 ? 7.438 -25.625 -1.286 1 96.44 173 ALA A N 1
ATOM 1357 C CA . ALA A 1 173 ? 7.207 -26.547 -0.181 1 96.44 173 ALA A CA 1
ATOM 1358 C C . ALA A 1 173 ? 6.762 -25.812 1.074 1 96.44 173 ALA A C 1
ATOM 1360 O O . ALA A 1 173 ? 6.098 -26.391 1.94 1 96.44 173 ALA A O 1
ATOM 1361 N N . GLU A 1 174 ? 7.035 -24.547 1.15 1 94.88 174 GLU A N 1
ATOM 1362 C CA . GLU A 1 174 ? 6.719 -23.734 2.318 1 94.88 174 GLU A CA 1
ATOM 1363 C C . GLU A 1 174 ? 5.266 -23.266 2.287 1 94.88 174 GLU A C 1
ATOM 1365 O O . GLU A 1 174 ? 4.703 -22.906 3.32 1 94.88 174 GLU A O 1
ATOM 1370 N N . ALA A 1 175 ? 4.676 -23.281 1.153 1 98.38 175 ALA A N 1
ATOM 1371 C CA . ALA A 1 175 ? 3.311 -22.797 1.006 1 98.38 175 ALA A CA 1
ATOM 1372 C C . ALA A 1 175 ? 2.533 -23.641 -0.008 1 98.38 175 ALA A C 1
ATOM 1374 O O . ALA A 1 175 ? 2.08 -23.109 -1.031 1 98.38 175 ALA A O 1
ATOM 1375 N N . PRO A 1 176 ? 2.27 -24.891 0.358 1 98.44 176 PRO A N 1
ATOM 1376 C CA . PRO A 1 176 ? 1.652 -25.797 -0.613 1 98.44 176 PRO A CA 1
ATOM 1377 C C . PRO A 1 176 ? 0.218 -25.406 -0.959 1 98.44 176 PRO A C 1
ATOM 1379 O O . PRO A 1 176 ? -0.235 -25.641 -2.084 1 98.44 176 PRO A O 1
ATOM 1382 N N . ARG A 1 177 ? -0.581 -24.891 -0.037 1 98.69 177 ARG A N 1
ATOM 1383 C CA . ARG A 1 177 ? -1.953 -24.484 -0.33 1 98.69 177 ARG A CA 1
ATOM 1384 C C . ARG A 1 177 ? -1.983 -23.281 -1.263 1 98.69 177 ARG A C 1
ATOM 1386 O O . ARG A 1 177 ? -2.877 -23.172 -2.104 1 98.69 177 ARG A O 1
ATOM 1393 N N . LEU A 1 178 ? -1.017 -22.406 -1.084 1 98.81 178 LEU A N 1
ATOM 1394 C CA . LEU A 1 178 ? -0.904 -21.281 -2.004 1 98.81 178 LEU A CA 1
ATOM 1395 C C . LEU A 1 178 ? -0.581 -21.766 -3.414 1 98.81 178 LEU A C 1
ATOM 1397 O O . LEU A 1 178 ? -1.138 -21.25 -4.391 1 98.81 178 LEU A O 1
ATOM 1401 N N . VAL A 1 179 ? 0.315 -22.688 -3.521 1 98.75 179 VAL A N 1
ATOM 1402 C CA . VAL A 1 179 ? 0.673 -23.266 -4.816 1 98.75 179 VAL A CA 1
ATOM 1403 C C . VAL A 1 179 ? -0.564 -23.875 -5.469 1 98.75 179 VAL A C 1
ATOM 1405 O O . VAL A 1 179 ? -0.818 -23.656 -6.656 1 98.75 179 VAL A O 1
ATOM 1408 N N . ALA A 1 180 ? -1.317 -24.562 -4.73 1 98.75 180 ALA A N 1
ATOM 1409 C CA . ALA A 1 180 ? -2.533 -25.188 -5.246 1 98.75 180 ALA A CA 1
ATOM 1410 C C . ALA A 1 180 ? -3.525 -24.141 -5.73 1 98.75 180 ALA A C 1
ATOM 1412 O O . ALA A 1 180 ? -4.141 -24.297 -6.785 1 98.75 180 ALA A O 1
ATOM 1413 N N . LEU A 1 181 ? -3.709 -23.125 -4.941 1 98.75 181 LEU A N 1
ATOM 1414 C CA . LEU A 1 181 ? -4.594 -22.031 -5.312 1 98.75 181 LEU A CA 1
ATOM 1415 C C . LEU A 1 181 ? -4.152 -21.391 -6.625 1 98.75 181 LEU A C 1
ATOM 1417 O O . LEU A 1 181 ? -4.965 -21.203 -7.527 1 98.75 181 LEU A O 1
ATOM 1421 N N . ARG A 1 182 ? -2.869 -21.062 -6.68 1 98.69 182 ARG A N 1
ATOM 1422 C CA . ARG A 1 182 ? -2.309 -20.469 -7.895 1 98.69 182 ARG A CA 1
ATOM 1423 C C . ARG A 1 182 ? -2.531 -21.391 -9.094 1 98.69 182 ARG A C 1
ATOM 1425 O O . ARG A 1 182 ? -2.98 -20.938 -10.148 1 98.69 182 ARG A O 1
ATOM 1432 N N . ASP A 1 183 ? -2.242 -22.656 -8.945 1 98.56 183 ASP A N 1
ATOM 1433 C CA . ASP A 1 183 ? -2.367 -23.609 -10.047 1 98.56 183 ASP A CA 1
ATOM 1434 C C . ASP A 1 183 ? -3.805 -23.672 -10.555 1 98.56 183 ASP A C 1
ATOM 1436 O O . ASP A 1 183 ? -4.039 -23.781 -11.758 1 98.56 183 ASP A O 1
ATOM 1440 N N . GLN A 1 184 ? -4.719 -23.625 -9.68 1 98.56 184 GLN A N 1
ATOM 1441 C CA . GLN A 1 184 ? -6.121 -23.641 -10.07 1 98.56 184 GLN A CA 1
ATOM 1442 C C . GLN A 1 184 ? -6.496 -22.359 -10.812 1 98.56 184 GLN A C 1
ATOM 1444 O O . GLN A 1 184 ? -7.109 -22.406 -11.883 1 98.56 184 GLN A O 1
ATOM 1449 N N . LEU A 1 185 ? -6.16 -21.25 -10.273 1 98.62 185 LEU A N 1
ATOM 1450 C CA . LEU A 1 185 ? -6.605 -19.969 -10.805 1 98.62 185 LEU A CA 1
ATOM 1451 C C . LEU A 1 185 ? -5.914 -19.656 -12.133 1 98.62 185 LEU A C 1
ATOM 1453 O O . LEU A 1 185 ? -6.488 -19 -13 1 98.62 185 LEU A O 1
ATOM 1457 N N . GLU A 1 186 ? -4.719 -20.172 -12.273 1 98.62 186 GLU A N 1
ATOM 1458 C CA . GLU A 1 186 ? -3.961 -19.922 -13.5 1 98.62 186 GLU A CA 1
ATOM 1459 C C . GLU A 1 186 ? -4.586 -20.641 -14.695 1 98.62 186 GLU A C 1
ATOM 1461 O O . GLU A 1 186 ? -4.199 -20.391 -15.836 1 98.62 186 GLU A O 1
ATOM 1466 N N . LYS A 1 187 ? -5.574 -21.406 -14.469 1 98.31 187 LYS A N 1
ATOM 1467 C CA . LYS A 1 187 ? -6.301 -22.062 -15.547 1 98.31 187 LYS A CA 1
ATOM 1468 C C . LYS A 1 187 ? -7.434 -21.188 -16.062 1 98.31 187 LYS A C 1
ATOM 1470 O O . LYS A 1 187 ? -8.008 -21.469 -17.125 1 98.31 187 LYS A O 1
ATOM 1475 N N . ARG A 1 188 ? -7.816 -20.203 -15.375 1 98.19 188 ARG A N 1
ATOM 1476 C CA . ARG A 1 188 ? -8.859 -19.281 -15.805 1 98.19 188 ARG A CA 1
ATOM 1477 C C . ARG A 1 188 ? -8.359 -18.375 -16.922 1 98.19 188 ARG A C 1
ATOM 1479 O O . ARG A 1 188 ? -7.207 -17.938 -16.906 1 98.19 188 ARG A O 1
ATOM 1486 N N . GLN A 1 189 ? -9.227 -17.984 -17.844 1 98.5 189 GLN A N 1
ATOM 1487 C CA . GLN A 1 189 ? -8.852 -17.188 -19 1 98.5 189 GLN A CA 1
ATOM 1488 C C . GLN A 1 189 ? -8.305 -15.828 -18.562 1 98.5 189 GLN A C 1
ATOM 1490 O O . GLN A 1 189 ? -7.375 -15.297 -19.188 1 98.5 189 GLN A O 1
ATOM 1495 N N . SER A 1 190 ? -8.867 -15.195 -17.547 1 98.69 190 SER A N 1
ATOM 1496 C CA . SER A 1 190 ? -8.391 -13.914 -17.047 1 98.69 190 SER A CA 1
ATOM 1497 C C . SER A 1 190 ? -6.934 -13.984 -16.625 1 98.69 190 SER A C 1
ATOM 1499 O O . SER A 1 190 ? -6.16 -13.062 -16.859 1 98.69 190 SER A O 1
ATOM 1501 N N . PHE A 1 191 ? -6.551 -15.086 -15.984 1 98.81 191 PHE A N 1
ATOM 1502 C CA . PHE A 1 191 ? -5.172 -15.297 -15.555 1 98.81 191 PHE A CA 1
ATOM 1503 C C . PHE A 1 191 ? -4.277 -15.617 -16.75 1 98.81 191 PHE A C 1
ATOM 1505 O O . PHE A 1 191 ? -3.166 -15.102 -16.844 1 98.81 191 PHE A O 1
ATOM 1512 N N . ILE A 1 192 ? -4.746 -16.391 -17.672 1 98.81 192 ILE A N 1
ATOM 1513 C CA . ILE A 1 192 ? -3.99 -16.75 -18.859 1 98.81 192 ILE A CA 1
ATOM 1514 C C . ILE A 1 192 ? -3.686 -15.492 -19.672 1 98.81 192 ILE A C 1
ATOM 1516 O O . ILE A 1 192 ? -2.543 -15.273 -20.078 1 98.81 192 ILE A O 1
ATOM 1520 N N . ASP A 1 193 ? -4.645 -14.672 -19.844 1 98.5 193 ASP A N 1
ATOM 1521 C CA . ASP A 1 193 ? -4.543 -13.484 -20.688 1 98.5 193 ASP A CA 1
ATOM 1522 C C . ASP A 1 193 ? -3.564 -12.469 -20.094 1 98.5 193 ASP A C 1
ATOM 1524 O O . ASP A 1 193 ? -3.1 -11.57 -20.797 1 98.5 193 ASP A O 1
ATOM 1528 N N . THR A 1 194 ? -3.297 -12.586 -18.781 1 98.75 194 THR A N 1
ATOM 1529 C CA . THR A 1 194 ? -2.525 -11.531 -18.125 1 98.75 194 THR A CA 1
ATOM 1530 C C . THR A 1 194 ? -1.207 -12.086 -17.578 1 98.75 194 THR A C 1
ATOM 1532 O O . THR A 1 194 ? -0.53 -11.43 -16.797 1 98.75 194 THR A O 1
ATOM 1535 N N . PHE A 1 195 ? -0.844 -13.258 -17.922 1 98.69 195 PHE A N 1
ATOM 1536 C CA . PHE A 1 195 ? 0.396 -13.859 -17.453 1 98.69 195 PHE A CA 1
ATOM 1537 C C . PHE A 1 195 ? 1.58 -12.93 -17.703 1 98.69 195 PHE A C 1
ATOM 1539 O O . PHE A 1 195 ? 1.664 -12.297 -18.766 1 98.69 195 PHE A O 1
ATOM 1546 N N . PRO A 1 196 ? 2.453 -12.781 -16.703 1 98.25 196 PRO A N 1
ATOM 1547 C CA . PRO A 1 196 ? 3.531 -11.797 -16.844 1 98.25 196 PRO A CA 1
ATOM 1548 C C . PRO A 1 196 ? 4.508 -12.148 -17.969 1 98.25 196 PRO A C 1
ATOM 1550 O O . PRO A 1 196 ? 4.754 -13.328 -18.219 1 98.25 196 PRO A O 1
ATOM 1553 N N . ALA A 1 197 ? 5.023 -11.094 -18.641 1 93.44 197 ALA A N 1
ATOM 1554 C CA . ALA A 1 197 ? 5.996 -11.242 -19.719 1 93.44 197 ALA A CA 1
ATOM 1555 C C . ALA A 1 197 ? 7.016 -10.109 -19.688 1 93.44 197 ALA A C 1
ATOM 1557 O O . ALA A 1 197 ? 6.758 -9.039 -19.125 1 93.44 197 ALA A O 1
ATOM 1558 N N . MET B 1 1 ? -6.344 -4.477 22.812 1 98.12 1 MET B N 1
ATOM 1559 C CA . MET B 1 1 ? -5.625 -4.664 21.547 1 98.12 1 MET B CA 1
ATOM 1560 C C . MET B 1 1 ? -4.215 -4.09 21.641 1 98.12 1 MET B C 1
ATOM 1562 O O . MET B 1 1 ? -3.938 -3.248 22.5 1 98.12 1 MET B O 1
ATOM 1566 N N . ARG B 1 2 ? -3.289 -4.691 20.938 1 98.62 2 ARG B N 1
ATOM 1567 C CA . ARG B 1 2 ? -1.91 -4.211 20.906 1 98.62 2 ARG B CA 1
ATOM 1568 C C . ARG B 1 2 ? -1.53 -3.711 19.531 1 98.62 2 ARG B C 1
ATOM 1570 O O . ARG B 1 2 ? -1.753 -4.402 18.531 1 98.62 2 ARG B O 1
ATOM 1577 N N . LEU B 1 3 ? -1.031 -2.461 19.422 1 98.88 3 LEU B N 1
ATOM 1578 C CA . LEU B 1 3 ? -0.57 -1.852 18.172 1 98.88 3 LEU B CA 1
ATOM 1579 C C . LEU B 1 3 ? 0.948 -1.705 18.172 1 98.88 3 LEU B C 1
ATOM 1581 O O . LEU B 1 3 ? 1.499 -0.889 18.922 1 98.88 3 LEU B O 1
ATOM 1585 N N . PHE B 1 4 ? 1.645 -2.541 17.375 1 98.88 4 PHE B N 1
ATOM 1586 C CA . PHE B 1 4 ? 3.09 -2.412 17.234 1 98.88 4 PHE B CA 1
ATOM 1587 C C . PHE B 1 4 ? 3.441 -1.155 16.438 1 98.88 4 PHE B C 1
ATOM 1589 O O . PHE B 1 4 ? 2.924 -0.939 15.344 1 98.88 4 PHE B O 1
ATOM 1596 N N . ILE B 1 5 ? 4.301 -0.303 17.062 1 98.62 5 ILE B N 1
ATOM 1597 C CA . ILE B 1 5 ? 4.598 0.986 16.453 1 98.62 5 ILE B CA 1
ATOM 1598 C C . ILE B 1 5 ? 6.082 1.303 16.609 1 98.62 5 ILE B C 1
ATOM 1600 O O . ILE B 1 5 ? 6.793 0.614 17.344 1 98.62 5 ILE B O 1
ATOM 1604 N N . ASN B 1 6 ? 6.516 2.176 15.836 1 97.75 6 ASN B N 1
ATOM 1605 C CA . ASN B 1 6 ? 7.73 2.959 16.031 1 97.75 6 ASN B CA 1
ATOM 1606 C C . ASN B 1 6 ? 7.449 4.457 15.961 1 97.75 6 ASN B C 1
ATOM 1608 O O . ASN B 1 6 ? 6.66 4.906 15.133 1 97.75 6 ASN B O 1
ATOM 1612 N N . SER B 1 7 ? 8.102 5.27 16.844 1 96.94 7 SER B N 1
ATOM 1613 C CA . SER B 1 7 ? 7.758 6.68 16.969 1 96.94 7 SER B CA 1
ATOM 1614 C C . SER B 1 7 ? 8.078 7.449 15.695 1 96.94 7 SER B C 1
ATOM 1616 O O . SER B 1 7 ? 7.523 8.523 15.461 1 96.94 7 SER B O 1
ATOM 1618 N N . GLY B 1 8 ? 8.969 6.918 14.898 1 97.69 8 GLY B N 1
ATOM 1619 C CA . GLY B 1 8 ? 9.344 7.594 13.664 1 97.69 8 GLY B CA 1
ATOM 1620 C C . GLY B 1 8 ? 8.531 7.133 12.469 1 97.69 8 GLY B C 1
ATOM 1621 O O . GLY B 1 8 ? 8.648 7.699 11.375 1 97.69 8 GLY B O 1
ATOM 1622 N N . SER B 1 9 ? 7.684 6.125 12.617 1 98.44 9 SER B N 1
ATOM 1623 C CA . SER B 1 9 ? 6.941 5.574 11.484 1 98.44 9 SER B CA 1
ATOM 1624 C C . SER B 1 9 ? 5.707 6.414 11.172 1 98.44 9 SER B C 1
ATOM 1626 O O . SER B 1 9 ? 4.805 6.539 12 1 98.44 9 SER B O 1
ATOM 1628 N N . PRO B 1 10 ? 5.633 6.906 9.961 1 98.69 10 PRO B N 1
ATOM 1629 C CA . PRO B 1 10 ? 4.449 7.688 9.594 1 98.69 10 PRO B CA 1
ATOM 1630 C C . PRO B 1 10 ? 3.207 6.816 9.398 1 98.69 10 PRO B C 1
ATOM 1632 O O . PRO B 1 10 ? 2.084 7.285 9.602 1 98.69 10 PRO B O 1
ATOM 1635 N N . PHE B 1 11 ? 3.355 5.574 9.008 1 98.81 11 PHE B N 1
ATOM 1636 C CA . PHE B 1 11 ? 2.232 4.66 8.844 1 98.81 11 PHE B CA 1
ATOM 1637 C C . PHE B 1 11 ? 1.64 4.277 10.195 1 98.81 11 PHE B C 1
ATOM 1639 O O . PHE B 1 11 ? 0.418 4.223 10.352 1 98.81 11 PHE B O 1
ATOM 1646 N N . ALA B 1 12 ? 2.531 4.031 11.125 1 98.88 12 ALA B N 1
ATOM 1647 C CA . ALA B 1 12 ? 2.057 3.775 12.477 1 98.88 12 ALA B CA 1
ATOM 1648 C C . ALA B 1 12 ? 1.381 5.012 13.062 1 98.88 12 ALA B C 1
ATOM 1650 O O . ALA B 1 12 ? 0.411 4.898 13.82 1 98.88 12 ALA B O 1
ATOM 1651 N N . ARG B 1 13 ? 1.924 6.145 12.734 1 98.88 13 ARG B N 1
ATOM 1652 C CA . ARG B 1 13 ? 1.364 7.383 13.258 1 98.88 13 ARG B CA 1
ATOM 1653 C C . ARG B 1 13 ? -0.086 7.559 12.82 1 98.88 13 ARG B C 1
ATOM 1655 O O . ARG B 1 13 ? -0.929 8 13.602 1 98.88 13 ARG B O 1
ATOM 1662 N N . LYS B 1 14 ? -0.35 7.266 11.562 1 98.44 14 LYS B N 1
ATOM 1663 C CA . LYS B 1 14 ? -1.717 7.328 11.055 1 98.44 14 LYS B CA 1
ATOM 1664 C C . LYS B 1 14 ? -2.674 6.547 11.945 1 98.44 14 LYS B C 1
ATOM 1666 O O . LYS B 1 14 ? -3.754 7.039 12.281 1 98.44 14 LYS B O 1
ATOM 1671 N N . CYS B 1 15 ? -2.322 5.359 12.312 1 98.88 15 CYS B N 1
ATOM 1672 C CA . CYS B 1 15 ? -3.146 4.496 13.156 1 98.88 15 CYS B CA 1
ATOM 1673 C C . CYS B 1 15 ? -3.273 5.074 14.562 1 98.88 15 CYS B C 1
ATOM 1675 O O . CYS B 1 15 ? -4.367 5.094 15.133 1 98.88 15 CYS B O 1
ATOM 1677 N N . ARG B 1 16 ? -2.164 5.555 15.055 1 98.88 16 ARG B N 1
ATOM 1678 C CA . ARG B 1 16 ? -2.158 6.105 16.406 1 98.88 16 ARG B CA 1
ATOM 1679 C C . ARG B 1 16 ? -3.057 7.332 16.5 1 98.88 16 ARG B C 1
ATOM 1681 O O . ARG B 1 16 ? -3.762 7.52 17.5 1 98.88 16 ARG B O 1
ATOM 1688 N N . ILE B 1 17 ? -3.027 8.156 15.492 1 98.88 17 ILE B N 1
ATOM 1689 C CA . ILE B 1 17 ? -3.883 9.336 15.453 1 98.88 17 ILE B CA 1
ATOM 1690 C C . ILE B 1 17 ? -5.348 8.914 15.453 1 98.88 17 ILE B C 1
ATOM 1692 O O . ILE B 1 17 ? -6.152 9.43 16.234 1 98.88 17 ILE B O 1
ATOM 1696 N N . LEU B 1 18 ? -5.699 7.973 14.594 1 98.81 18 LEU B N 1
ATOM 1697 C CA . LEU B 1 18 ? -7.098 7.562 14.516 1 98.81 18 LEU B CA 1
ATOM 1698 C C . LEU B 1 18 ? -7.562 6.969 15.844 1 98.81 18 LEU B C 1
ATOM 1700 O O . LEU B 1 18 ? -8.688 7.227 16.281 1 98.81 18 LEU B O 1
ATOM 1704 N N . VAL B 1 19 ? -6.75 6.152 16.484 1 98.75 19 VAL B N 1
ATOM 1705 C CA . VAL B 1 19 ? -7.066 5.562 17.781 1 98.75 19 VAL B CA 1
ATOM 1706 C C . VAL B 1 19 ? -7.449 6.66 18.766 1 98.75 19 VAL B C 1
ATOM 1708 O O . VAL B 1 19 ? -8.438 6.531 19.484 1 98.75 19 VAL B O 1
ATOM 1711 N N . ARG B 1 20 ? -6.703 7.73 18.781 1 98.69 20 ARG B N 1
ATOM 1712 C CA . ARG B 1 20 ? -6.93 8.852 19.688 1 98.69 20 ARG B CA 1
ATOM 1713 C C . ARG B 1 20 ? -8.18 9.633 19.281 1 98.69 20 ARG B C 1
ATOM 1715 O O . ARG B 1 20 ? -8.992 9.992 20.141 1 98.69 20 ARG B O 1
ATOM 1722 N N . GLU B 1 21 ? -8.359 9.859 17.969 1 98.44 21 GLU B N 1
ATOM 1723 C CA . GLU B 1 21 ? -9.547 10.562 17.484 1 98.44 21 GLU B CA 1
ATOM 1724 C C . GLU B 1 21 ? -10.82 9.797 17.844 1 98.44 21 GLU B C 1
ATOM 1726 O O . GLU B 1 21 ? -11.867 10.406 18.078 1 98.44 21 GLU B O 1
ATOM 1731 N N . MET B 1 22 ? -10.711 8.5 17.953 1 98.12 22 MET B N 1
ATOM 1732 C CA . MET B 1 22 ? -11.859 7.645 18.203 1 98.12 22 MET B CA 1
ATOM 1733 C C . MET B 1 22 ? -12.031 7.391 19.703 1 98.12 22 MET B C 1
ATOM 1735 O O . MET B 1 22 ? -12.945 6.684 20.109 1 98.12 22 MET B O 1
ATOM 1739 N N . GLY B 1 23 ? -11.109 7.922 20.5 1 97.88 23 GLY B N 1
ATOM 1740 C CA . GLY B 1 23 ? -11.18 7.719 21.938 1 97.88 23 GLY B CA 1
ATOM 1741 C C . GLY B 1 23 ? -10.867 6.297 22.359 1 97.88 23 GLY B C 1
ATOM 1742 O O . GLY B 1 23 ? -11.453 5.785 23.312 1 97.88 23 GLY B O 1
ATOM 1743 N N . LEU B 1 24 ? -9.969 5.637 21.656 1 98.25 24 LEU B N 1
ATOM 1744 C CA . LEU B 1 24 ? -9.719 4.219 21.891 1 98.25 24 LEU B CA 1
ATOM 1745 C C . LEU B 1 24 ? -8.398 4.008 22.625 1 98.25 24 LEU B C 1
ATOM 1747 O O . LEU B 1 24 ? -7.867 2.898 22.641 1 98.25 24 LEU B O 1
ATOM 1751 N N . VAL B 1 25 ? -7.859 5.016 23.281 1 98.12 25 VAL B N 1
ATOM 1752 C CA . VAL B 1 25 ? -6.535 4.961 23.891 1 98.12 25 VAL B CA 1
ATOM 1753 C C . VAL B 1 25 ? -6.52 3.92 25 1 98.12 25 VAL B C 1
ATOM 1755 O O . VAL B 1 25 ? -5.5 3.268 25.234 1 98.12 25 VAL B O 1
ATOM 1758 N N . ASP B 1 26 ? -7.652 3.707 25.609 1 98.06 26 ASP B N 1
ATOM 1759 C CA . ASP B 1 26 ? -7.727 2.738 26.688 1 98.06 26 ASP B CA 1
ATOM 1760 C C . ASP B 1 26 ? -7.902 1.32 26.156 1 98.06 26 ASP B C 1
ATOM 1762 O O . ASP B 1 26 ? -7.727 0.346 26.891 1 98.06 26 ASP B O 1
ATOM 1766 N N . ARG B 1 27 ? -8.156 1.161 24.906 1 97.88 27 ARG B N 1
ATOM 1767 C CA . ARG B 1 27 ? -8.43 -0.144 24.312 1 97.88 27 ARG B CA 1
ATOM 1768 C C . ARG B 1 27 ? -7.27 -0.612 23.438 1 97.88 27 ARG B C 1
ATOM 1770 O O . ARG B 1 27 ? -7.141 -1.805 23.156 1 97.88 27 ARG B O 1
ATOM 1777 N N . VAL B 1 28 ? -6.477 0.287 22.984 1 98.62 28 VAL B N 1
ATOM 1778 C CA . VAL B 1 28 ? -5.355 -0.014 22.094 1 98.62 28 VAL B CA 1
ATOM 1779 C C . VAL B 1 28 ? -4.047 0.408 22.766 1 98.62 28 VAL B C 1
ATOM 1781 O O . VAL B 1 28 ? -3.805 1.6 22.969 1 98.62 28 VAL B O 1
ATOM 1784 N N . GLN B 1 29 ? -3.193 -0.517 23.016 1 98.44 29 GLN B N 1
ATOM 1785 C CA . GLN B 1 29 ? -1.903 -0.247 23.656 1 98.44 29 GLN B CA 1
ATOM 1786 C C . GLN B 1 29 ? -0.795 -0.151 22.609 1 98.44 29 GLN B C 1
ATOM 1788 O O . GLN B 1 29 ? -0.595 -1.077 21.812 1 98.44 29 GLN B O 1
ATOM 1793 N N . ASP B 1 30 ? -0.068 0.959 22.609 1 98.5 30 ASP B N 1
ATOM 1794 C CA . ASP B 1 30 ? 1.121 1.075 21.781 1 98.5 30 ASP B CA 1
ATOM 1795 C C . ASP B 1 30 ? 2.227 0.138 22.25 1 98.5 30 ASP B C 1
ATOM 1797 O O . ASP B 1 30 ? 2.531 0.091 23.453 1 98.5 30 ASP B O 1
ATOM 1801 N N . VAL B 1 31 ? 2.785 -0.602 21.375 1 98.44 31 VAL B N 1
ATOM 1802 C CA . VAL B 1 31 ? 3.928 -1.467 21.641 1 98.44 31 VAL B CA 1
ATOM 1803 C C . VAL B 1 31 ? 5.141 -0.994 20.844 1 98.44 31 VAL B C 1
ATOM 1805 O O . VAL B 1 31 ? 5.336 -1.408 19.703 1 98.44 31 VAL B O 1
ATOM 1808 N N . PRO B 1 32 ? 5.98 -0.126 21.469 1 97.94 32 PRO B N 1
ATOM 1809 C CA . PRO B 1 32 ? 7.176 0.336 20.75 1 97.94 32 PRO B CA 1
ATOM 1810 C C . PRO B 1 32 ? 8.047 -0.814 20.266 1 97.94 32 PRO B C 1
ATOM 1812 O O . PRO B 1 32 ? 8.336 -1.745 21.016 1 97.94 32 PRO B O 1
ATOM 1815 N N . THR B 1 33 ? 8.422 -0.761 18.953 1 97.62 33 THR B N 1
ATOM 1816 C CA . THR B 1 33 ? 9.125 -1.855 18.297 1 97.62 33 THR B CA 1
ATOM 1817 C C . THR B 1 33 ? 10.25 -1.321 17.422 1 97.62 33 THR B C 1
ATOM 1819 O O . THR B 1 33 ? 10.055 -0.36 16.672 1 97.62 33 THR B O 1
ATOM 1822 N N . VAL B 1 34 ? 11.469 -1.897 17.578 1 95.94 34 VAL B N 1
ATOM 1823 C CA . VAL B 1 34 ? 12.562 -1.644 16.641 1 95.94 34 VAL B CA 1
ATOM 1824 C C . VAL B 1 34 ? 12.5 -2.645 15.492 1 95.94 34 VAL B C 1
ATOM 1826 O O . VAL B 1 34 ? 12.836 -3.82 15.664 1 95.94 34 VAL B O 1
ATOM 1829 N N . THR B 1 35 ? 12.156 -2.201 14.297 1 95 35 THR B N 1
ATOM 1830 C CA . THR B 1 35 ? 11.836 -3.062 13.164 1 95 35 THR B CA 1
ATOM 1831 C C . THR B 1 35 ? 13.078 -3.811 12.688 1 95 35 THR B C 1
ATOM 1833 O O . THR B 1 35 ? 13 -4.98 12.312 1 95 35 THR B O 1
ATOM 1836 N N . LEU B 1 36 ? 14.203 -3.191 12.773 1 92.56 36 LEU B N 1
ATOM 1837 C CA . LEU B 1 36 ? 15.43 -3.781 12.234 1 92.56 36 LEU B CA 1
ATOM 1838 C C . LEU B 1 36 ? 15.867 -4.977 13.078 1 92.56 36 LEU B C 1
ATOM 1840 O O . LEU B 1 36 ? 16.641 -5.816 12.609 1 92.56 36 LEU B O 1
ATOM 1844 N N . ASP B 1 37 ? 15.336 -5.074 14.25 1 92.44 37 ASP B N 1
ATOM 1845 C CA . ASP B 1 37 ? 15.719 -6.168 15.141 1 92.44 37 ASP B CA 1
ATOM 1846 C C . ASP B 1 37 ? 14.992 -7.457 14.758 1 92.44 37 ASP B C 1
ATOM 1848 O O . ASP B 1 37 ? 15.461 -8.555 15.078 1 92.44 37 ASP B O 1
ATOM 1852 N N . SER B 1 38 ? 13.922 -7.355 14.109 1 92.94 38 SER B N 1
ATOM 1853 C CA . SER B 1 38 ? 13.133 -8.508 13.695 1 92.94 38 SER B CA 1
ATOM 1854 C C . SER B 1 38 ? 12.945 -9.492 14.844 1 92.94 38 SER B C 1
ATOM 1856 O O . SER B 1 38 ? 13.188 -10.688 14.688 1 92.94 38 SER B O 1
ATOM 1858 N N . VAL B 1 39 ? 12.5 -8.969 15.992 1 93.62 39 VAL B N 1
ATOM 1859 C CA . VAL B 1 39 ? 12.352 -9.844 17.156 1 93.62 39 VAL B CA 1
ATOM 1860 C C . VAL B 1 39 ? 11.172 -10.789 16.938 1 93.62 39 VAL B C 1
ATOM 1862 O O . VAL B 1 39 ? 10.195 -10.43 16.266 1 93.62 39 VAL B O 1
ATOM 1865 N N . PRO B 1 40 ? 11.172 -11.992 17.5 1 95.5 40 PRO B N 1
ATOM 1866 C CA . PRO B 1 40 ? 10.172 -13.023 17.234 1 95.5 40 PRO B CA 1
ATOM 1867 C C . PRO B 1 40 ? 8.742 -12.547 17.484 1 95.5 40 PRO B C 1
ATOM 1869 O O . PRO B 1 40 ? 7.84 -12.852 16.703 1 95.5 40 PRO B O 1
ATOM 1872 N N . GLU B 1 41 ? 8.555 -11.789 18.531 1 95.19 41 GLU B N 1
ATOM 1873 C CA . GLU B 1 41 ? 7.215 -11.305 18.859 1 95.19 41 GLU B CA 1
ATOM 1874 C C . GLU B 1 41 ? 6.668 -10.398 17.766 1 95.19 41 GLU B C 1
ATOM 1876 O O . GLU B 1 41 ? 5.465 -10.406 17.484 1 95.19 41 GLU B O 1
ATOM 1881 N N . HIS B 1 42 ? 7.582 -9.602 17.156 1 96.56 42 HIS B N 1
ATOM 1882 C CA . HIS B 1 42 ? 7.184 -8.68 16.109 1 96.56 42 HIS B CA 1
ATOM 1883 C C . HIS B 1 42 ? 6.934 -9.414 14.797 1 96.56 42 HIS B C 1
ATOM 1885 O O . HIS B 1 42 ? 5.898 -9.219 14.148 1 96.56 42 HIS B O 1
ATOM 1891 N N . ILE B 1 43 ? 7.828 -10.344 14.414 1 96.69 43 ILE B N 1
ATOM 1892 C CA . ILE B 1 43 ? 7.703 -10.992 13.109 1 96.69 43 ILE B CA 1
ATOM 1893 C C . ILE B 1 43 ? 6.562 -12.008 13.148 1 96.69 43 ILE B C 1
ATOM 1895 O O . ILE B 1 43 ? 6.039 -12.406 12.102 1 96.69 43 ILE B O 1
ATOM 1899 N N . ALA B 1 44 ? 6.105 -12.445 14.359 1 95.75 44 ALA B N 1
ATOM 1900 C CA . ALA B 1 44 ? 4.934 -13.312 14.484 1 95.75 44 ALA B CA 1
ATOM 1901 C C . ALA B 1 44 ? 3.658 -12.57 14.094 1 95.75 44 ALA B C 1
ATOM 1903 O O . ALA B 1 44 ? 2.682 -13.195 13.664 1 95.75 44 ALA B O 1
ATOM 1904 N N . VAL B 1 45 ? 3.709 -11.258 14.203 1 96.75 45 VAL B N 1
ATOM 1905 C CA . VAL B 1 45 ? 2.525 -10.445 13.938 1 96.75 45 VAL B CA 1
ATOM 1906 C C . VAL B 1 45 ? 2.609 -9.852 12.531 1 96.75 45 VAL B C 1
ATOM 1908 O O . VAL B 1 45 ? 1.612 -9.812 11.805 1 96.75 45 VAL B O 1
ATOM 1911 N N . ASN B 1 46 ? 3.711 -9.367 12.148 1 98.25 46 ASN B N 1
ATOM 1912 C CA . ASN B 1 46 ? 3.998 -8.852 10.82 1 98.25 46 ASN B CA 1
ATOM 1913 C C . ASN B 1 46 ? 5.234 -9.516 10.219 1 98.25 46 ASN B C 1
ATOM 1915 O O . ASN B 1 46 ? 6.363 -9.125 10.516 1 98.25 46 ASN B O 1
ATOM 1919 N N . PRO B 1 47 ? 5.043 -10.422 9.297 1 98.06 47 PRO B N 1
ATOM 1920 C CA . PRO B 1 47 ? 6.156 -11.219 8.773 1 98.06 47 PRO B CA 1
ATOM 1921 C C . PRO B 1 47 ? 7.191 -10.375 8.039 1 98.06 47 PRO B C 1
ATOM 1923 O O . PRO B 1 47 ? 8.305 -10.844 7.777 1 98.06 47 PRO B O 1
ATOM 1926 N N . PHE B 1 48 ? 6.914 -9.156 7.695 1 98.25 48 PHE B N 1
ATOM 1927 C CA . PHE B 1 48 ? 7.836 -8.281 6.977 1 98.25 48 PHE B CA 1
ATOM 1928 C C . PHE B 1 48 ? 8.672 -7.461 7.945 1 98.25 48 PHE B C 1
ATOM 1930 O O . PHE B 1 48 ? 9.5 -6.648 7.527 1 98.25 48 PHE B O 1
ATOM 1937 N N . ALA B 1 49 ? 8.445 -7.652 9.32 1 97.75 49 ALA B N 1
ATOM 1938 C CA . ALA B 1 49 ? 9.117 -6.895 10.375 1 97.75 49 ALA B CA 1
ATOM 1939 C C . ALA B 1 49 ? 8.883 -5.395 10.203 1 97.75 49 ALA B C 1
ATOM 1941 O O . ALA B 1 49 ? 9.812 -4.598 10.312 1 97.75 49 ALA B O 1
ATOM 1942 N N . GLN B 1 50 ? 7.668 -5.109 9.891 1 98.06 50 GLN B N 1
ATOM 1943 C CA . GLN B 1 50 ? 7.289 -3.713 9.703 1 98.06 50 GLN B CA 1
ATOM 1944 C C . GLN B 1 50 ? 6.23 -3.293 10.727 1 98.06 50 GLN B C 1
ATOM 1946 O O . GLN B 1 50 ? 5.668 -4.137 11.43 1 98.06 50 GLN B O 1
ATOM 1951 N N . VAL B 1 51 ? 6.074 -2.043 10.898 1 98.44 51 VAL B N 1
ATOM 1952 C CA . VAL B 1 51 ? 4.996 -1.435 11.672 1 98.44 51 VAL B CA 1
ATOM 1953 C C . VAL B 1 51 ? 4.191 -0.494 10.781 1 98.44 51 VAL B C 1
ATOM 1955 O O . VAL B 1 51 ? 4.703 0.022 9.781 1 98.44 51 VAL B O 1
ATOM 1958 N N . PRO B 1 52 ? 2.893 -0.308 11.031 1 98.69 52 PRO B N 1
ATOM 1959 C CA . PRO B 1 52 ? 2.113 -0.805 12.164 1 98.69 52 PRO B CA 1
ATOM 1960 C C . PRO B 1 52 ? 1.673 -2.256 11.992 1 98.69 52 PRO B C 1
ATOM 1962 O O . PRO B 1 52 ? 1.698 -2.783 10.875 1 98.69 52 PRO B O 1
ATOM 1965 N N . ALA B 1 53 ? 1.375 -2.896 13.031 1 98.81 53 ALA B N 1
ATOM 1966 C CA . ALA B 1 53 ? 0.632 -4.152 13.109 1 98.81 53 ALA B CA 1
ATOM 1967 C C . ALA B 1 53 ? -0.303 -4.156 14.32 1 98.81 53 ALA B C 1
ATOM 1969 O O . ALA B 1 53 ? 0.109 -3.83 15.43 1 98.81 53 ALA B O 1
ATOM 1970 N N . LEU B 1 54 ? -1.568 -4.434 14.109 1 98.81 54 LEU B N 1
ATOM 1971 C CA . LEU B 1 54 ? -2.566 -4.457 15.172 1 98.81 54 LEU B CA 1
ATOM 1972 C C . LEU B 1 54 ? -2.941 -5.895 15.531 1 98.81 54 LEU B C 1
ATOM 1974 O O . LEU B 1 54 ? -3.359 -6.664 14.664 1 98.81 54 LEU B O 1
ATOM 1978 N N . VAL B 1 55 ? -2.738 -6.27 16.766 1 98.62 55 VAL B N 1
ATOM 1979 C CA . VAL B 1 55 ? -3.166 -7.566 17.281 1 98.62 55 VAL B CA 1
ATOM 1980 C C . VAL B 1 55 ? -4.527 -7.43 17.953 1 98.62 55 VAL B C 1
ATOM 1982 O O . VAL B 1 55 ? -4.691 -6.633 18.891 1 98.62 55 VAL B O 1
ATOM 1985 N N . THR B 1 56 ? -5.539 -8.18 17.453 1 97.31 56 THR B N 1
ATOM 1986 C CA . THR B 1 56 ? -6.883 -8.227 18.016 1 97.31 56 THR B CA 1
ATOM 1987 C C . THR B 1 56 ? -7.227 -9.641 18.484 1 97.31 56 THR B C 1
ATOM 1989 O O . THR B 1 56 ? -6.398 -10.547 18.391 1 97.31 56 THR B O 1
ATOM 1992 N N . ASP B 1 57 ? -8.445 -9.82 18.969 1 92.62 57 ASP B N 1
ATOM 1993 C CA . ASP B 1 57 ? -8.914 -11.148 19.359 1 92.62 57 ASP B CA 1
ATOM 1994 C C . ASP B 1 57 ? -9.203 -12.016 18.141 1 92.62 57 ASP B C 1
ATOM 1996 O O . ASP B 1 57 ? -9.289 -13.242 18.25 1 92.62 57 ASP B O 1
ATOM 2000 N N . GLN B 1 58 ? -9.25 -11.391 17.047 1 89.75 58 GLN B N 1
ATOM 2001 C CA . GLN B 1 58 ? -9.609 -12.102 15.828 1 89.75 58 GLN B CA 1
ATOM 2002 C C . GLN B 1 58 ? -8.391 -12.305 14.93 1 89.75 58 GLN B C 1
ATOM 2004 O O . GLN B 1 58 ? -8.5 -12.898 13.852 1 89.75 58 GLN B O 1
ATOM 2009 N N . GLY B 1 59 ? -7.223 -11.859 15.438 1 94.06 59 GLY B N 1
ATOM 2010 C CA . GLY B 1 59 ? -6.023 -11.969 14.617 1 94.06 59 GLY B CA 1
ATOM 2011 C C . GLY B 1 59 ? -5.293 -10.648 14.461 1 94.06 59 GLY B C 1
ATOM 2012 O O . GLY B 1 59 ? -5.582 -9.68 15.172 1 94.06 59 GLY B O 1
ATOM 2013 N N . SER B 1 60 ? -4.277 -10.648 13.594 1 97.25 60 SER B N 1
ATOM 2014 C CA . SER B 1 60 ? -3.451 -9.461 13.391 1 97.25 60 SER B CA 1
ATOM 2015 C C . SER B 1 60 ? -3.75 -8.797 12.055 1 97.25 60 SER B C 1
ATOM 2017 O O . SER B 1 60 ? -4.191 -9.453 11.109 1 97.25 60 SER B O 1
ATOM 2019 N N . LEU B 1 61 ? -3.623 -7.531 11.977 1 98.31 61 LEU B N 1
ATOM 2020 C CA . LEU B 1 61 ? -3.697 -6.715 10.766 1 98.31 61 LEU B CA 1
ATOM 2021 C C . LEU B 1 61 ? -2.395 -5.957 10.547 1 98.31 61 LEU B C 1
ATOM 2023 O O . LEU B 1 61 ? -1.844 -5.371 11.477 1 98.31 61 LEU B O 1
ATOM 2027 N N . VAL B 1 62 ? -1.895 -5.867 9.258 1 98.25 62 VAL B N 1
ATOM 2028 C CA . VAL B 1 62 ? -0.526 -5.391 9.086 1 98.25 62 VAL B CA 1
ATOM 2029 C C . VAL B 1 62 ? -0.521 -4.137 8.219 1 98.25 62 VAL B C 1
ATOM 2031 O O . VAL B 1 62 ? 0.531 -3.535 7.988 1 98.25 62 VAL B O 1
ATOM 2034 N N . ASP B 1 63 ? -1.554 -3.717 7.645 1 98.38 63 ASP B N 1
ATOM 2035 C CA . ASP B 1 63 ? -1.661 -2.559 6.766 1 98.38 63 ASP B CA 1
ATOM 2036 C C . ASP B 1 63 ? -2.328 -1.385 7.477 1 98.38 63 ASP B C 1
ATOM 2038 O O . ASP B 1 63 ? -3.379 -1.547 8.102 1 98.38 63 ASP B O 1
ATOM 2042 N N . SER B 1 64 ? -1.695 -0.206 7.375 1 98.81 64 SER B N 1
ATOM 2043 C CA . SER B 1 64 ? -2.168 0.938 8.148 1 98.81 64 SER B CA 1
ATOM 2044 C C . SER B 1 64 ? -3.59 1.322 7.75 1 98.81 64 SER B C 1
ATOM 2046 O O . SER B 1 64 ? -4.414 1.639 8.609 1 98.81 64 SER B O 1
ATOM 2048 N N . THR B 1 65 ? -3.875 1.323 6.426 1 98.81 65 THR B N 1
ATOM 2049 C CA . THR B 1 65 ? -5.223 1.641 5.965 1 98.81 65 THR B CA 1
ATOM 2050 C C . THR B 1 65 ? -6.219 0.587 6.441 1 98.81 65 THR B C 1
ATOM 2052 O O . THR B 1 65 ? -7.297 0.923 6.938 1 98.81 65 THR B O 1
ATOM 2055 N N . LEU B 1 66 ? -5.84 -0.708 6.332 1 98.56 66 LEU B N 1
ATOM 2056 C CA . LEU B 1 66 ? -6.684 -1.812 6.773 1 98.56 66 LEU B CA 1
ATOM 2057 C C . LEU B 1 66 ? -6.969 -1.713 8.266 1 98.56 66 LEU B C 1
ATOM 2059 O O . LEU B 1 66 ? -8.109 -1.893 8.703 1 98.56 66 LEU B O 1
ATOM 2063 N N . ILE B 1 67 ? -5.922 -1.429 9.055 1 98.81 67 ILE B N 1
ATOM 2064 C CA . ILE B 1 67 ? -6.051 -1.281 10.5 1 98.81 67 ILE B CA 1
ATOM 2065 C C . ILE B 1 67 ? -7.055 -0.177 10.82 1 98.81 67 ILE B C 1
ATOM 2067 O O . ILE B 1 67 ? -7.961 -0.371 11.641 1 98.81 67 ILE B O 1
ATOM 2071 N N . CYS B 1 68 ? -6.945 0.972 10.18 1 98.81 68 CYS B N 1
ATOM 2072 C CA . CYS B 1 68 ? -7.828 2.107 10.43 1 98.81 68 CYS B CA 1
ATOM 2073 C C . CYS B 1 68 ? -9.266 1.776 10.039 1 98.81 68 CYS B C 1
ATOM 2075 O O . CYS B 1 68 ? -10.195 2.082 10.789 1 98.81 68 CYS B O 1
ATOM 2077 N N . GLU B 1 69 ? -9.406 1.135 8.891 1 98.38 69 GLU B N 1
ATOM 2078 C CA . GLU B 1 69 ? -10.742 0.76 8.453 1 98.38 69 GLU B CA 1
ATOM 2079 C C . GLU B 1 69 ? -11.375 -0.255 9.406 1 98.38 69 GLU B C 1
ATOM 2081 O O . GLU B 1 69 ? -12.562 -0.174 9.711 1 98.38 69 GLU B O 1
ATOM 2086 N N . TRP B 1 70 ? -10.602 -1.198 9.859 1 98.38 70 TRP B N 1
ATOM 2087 C CA . TRP B 1 70 ? -11.102 -2.205 10.789 1 98.38 70 TRP B CA 1
ATOM 2088 C C . TRP B 1 70 ? -11.547 -1.563 12.102 1 98.38 70 TRP B C 1
ATOM 2090 O O . TRP B 1 70 ? -12.625 -1.87 12.617 1 98.38 70 TRP B O 1
ATOM 2100 N N . LEU B 1 71 ? -10.734 -0.667 12.664 1 98.44 71 LEU B N 1
ATOM 2101 C CA . LEU B 1 71 ? -11.062 0.029 13.906 1 98.44 71 LEU B CA 1
ATOM 2102 C C . LEU B 1 71 ? -12.367 0.807 13.766 1 98.44 71 LEU B C 1
ATOM 2104 O O . LEU B 1 71 ? -13.227 0.745 14.641 1 98.44 71 LEU B O 1
ATOM 2108 N N . ALA B 1 72 ? -12.492 1.524 12.656 1 97.88 72 ALA B N 1
ATOM 2109 C CA . ALA B 1 72 ? -13.695 2.322 12.445 1 97.88 72 ALA B CA 1
ATOM 2110 C C . ALA B 1 72 ? -14.93 1.433 12.32 1 97.88 72 ALA B C 1
ATOM 2112 O O . ALA B 1 72 ? -16 1.784 12.812 1 97.88 72 ALA B O 1
ATOM 2113 N N . ALA B 1 73 ? -14.773 0.314 11.68 1 96.75 73 ALA B N 1
ATOM 2114 C CA . ALA B 1 73 ? -15.891 -0.6 11.469 1 96.75 73 ALA B CA 1
ATOM 2115 C C . ALA B 1 73 ? -16.344 -1.211 12.789 1 96.75 73 ALA B C 1
ATOM 2117 O O . ALA B 1 73 ? -17.531 -1.487 12.977 1 96.75 73 ALA B O 1
ATOM 2118 N N . HIS B 1 74 ? -15.469 -1.407 13.703 1 97.19 74 HIS B N 1
ATOM 2119 C CA . HIS B 1 74 ? -15.789 -2.195 14.891 1 97.19 74 HIS B CA 1
ATOM 2120 C C . HIS B 1 74 ? -16.016 -1.299 16.109 1 97.19 74 HIS B C 1
ATOM 2122 O O . HIS B 1 74 ? -16.719 -1.688 17.047 1 97.19 74 HIS B O 1
ATOM 2128 N N . TYR B 1 75 ? -15.508 -0.053 16.062 1 96.44 75 TYR B N 1
ATOM 2129 C CA . TYR B 1 75 ? -15.562 0.76 17.266 1 96.44 75 TYR B CA 1
ATOM 2130 C C . TYR B 1 75 ? -16.094 2.156 16.969 1 96.44 75 TYR B C 1
ATOM 2132 O O . TYR B 1 75 ? -16.109 3.027 17.844 1 96.44 75 TYR B O 1
ATOM 2140 N N . GLY B 1 76 ? -16.516 2.395 15.75 1 83.81 76 GLY B N 1
ATOM 2141 C CA . GLY B 1 76 ? -17.047 3.688 15.336 1 83.81 76 GLY B CA 1
ATOM 2142 C C . GLY B 1 76 ? -18.125 4.215 16.266 1 83.81 76 GLY B C 1
ATOM 2143 O O . GLY B 1 76 ? -18.312 3.689 17.375 1 83.81 76 GLY B O 1
ATOM 2144 N N . PRO B 1 77 ? -18.719 5.422 16.094 1 89.06 77 PRO B N 1
ATOM 2145 C CA . PRO B 1 77 ? -18.906 6.047 14.789 1 89.06 77 PRO B CA 1
ATOM 2146 C C . PRO B 1 77 ? -17.75 6.992 14.422 1 89.06 77 PRO B C 1
ATOM 2148 O O . PRO B 1 77 ? -17.406 7.875 15.211 1 89.06 77 PRO B O 1
ATOM 2151 N N . TYR B 1 78 ? -16.828 6.859 13.5 1 94.69 78 TYR B N 1
ATOM 2152 C CA . TYR B 1 78 ? -15.844 7.793 12.961 1 94.69 78 TYR B CA 1
ATOM 2153 C C . TYR B 1 78 ? -15.93 7.867 11.445 1 94.69 78 TYR B C 1
ATOM 2155 O O . TYR B 1 78 ? -15.883 6.84 10.766 1 94.69 78 TYR B O 1
ATOM 2163 N N . PRO B 1 79 ? -16.141 9.086 10.945 1 94.62 79 PRO B N 1
ATOM 2164 C CA . PRO B 1 79 ? -16.25 9.242 9.492 1 94.62 79 PRO B CA 1
ATOM 2165 C C . PRO B 1 79 ? -14.906 9.164 8.773 1 94.62 79 PRO B C 1
ATOM 2167 O O . PRO B 1 79 ? -14.359 10.188 8.359 1 94.62 79 PRO B O 1
ATOM 2170 N N . LEU B 1 80 ? -14.523 7.965 8.531 1 97.38 80 LEU B N 1
ATOM 2171 C CA . LEU B 1 80 ? -13.227 7.75 7.895 1 97.38 80 LEU B CA 1
ATOM 2172 C C . LEU B 1 80 ? -13.188 8.414 6.523 1 97.38 80 LEU B C 1
ATOM 2174 O O . LEU B 1 80 ? -12.156 8.977 6.137 1 97.38 80 LEU B O 1
ATOM 2178 N N . TYR B 1 81 ? -14.266 8.25 5.789 1 97.56 81 TYR B N 1
ATOM 2179 C CA . TYR B 1 81 ? -14.422 8.828 4.457 1 97.56 81 TYR B CA 1
ATOM 2180 C C . TYR B 1 81 ? -15.781 9.5 4.305 1 97.56 81 TYR B C 1
ATOM 2182 O O . TYR B 1 81 ? -16.75 9.117 4.973 1 97.56 81 TYR B O 1
ATOM 2190 N N . PRO B 1 82 ? -15.82 10.578 3.389 1 96.5 82 PRO B N 1
ATOM 2191 C CA . PRO B 1 82 ? -17.156 11.102 3.066 1 96.5 82 PRO B CA 1
ATOM 2192 C C . PRO B 1 82 ? -18.078 10.047 2.459 1 96.5 82 PRO B C 1
ATOM 2194 O O . PRO B 1 82 ? -17.594 9.039 1.919 1 96.5 82 PRO B O 1
ATOM 2197 N N . LYS B 1 83 ? -19.391 10.281 2.596 1 95.25 83 LYS B N 1
ATOM 2198 C CA . LYS B 1 83 ? -20.359 9.328 2.064 1 95.25 83 LYS B CA 1
ATOM 2199 C C . LYS B 1 83 ? -20.547 9.523 0.562 1 95.25 83 LYS B C 1
ATOM 2201 O O . LYS B 1 83 ? -20.234 10.586 0.02 1 95.25 83 LYS B O 1
ATOM 2206 N N . GLY B 1 84 ? -20.953 8.445 -0.121 1 95.56 84 GLY B N 1
ATOM 2207 C CA . GLY B 1 84 ? -21.281 8.531 -1.533 1 95.56 84 GLY B CA 1
ATOM 2208 C C . GLY B 1 84 ? -20.078 8.609 -2.434 1 95.56 84 GLY B C 1
ATOM 2209 O O . GLY B 1 84 ? -19.031 8.031 -2.123 1 95.56 84 GLY B O 1
ATOM 2210 N N . GLU B 1 85 ? -20.219 9.25 -3.588 1 96.12 85 GLU B N 1
ATOM 2211 C CA . GLU B 1 85 ? -19.172 9.289 -4.617 1 96.12 85 GLU B CA 1
ATOM 2212 C C . GLU B 1 85 ? -17.953 10.062 -4.141 1 96.12 85 GLU B C 1
ATOM 2214 O O . GLU B 1 85 ? -16.828 9.812 -4.59 1 96.12 85 GLU B O 1
ATOM 2219 N N . ALA B 1 86 ? -18.172 10.922 -3.18 1 95.81 86 ALA B N 1
ATOM 2220 C CA . ALA B 1 86 ? -17.094 11.773 -2.682 1 95.81 86 ALA B CA 1
ATOM 2221 C C . ALA B 1 86 ? -16.016 10.945 -1.995 1 95.81 86 ALA B C 1
ATOM 2223 O O . ALA B 1 86 ? -14.875 11.398 -1.844 1 95.81 86 ALA B O 1
ATOM 2224 N N . GLN B 1 87 ? -16.375 9.727 -1.581 1 97.31 87 GLN B N 1
ATOM 2225 C CA . GLN B 1 87 ? -15.398 8.891 -0.891 1 97.31 87 GLN B CA 1
ATOM 2226 C C . GLN B 1 87 ? -14.227 8.547 -1.805 1 97.31 87 GLN B C 1
ATOM 2228 O O . GLN B 1 87 ? -13.094 8.391 -1.34 1 97.31 87 GLN B O 1
ATOM 2233 N N . TRP B 1 88 ? -14.453 8.414 -3.102 1 97.31 88 TRP B N 1
ATOM 2234 C CA . TRP B 1 88 ? -13.422 7.949 -4.023 1 97.31 88 TRP B CA 1
ATOM 2235 C C . TRP B 1 88 ? -12.336 9.008 -4.211 1 97.31 88 TRP B C 1
ATOM 2237 O O . TRP B 1 88 ? -11.156 8.68 -4.363 1 97.31 88 TRP B O 1
ATOM 2247 N N . LEU B 1 89 ? -12.766 10.258 -4.176 1 96.5 89 LEU B N 1
ATOM 2248 C CA . LEU B 1 89 ? -11.781 11.336 -4.227 1 96.5 89 LEU B CA 1
ATOM 2249 C C . LEU B 1 89 ? -10.922 11.344 -2.967 1 96.5 89 LEU B C 1
ATOM 2251 O O . LEU B 1 89 ? -9.711 11.531 -3.043 1 96.5 89 LEU B O 1
ATOM 2255 N N . ALA B 1 90 ? -11.523 11.125 -1.851 1 97.56 90 ALA B N 1
ATOM 2256 C CA . ALA B 1 90 ? -10.789 11.07 -0.585 1 97.56 90 ALA B CA 1
ATOM 2257 C C . ALA B 1 90 ? -9.828 9.891 -0.553 1 97.56 90 ALA B C 1
ATOM 2259 O O . ALA B 1 90 ? -8.68 10.023 -0.13 1 97.56 90 ALA B O 1
ATOM 2260 N N . ARG B 1 91 ? -10.281 8.766 -1.028 1 98.19 91 ARG B N 1
ATOM 2261 C CA . ARG B 1 91 ? -9.461 7.562 -1.03 1 98.19 91 ARG B CA 1
ATOM 2262 C C . ARG B 1 91 ? -8.297 7.695 -2.008 1 98.19 91 ARG B C 1
ATOM 2264 O O . ARG B 1 91 ? -7.199 7.195 -1.749 1 98.19 91 ARG B O 1
ATOM 2271 N N . GLN B 1 92 ? -8.523 8.359 -3.113 1 98.12 92 GLN B N 1
ATOM 2272 C CA . GLN B 1 92 ? -7.438 8.664 -4.043 1 98.12 92 GLN B CA 1
ATOM 2273 C C . GLN B 1 92 ? -6.402 9.586 -3.4 1 98.12 92 GLN B C 1
ATOM 2275 O O . GLN B 1 92 ? -5.199 9.383 -3.566 1 98.12 92 GLN B O 1
ATOM 2280 N N . ALA B 1 93 ? -6.863 10.578 -2.688 1 98.25 93 ALA B N 1
ATOM 2281 C CA . ALA B 1 93 ? -5.945 11.477 -1.984 1 98.25 93 ALA B CA 1
ATOM 2282 C C . ALA B 1 93 ? -5.125 10.719 -0.945 1 98.25 93 ALA B C 1
ATOM 2284 O O . ALA B 1 93 ? -3.926 10.953 -0.797 1 98.25 93 ALA B O 1
ATOM 2285 N N . GLU B 1 94 ? -5.777 9.828 -0.265 1 98.69 94 GLU B N 1
ATOM 2286 C CA . GLU B 1 94 ? -5.082 8.992 0.708 1 98.69 94 GLU B CA 1
ATOM 2287 C C . GLU B 1 94 ? -4.035 8.117 0.029 1 98.69 94 GLU B C 1
ATOM 2289 O O . GLU B 1 94 ? -2.92 7.965 0.533 1 98.69 94 GLU B O 1
ATOM 2294 N N . ALA B 1 95 ? -4.406 7.547 -1.097 1 98.69 95 ALA B N 1
ATOM 2295 C CA . ALA B 1 95 ? -3.473 6.703 -1.834 1 98.69 95 ALA B CA 1
ATOM 2296 C C . ALA B 1 95 ? -2.242 7.492 -2.268 1 98.69 95 ALA B C 1
ATOM 2298 O O . ALA B 1 95 ? -1.114 7 -2.17 1 98.69 95 ALA B O 1
ATOM 2299 N N . LEU B 1 96 ? -2.443 8.664 -2.729 1 98.62 96 LEU B N 1
ATOM 2300 C CA . LEU B 1 96 ? -1.327 9.523 -3.104 1 98.62 96 LEU B CA 1
ATOM 2301 C C . LEU B 1 96 ? -0.482 9.883 -1.886 1 98.62 96 LEU B C 1
ATOM 2303 O O . LEU B 1 96 ? 0.749 9.891 -1.959 1 98.62 96 LEU B O 1
ATOM 2307 N N . ALA B 1 97 ? -1.131 10.172 -0.782 1 98.81 97 ALA B N 1
ATOM 2308 C CA . ALA B 1 97 ? -0.403 10.469 0.448 1 98.81 97 ALA B CA 1
ATOM 2309 C C . ALA B 1 97 ? 0.42 9.266 0.904 1 98.81 97 ALA B C 1
ATOM 2311 O O . ALA B 1 97 ? 1.569 9.414 1.324 1 98.81 97 ALA B O 1
ATOM 2312 N N . ASP B 1 98 ? -0.187 8.109 0.836 1 98.81 98 ASP B N 1
ATOM 2313 C CA . ASP B 1 98 ? 0.559 6.895 1.139 1 98.81 98 ASP B CA 1
ATOM 2314 C C . ASP B 1 98 ? 1.771 6.75 0.221 1 98.81 98 ASP B C 1
ATOM 2316 O O . ASP B 1 98 ? 2.842 6.328 0.662 1 98.81 98 ASP B O 1
ATOM 2320 N N . GLY B 1 99 ? 1.546 7.043 -1.077 1 98.75 99 GLY B N 1
ATOM 2321 C CA . GLY B 1 99 ? 2.662 7.027 -2.01 1 98.75 99 GLY B CA 1
ATOM 2322 C C . GLY B 1 99 ? 3.77 7.992 -1.632 1 98.75 99 GLY B C 1
ATOM 2323 O O . GLY B 1 99 ? 4.953 7.68 -1.775 1 98.75 99 GLY B O 1
ATOM 2324 N N . ILE B 1 100 ? 3.412 9.164 -1.187 1 98.81 100 ILE B N 1
ATOM 2325 C CA . ILE B 1 100 ? 4.375 10.148 -0.708 1 98.81 100 ILE B CA 1
ATOM 2326 C C . ILE B 1 100 ? 5.168 9.562 0.463 1 98.81 100 ILE B C 1
ATOM 2328 O O . ILE B 1 100 ? 6.398 9.641 0.488 1 98.81 100 ILE B O 1
ATOM 2332 N N . LEU B 1 101 ? 4.469 8.984 1.366 1 98.88 101 LEU B N 1
ATOM 2333 C CA . LEU B 1 101 ? 5.105 8.375 2.529 1 98.88 101 LEU B CA 1
ATOM 2334 C C . LEU B 1 101 ? 6.039 7.246 2.109 1 98.88 101 LEU B C 1
ATOM 2336 O O . LEU B 1 101 ? 7.145 7.121 2.633 1 98.88 101 LEU B O 1
ATOM 2340 N N . GLU B 1 102 ? 5.59 6.445 1.19 1 98.69 102 GLU B N 1
ATOM 2341 C CA . GLU B 1 102 ? 6.418 5.348 0.704 1 98.69 102 GLU B CA 1
ATOM 2342 C C . GLU B 1 102 ? 7.707 5.867 0.069 1 98.69 102 GLU B C 1
ATOM 2344 O O . GLU B 1 102 ? 8.789 5.352 0.344 1 98.69 102 GLU B O 1
ATOM 2349 N N . ALA B 1 103 ? 7.59 6.871 -0.787 1 98.75 103 ALA B N 1
ATOM 2350 C CA . ALA B 1 103 ? 8.766 7.469 -1.41 1 98.75 103 ALA B CA 1
ATOM 2351 C C . ALA B 1 103 ? 9.719 8.031 -0.358 1 98.75 103 ALA B C 1
ATOM 2353 O O . ALA B 1 103 ? 10.93 7.828 -0.437 1 98.75 103 ALA B O 1
ATOM 2354 N N . ALA B 1 104 ? 9.195 8.703 0.62 1 98.81 104 ALA B N 1
ATOM 2355 C CA . ALA B 1 104 ? 10.008 9.289 1.684 1 98.81 104 ALA B CA 1
ATOM 2356 C C . ALA B 1 104 ? 10.719 8.211 2.492 1 98.81 104 ALA B C 1
ATOM 2358 O O . ALA B 1 104 ? 11.906 8.336 2.807 1 98.81 104 ALA B O 1
ATOM 2359 N N . VAL B 1 105 ? 10.008 7.145 2.838 1 98.5 105 VAL B N 1
ATOM 2360 C CA . VAL B 1 105 ? 10.602 6.051 3.602 1 98.5 105 VAL B CA 1
ATOM 2361 C C . VAL B 1 105 ? 11.703 5.383 2.777 1 98.5 105 VAL B C 1
ATOM 2363 O O . VAL B 1 105 ? 12.758 5.039 3.309 1 98.5 105 VAL B O 1
ATOM 2366 N N . LYS B 1 106 ? 11.445 5.219 1.462 1 98.38 106 LYS B N 1
ATOM 2367 C CA . LYS B 1 106 ? 12.484 4.68 0.588 1 98.38 106 LYS B CA 1
ATOM 2368 C C . LYS B 1 106 ? 13.742 5.543 0.627 1 98.38 106 LYS B C 1
ATOM 2370 O O . LYS B 1 106 ? 14.859 5.023 0.661 1 98.38 106 LYS B O 1
ATOM 2375 N N . MET B 1 107 ? 13.555 6.82 0.631 1 98.62 107 MET B N 1
ATOM 2376 C CA . MET B 1 107 ? 14.688 7.738 0.698 1 98.62 107 MET B CA 1
ATOM 2377 C C . MET B 1 107 ? 15.414 7.609 2.033 1 98.62 107 MET B C 1
ATOM 2379 O O . MET B 1 107 ? 16.641 7.617 2.08 1 98.62 107 MET B O 1
ATOM 2383 N N . VAL B 1 108 ? 14.695 7.488 3.141 1 98.31 108 VAL B N 1
ATOM 2384 C CA . VAL B 1 108 ? 15.297 7.316 4.461 1 98.31 108 VAL B CA 1
ATOM 2385 C C . VAL B 1 108 ? 16.141 6.043 4.48 1 98.31 108 VAL B C 1
ATOM 2387 O O . VAL B 1 108 ? 17.297 6.062 4.914 1 98.31 108 VAL B O 1
ATOM 2390 N N . ILE B 1 109 ? 15.57 4.938 4.012 1 97.25 109 ILE B N 1
ATOM 2391 C CA . ILE B 1 109 ? 16.266 3.652 3.996 1 97.25 109 ILE B CA 1
ATOM 2392 C C . ILE B 1 109 ? 17.516 3.752 3.135 1 97.25 109 ILE B C 1
ATOM 2394 O O . ILE B 1 109 ? 18.578 3.248 3.512 1 97.25 109 ILE B O 1
ATOM 2398 N N . GLU B 1 110 ? 17.344 4.418 1.991 1 98.19 110 GLU B N 1
ATOM 2399 C CA . GLU B 1 110 ? 18.484 4.598 1.101 1 98.19 110 GLU B CA 1
ATOM 2400 C C . GLU B 1 110 ? 19.625 5.344 1.799 1 98.19 110 GLU B C 1
ATOM 2402 O O . GLU B 1 110 ? 20.781 4.957 1.694 1 98.19 110 GLU B O 1
ATOM 2407 N N . HIS B 1 111 ? 19.312 6.348 2.557 1 97.5 111 HIS B N 1
ATOM 2408 C CA . HIS B 1 111 ? 20.312 7.156 3.254 1 97.5 111 HIS B CA 1
ATOM 2409 C C . HIS B 1 111 ? 20.938 6.383 4.406 1 97.5 111 HIS B C 1
ATOM 2411 O O . HIS B 1 111 ? 22.016 6.75 4.891 1 97.5 111 HIS B O 1
ATOM 2417 N N . ARG B 1 112 ? 20.297 5.312 4.809 1 95.88 112 ARG B N 1
ATOM 2418 C CA . ARG B 1 112 ? 20.812 4.52 5.922 1 95.88 112 ARG B CA 1
ATOM 2419 C C . ARG B 1 112 ? 21.75 3.432 5.43 1 95.88 112 ARG B C 1
ATOM 2421 O O . ARG B 1 112 ? 22.438 2.795 6.23 1 95.88 112 ARG B O 1
ATOM 2428 N N . ARG B 1 113 ? 21.781 3.23 4.117 1 97.06 113 ARG B N 1
ATOM 2429 C CA . ARG B 1 113 ? 22.75 2.293 3.545 1 97.06 113 ARG B CA 1
ATOM 2430 C C . ARG B 1 113 ? 24.172 2.811 3.691 1 97.06 113 ARG B C 1
ATOM 2432 O O . ARG B 1 113 ? 24.391 4.02 3.777 1 97.06 113 ARG B O 1
ATOM 2439 N N . PRO B 1 114 ? 25.125 1.839 3.699 1 97.75 114 PRO B N 1
ATOM 2440 C CA . PRO B 1 114 ? 26.484 2.316 3.508 1 97.75 114 PRO B CA 1
ATOM 2441 C C . PRO B 1 114 ? 26.641 3.201 2.27 1 97.75 114 PRO B C 1
ATOM 2443 O O . PRO B 1 114 ? 26 2.949 1.247 1 97.75 114 PRO B O 1
ATOM 2446 N N . GLU B 1 115 ? 27.531 4.207 2.398 1 97.31 115 GLU B N 1
ATOM 2447 C CA . GLU B 1 115 ? 27.641 5.227 1.361 1 97.31 115 GLU B CA 1
ATOM 2448 C C . GLU B 1 115 ? 27.844 4.598 -0.012 1 97.31 115 GLU B C 1
ATOM 2450 O O . GLU B 1 115 ? 27.234 5.02 -0.996 1 97.31 115 GLU B O 1
ATOM 2455 N N . HIS B 1 116 ? 28.703 3.566 -0.053 1 96.88 116 HIS B N 1
ATOM 2456 C CA . HIS B 1 116 ? 29.078 2.973 -1.333 1 96.88 116 HIS B CA 1
ATOM 2457 C C . HIS B 1 116 ? 27.922 2.184 -1.929 1 96.88 116 HIS B C 1
ATOM 2459 O O . HIS B 1 116 ? 27.953 1.817 -3.105 1 96.88 116 HIS B O 1
ATOM 2465 N N . GLU B 1 117 ? 26.844 1.967 -1.167 1 97.88 117 GLU B N 1
ATOM 2466 C CA . GLU B 1 117 ? 25.688 1.216 -1.647 1 97.88 117 GLU B CA 1
ATOM 2467 C C . GLU B 1 117 ? 24.531 2.148 -2.023 1 97.88 117 GLU B C 1
ATOM 2469 O O . GLU B 1 117 ? 23.5 1.699 -2.514 1 97.88 117 GLU B O 1
ATOM 2474 N N . ARG B 1 118 ? 24.688 3.381 -1.783 1 98.25 118 ARG B N 1
ATOM 2475 C CA . ARG B 1 118 ? 23.625 4.336 -2.053 1 98.25 118 ARG B CA 1
ATOM 2476 C C . ARG B 1 118 ? 23.516 4.633 -3.545 1 98.25 118 ARG B C 1
ATOM 2478 O O . ARG B 1 118 ? 24.516 4.613 -4.262 1 98.25 118 ARG B O 1
ATOM 2485 N N . SER B 1 119 ? 22.344 4.879 -3.963 1 98.19 119 SER B N 1
ATOM 2486 C CA . SER B 1 119 ? 22.094 5.184 -5.367 1 98.19 119 SER B CA 1
ATOM 2487 C C . SER B 1 119 ? 21.547 6.598 -5.539 1 98.19 119 SER B C 1
ATOM 2489 O O . SER B 1 119 ? 20.422 6.883 -5.156 1 98.19 119 SER B O 1
ATOM 2491 N N . ALA B 1 120 ? 22.328 7.453 -6.191 1 97.38 120 ALA B N 1
ATOM 2492 C CA . ALA B 1 120 ? 21.875 8.812 -6.48 1 97.38 120 ALA B CA 1
ATOM 2493 C C . ALA B 1 120 ? 20.703 8.812 -7.453 1 97.38 120 ALA B C 1
ATOM 2495 O O . ALA B 1 120 ? 19.812 9.664 -7.363 1 97.38 120 ALA B O 1
ATOM 2496 N N . VAL B 1 121 ? 20.719 7.848 -8.297 1 96.5 121 VAL B N 1
ATOM 2497 C CA . VAL B 1 121 ? 19.688 7.75 -9.328 1 96.5 121 VAL B CA 1
ATOM 2498 C C . VAL B 1 121 ? 18.328 7.449 -8.68 1 96.5 121 VAL B C 1
ATOM 2500 O O . VAL B 1 121 ? 17.328 8.102 -8.984 1 96.5 121 VAL B O 1
ATOM 2503 N N . TRP B 1 122 ? 18.297 6.543 -7.824 1 97.38 122 TRP B N 1
ATOM 2504 C CA . TRP B 1 122 ? 17.047 6.168 -7.168 1 97.38 122 TRP B CA 1
ATOM 2505 C C . TRP B 1 122 ? 16.578 7.262 -6.211 1 97.38 122 TRP B C 1
ATOM 2507 O O . TRP B 1 122 ? 15.391 7.578 -6.145 1 97.38 122 TRP B O 1
ATOM 2517 N N . LEU B 1 123 ? 17.531 7.852 -5.457 1 97.94 123 LEU B N 1
ATOM 2518 C CA . LEU B 1 123 ? 17.172 8.961 -4.582 1 97.94 123 LEU B CA 1
ATOM 2519 C C . LEU B 1 123 ? 16.516 10.086 -5.371 1 97.94 123 LEU B C 1
ATOM 2521 O O . LEU B 1 123 ? 15.484 10.617 -4.957 1 97.94 123 LEU B O 1
ATOM 2525 N N . LYS B 1 124 ? 17.078 10.414 -6.488 1 97.75 124 LYS B N 1
ATOM 2526 C CA . LYS B 1 124 ? 16.516 11.461 -7.336 1 97.75 124 LYS B CA 1
ATOM 2527 C C . LYS B 1 124 ? 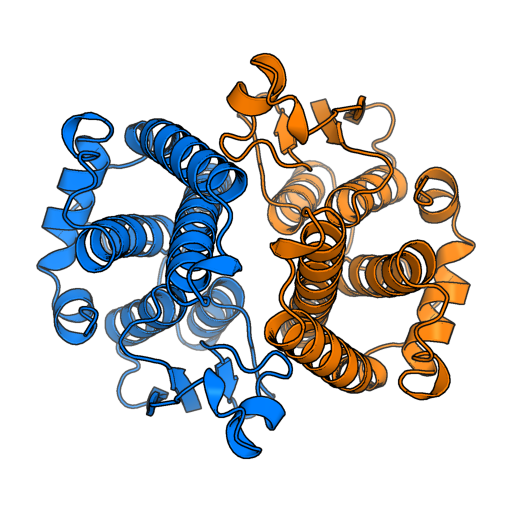15.125 11.078 -7.832 1 97.75 124 LYS B C 1
ATOM 2529 O O . LYS B 1 124 ? 14.211 11.914 -7.828 1 97.75 124 LYS B O 1
ATOM 2534 N N . ARG B 1 125 ? 14.953 9.875 -8.242 1 97.25 125 ARG B N 1
ATOM 2535 C CA . ARG B 1 125 ? 13.672 9.398 -8.75 1 97.25 125 ARG B CA 1
ATOM 2536 C C . ARG B 1 125 ? 12.586 9.484 -7.684 1 97.25 125 ARG B C 1
ATOM 2538 O O . ARG B 1 125 ? 11.484 9.969 -7.949 1 97.25 125 ARG B O 1
ATOM 2545 N N . TRP B 1 126 ? 12.891 9.031 -6.453 1 98.12 126 TRP B N 1
ATOM 2546 C CA . TRP B 1 126 ? 11.914 9.055 -5.371 1 98.12 126 TRP B CA 1
ATOM 2547 C C . TRP B 1 126 ? 11.586 10.492 -4.965 1 98.12 126 TRP B C 1
ATOM 2549 O O . TRP B 1 126 ? 10.422 10.828 -4.727 1 98.12 126 TRP B O 1
ATOM 2559 N N . GLU B 1 127 ? 12.625 11.312 -4.934 1 98.25 127 GLU B N 1
ATOM 2560 C CA . GLU B 1 127 ? 12.383 12.703 -4.578 1 98.25 127 GLU B CA 1
ATOM 2561 C C . GLU B 1 127 ? 11.508 13.398 -5.617 1 98.25 127 GLU B C 1
ATOM 2563 O O . GLU B 1 127 ? 10.594 14.148 -5.266 1 98.25 127 GLU B O 1
ATOM 2568 N N . GLU B 1 128 ? 11.766 13.188 -6.887 1 97.69 128 GLU B N 1
ATOM 2569 C CA . GLU B 1 128 ? 10.969 13.789 -7.953 1 97.69 128 GLU B CA 1
ATOM 2570 C C . GLU B 1 128 ? 9.516 13.32 -7.887 1 97.69 128 GLU B C 1
ATOM 2572 O O . GLU B 1 128 ? 8.594 14.125 -8.039 1 97.69 128 GLU B O 1
ATOM 2577 N N . GLY B 1 129 ? 9.352 12.008 -7.719 1 98 129 GLY B N 1
ATOM 2578 C CA . GLY B 1 129 ? 8 11.484 -7.566 1 98 129 GLY B CA 1
ATOM 2579 C C . GLY B 1 129 ? 7.258 12.078 -6.387 1 98 129 GLY B C 1
ATOM 2580 O O . GLY B 1 129 ? 6.082 12.43 -6.504 1 98 129 GLY B O 1
ATOM 2581 N N . LEU B 1 130 ? 7.957 12.164 -5.27 1 98.12 130 LEU B N 1
ATOM 2582 C CA . LEU B 1 130 ? 7.414 12.758 -4.051 1 98.12 130 LEU B CA 1
ATOM 2583 C C . LEU B 1 130 ? 6.984 14.195 -4.293 1 98.12 130 LEU B C 1
ATOM 2585 O O . LEU B 1 130 ? 5.879 14.594 -3.916 1 98.12 130 LEU B O 1
ATOM 2589 N N . ARG B 1 131 ? 7.766 14.984 -4.977 1 97.88 131 ARG B N 1
ATOM 2590 C CA . ARG B 1 131 ? 7.469 16.391 -5.246 1 97.88 131 ARG B CA 1
ATOM 2591 C C . ARG B 1 131 ? 6.266 16.531 -6.176 1 97.88 131 ARG B C 1
ATOM 2593 O O . ARG B 1 131 ? 5.398 17.375 -5.957 1 97.88 131 ARG B O 1
ATOM 2600 N N . ARG B 1 132 ? 6.211 15.695 -7.223 1 97.94 132 ARG B N 1
ATOM 2601 C CA . ARG B 1 132 ? 5.062 15.711 -8.125 1 97.94 132 ARG B CA 1
ATOM 2602 C C . ARG B 1 132 ? 3.775 15.383 -7.375 1 97.94 132 ARG B C 1
ATOM 2604 O O . ARG B 1 132 ? 2.734 16 -7.617 1 97.94 132 ARG B O 1
ATOM 2611 N N . ALA B 1 133 ? 3.887 14.43 -6.48 1 98.38 133 ALA B N 1
ATOM 2612 C CA . ALA B 1 133 ? 2.705 14 -5.734 1 98.38 133 ALA B CA 1
ATOM 2613 C C . ALA B 1 133 ? 2.242 15.086 -4.77 1 98.38 133 ALA B C 1
ATOM 2615 O O . ALA B 1 133 ? 1.039 15.273 -4.574 1 98.38 133 ALA B O 1
ATOM 2616 N N . LEU B 1 134 ? 3.209 15.75 -4.137 1 98.44 134 LEU B N 1
ATOM 2617 C CA . LEU B 1 134 ? 2.861 16.875 -3.262 1 98.44 134 LEU B CA 1
ATOM 2618 C C . LEU B 1 134 ? 2.057 17.922 -4.016 1 98.44 134 LEU B C 1
ATOM 2620 O O . LEU B 1 134 ? 1.03 18.391 -3.525 1 98.44 134 LEU B O 1
ATOM 2624 N N . LYS B 1 135 ? 2.469 18.219 -5.184 1 97.56 135 LYS B N 1
ATOM 2625 C CA . LYS B 1 135 ? 1.745 19.172 -6.012 1 97.56 135 LYS B CA 1
ATOM 2626 C C . LYS B 1 135 ? 0.357 18.656 -6.375 1 97.56 135 LYS B C 1
ATOM 2628 O O . LYS B 1 135 ? -0.62 19.406 -6.348 1 97.56 135 LYS B O 1
ATOM 2633 N N . ALA B 1 136 ? 0.276 17.391 -6.656 1 97 136 ALA B N 1
ATOM 2634 C CA . ALA B 1 136 ? -0.969 16.781 -7.117 1 97 136 ALA B CA 1
ATOM 2635 C C . ALA B 1 136 ? -2.025 16.797 -6.016 1 97 136 ALA B C 1
ATOM 2637 O O . ALA B 1 136 ? -3.211 17.016 -6.285 1 97 136 ALA B O 1
ATOM 2638 N N . VAL B 1 137 ? -1.615 16.594 -4.773 1 97.81 137 VAL B N 1
ATOM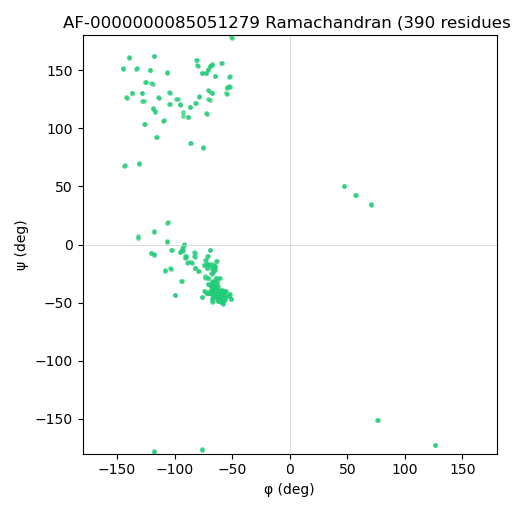 2639 C CA . VAL B 1 137 ? -2.59 16.438 -3.697 1 97.81 137 VAL B CA 1
ATOM 2640 C C . VAL B 1 137 ? -2.998 17.797 -3.16 1 97.81 137 VAL B C 1
ATOM 2642 O O . VAL B 1 137 ? -3.98 17.922 -2.424 1 97.81 137 VAL B O 1
ATOM 2645 N N . ASP B 1 138 ? -2.244 18.828 -3.475 1 98.12 138 ASP B N 1
ATOM 2646 C CA . ASP B 1 138 ? -2.449 20.141 -2.863 1 98.12 138 ASP B CA 1
ATOM 2647 C C . ASP B 1 138 ? -3.875 20.641 -3.092 1 98.12 138 ASP B C 1
ATOM 2649 O O . ASP B 1 138 ? -4.516 21.141 -2.172 1 98.12 138 ASP B O 1
ATOM 2653 N N . GLY B 1 139 ? -4.34 20.406 -4.301 1 94 139 GLY B N 1
ATOM 2654 C CA . GLY B 1 139 ? -5.664 20.891 -4.656 1 94 139 GLY B CA 1
ATOM 2655 C C . GLY B 1 139 ? -6.777 20.188 -3.895 1 94 139 GLY B C 1
ATOM 2656 O O . GLY B 1 139 ? -7.902 20.688 -3.834 1 94 139 GLY B O 1
ATOM 2657 N N . GLN B 1 140 ? -6.5 19.062 -3.301 1 93 140 GLN B N 1
ATOM 2658 C CA . GLN B 1 140 ? -7.508 18.281 -2.584 1 93 140 GLN B CA 1
ATOM 2659 C C . GLN B 1 140 ? -7.496 18.609 -1.094 1 93 140 GLN B C 1
ATOM 2661 O O . GLN B 1 140 ? -8.352 18.141 -0.342 1 93 140 GLN B O 1
ATOM 2666 N N . CYS B 1 141 ? -6.566 19.375 -0.673 1 97.12 141 CYS B N 1
ATOM 2667 C CA . CYS B 1 141 ? -6.43 19.719 0.738 1 97.12 141 CYS B CA 1
ATOM 2668 C C . CYS B 1 141 ? -7.293 20.922 1.097 1 97.12 141 CYS B C 1
ATOM 2670 O O . CYS B 1 141 ? -7.156 21.984 0.496 1 97.12 141 CYS B O 1
ATOM 2672 N N . VAL B 1 142 ? -8.242 20.656 2.025 1 94.38 142 VAL B N 1
ATOM 2673 C CA . VAL B 1 142 ? -9.133 21.719 2.492 1 94.38 142 VAL B CA 1
ATOM 2674 C C . VAL B 1 142 ? -9.109 21.766 4.02 1 94.38 142 VAL B C 1
ATOM 2676 O O . VAL B 1 142 ? -9.242 20.75 4.688 1 94.38 142 VAL B O 1
ATOM 2679 N N . VAL B 1 143 ? -8.922 22.953 4.555 1 95.38 143 VAL B N 1
ATOM 2680 C CA . VAL B 1 143 ? -8.992 23.156 5.996 1 95.38 143 VAL B CA 1
ATOM 2681 C C . VAL B 1 143 ? -10.445 23.219 6.445 1 95.38 143 VAL B C 1
ATOM 2683 O O . VAL B 1 143 ? -11.266 23.922 5.836 1 95.38 143 VAL B O 1
ATOM 2686 N N . SER B 1 144 ? -10.758 22.469 7.348 1 93.81 144 SER B N 1
ATOM 2687 C CA . SER B 1 144 ? -12.125 22.375 7.859 1 93.81 144 SER B CA 1
ATOM 2688 C C . SER B 1 144 ? -12.133 22.125 9.367 1 93.81 144 SER B C 1
ATOM 2690 O O . SER B 1 144 ? -11.188 21.562 9.914 1 93.81 144 SER B O 1
ATOM 2692 N N . ASP B 1 145 ? -13.18 22.578 9.984 1 93.06 145 ASP B N 1
ATOM 2693 C CA . ASP B 1 145 ? -13.328 22.344 11.414 1 93.06 145 ASP B CA 1
ATOM 2694 C C . ASP B 1 145 ? -13.922 20.953 11.688 1 93.06 145 ASP B C 1
ATOM 2696 O O . ASP B 1 145 ? -13.961 20.5 12.836 1 93.06 145 ASP B O 1
ATOM 2700 N N . ALA B 1 146 ? -14.297 20.297 10.711 1 93.69 146 ALA B N 1
ATOM 2701 C CA . ALA B 1 146 ? -14.828 18.953 10.867 1 93.69 146 ALA B CA 1
ATOM 2702 C C . ALA B 1 146 ? -13.734 17.969 11.281 1 93.69 146 ALA B C 1
ATOM 2704 O O . ALA B 1 146 ? -12.547 18.234 11.078 1 93.69 146 ALA B O 1
ATOM 2705 N N . PRO B 1 147 ? -14.172 16.922 11.961 1 94.88 147 PRO B N 1
ATOM 2706 C CA . PRO B 1 147 ? -13.172 15.891 12.242 1 94.88 147 PRO B CA 1
ATOM 2707 C C . PRO B 1 147 ? -12.469 15.391 10.977 1 94.88 147 PRO B C 1
ATOM 2709 O O . PRO B 1 147 ? -13.117 15.164 9.961 1 94.88 147 PRO B O 1
ATOM 2712 N N . PRO B 1 148 ? -11.164 15.266 11.047 1 97.88 148 PRO B N 1
ATOM 2713 C CA . PRO B 1 148 ? -10.438 14.828 9.852 1 97.88 148 PRO B CA 1
ATOM 2714 C C . PRO B 1 148 ? -10.688 13.359 9.516 1 97.88 148 PRO B C 1
ATOM 2716 O O . PRO B 1 148 ? -10.688 12.508 10.406 1 97.88 148 PRO B O 1
ATOM 2719 N N . GLY B 1 149 ? -10.977 13.109 8.242 1 98.19 149 GLY B N 1
ATOM 2720 C CA . GLY B 1 149 ? -11 11.727 7.785 1 98.19 149 GLY B CA 1
ATOM 2721 C C . GLY B 1 149 ? -9.617 11.141 7.594 1 98.19 149 GLY B C 1
ATOM 2722 O O . GLY B 1 149 ? -8.617 11.766 7.949 1 98.19 149 GLY B O 1
ATOM 2723 N N . LEU B 1 150 ? -9.586 9.938 7.117 1 98.62 150 LEU B N 1
ATOM 2724 C CA . LEU B 1 150 ? -8.32 9.227 6.992 1 98.62 150 LEU B CA 1
ATOM 2725 C C . LEU B 1 150 ? -7.43 9.883 5.941 1 98.62 150 LEU B C 1
ATOM 2727 O O . LEU B 1 150 ? -6.203 9.883 6.07 1 98.62 150 LEU B O 1
ATOM 2731 N N . ALA B 1 151 ? -8.039 10.414 4.859 1 98.56 151 ALA B N 1
ATOM 2732 C CA . ALA B 1 151 ? -7.254 11.125 3.854 1 98.56 151 ALA B CA 1
ATOM 2733 C C . ALA B 1 151 ? -6.523 12.312 4.469 1 98.56 151 ALA B C 1
ATOM 2735 O O . ALA B 1 151 ? -5.316 12.484 4.27 1 98.56 151 ALA B O 1
ATOM 2736 N N . GLU B 1 152 ? -7.234 13.109 5.23 1 98.75 152 GLU B N 1
ATOM 2737 C CA . GLU B 1 152 ? -6.637 14.281 5.863 1 98.75 152 GLU B CA 1
ATOM 2738 C C . GLU B 1 152 ? -5.57 13.875 6.875 1 98.75 152 GLU B C 1
ATOM 2740 O O . GLU B 1 152 ? -4.512 14.5 6.949 1 98.75 152 GLU B O 1
ATOM 2745 N N . ILE B 1 153 ? -5.832 12.883 7.66 1 98.88 153 ILE B N 1
ATOM 2746 C CA . ILE B 1 153 ? -4.867 12.383 8.633 1 98.88 153 ILE B CA 1
ATOM 2747 C C . ILE B 1 153 ? -3.592 11.945 7.918 1 98.88 153 ILE B C 1
ATOM 2749 O O . ILE B 1 153 ? -2.486 12.289 8.344 1 98.88 153 ILE B O 1
ATOM 2753 N N . THR B 1 154 ? -3.766 11.203 6.852 1 98.88 154 THR B N 1
ATOM 2754 C CA . THR B 1 154 ? -2.619 10.688 6.109 1 98.88 154 THR B CA 1
ATOM 2755 C C . THR B 1 154 ? -1.848 11.828 5.445 1 98.88 154 THR B C 1
ATOM 2757 O O . THR B 1 154 ? -0.616 11.859 5.5 1 98.88 154 THR B O 1
ATOM 2760 N N . LEU B 1 155 ? -2.568 12.742 4.844 1 98.88 155 LEU B N 1
ATOM 2761 C CA . LEU B 1 155 ? -1.947 13.883 4.188 1 98.88 155 LEU B CA 1
ATOM 2762 C C . LEU B 1 155 ? -1.142 14.711 5.184 1 98.88 155 LEU B C 1
ATOM 2764 O O . LEU B 1 155 ? 0.016 15.055 4.922 1 98.88 155 LEU B O 1
ATOM 2768 N N . ALA B 1 156 ? -1.693 15 6.297 1 98.88 156 ALA B N 1
ATOM 2769 C CA . ALA B 1 156 ? -1.001 15.789 7.309 1 98.88 156 ALA B CA 1
ATOM 2770 C C . ALA B 1 156 ? 0.202 15.039 7.871 1 98.88 156 ALA B C 1
ATOM 2772 O O . ALA B 1 156 ? 1.266 15.625 8.086 1 98.88 156 ALA B O 1
ATOM 2773 N N . SER B 1 157 ? 0.013 13.766 8.117 1 98.81 157 SER B N 1
ATOM 2774 C CA . SER B 1 157 ? 1.119 12.938 8.586 1 98.81 157 SER B CA 1
ATOM 2775 C C . SER B 1 157 ? 2.264 12.922 7.578 1 98.81 157 SER B C 1
ATOM 2777 O O . SER B 1 157 ? 3.436 12.945 7.961 1 98.81 157 SER B O 1
ATOM 2779 N N . ALA B 1 158 ? 1.913 12.852 6.285 1 98.81 158 ALA B N 1
ATOM 2780 C CA . ALA B 1 158 ? 2.928 12.875 5.234 1 98.81 158 ALA B CA 1
ATOM 2781 C C . ALA B 1 158 ? 3.707 14.188 5.25 1 98.81 158 ALA B C 1
ATOM 2783 O O . ALA B 1 158 ? 4.938 14.18 5.195 1 98.81 158 ALA B O 1
ATOM 2784 N N . ALA B 1 159 ? 2.99 15.266 5.344 1 98.81 159 ALA B N 1
ATOM 2785 C CA . ALA B 1 159 ? 3.621 16.578 5.383 1 98.81 159 ALA B CA 1
ATOM 2786 C C . ALA B 1 159 ? 4.59 16.688 6.559 1 98.81 159 ALA B C 1
ATOM 2788 O O . ALA B 1 159 ? 5.742 17.094 6.387 1 98.81 159 ALA B O 1
ATOM 2789 N N . THR B 1 160 ? 4.141 16.312 7.703 1 98.88 160 THR B N 1
ATOM 2790 C CA . THR B 1 160 ? 4.965 16.359 8.906 1 98.88 160 THR B CA 1
ATOM 2791 C C . THR B 1 160 ? 6.172 15.445 8.781 1 98.88 160 THR B C 1
ATOM 2793 O O . THR B 1 160 ? 7.281 15.805 9.18 1 98.88 160 THR B O 1
ATOM 2796 N N . TYR B 1 161 ? 5.98 14.289 8.234 1 98.94 161 TYR B N 1
ATOM 2797 C CA . TYR B 1 161 ? 7.047 13.305 8.109 1 98.94 161 TYR B CA 1
ATOM 2798 C C . TYR B 1 161 ? 8.156 13.82 7.203 1 98.94 161 TYR B C 1
ATOM 2800 O O . TYR B 1 161 ? 9.344 13.617 7.484 1 98.94 161 TYR B O 1
ATOM 2808 N N . ILE B 1 162 ? 7.785 14.445 6.074 1 98.75 162 ILE B N 1
ATOM 2809 C CA . ILE B 1 162 ? 8.781 14.992 5.156 1 98.75 162 ILE B CA 1
ATOM 2810 C C . ILE B 1 162 ? 9.633 16.031 5.875 1 98.75 162 ILE B C 1
ATOM 2812 O O . ILE B 1 162 ? 10.859 16.031 5.77 1 98.75 162 ILE B O 1
ATOM 2816 N N . ASP B 1 163 ? 9.016 16.875 6.641 1 98.56 163 ASP B N 1
ATOM 2817 C CA . ASP B 1 163 ? 9.758 17.906 7.371 1 98.56 163 ASP B CA 1
ATOM 2818 C C . ASP B 1 163 ? 10.641 17.281 8.445 1 98.56 163 ASP B C 1
ATOM 2820 O O . ASP B 1 163 ? 11.734 17.781 8.727 1 98.56 163 ASP B O 1
ATOM 2824 N N . PHE B 1 164 ? 10.18 16.266 9.047 1 98.75 164 PHE B N 1
ATOM 2825 C CA . PHE B 1 164 ? 10.883 15.578 10.117 1 98.75 164 PHE B CA 1
ATOM 2826 C C . PHE B 1 164 ? 12.141 14.891 9.578 1 98.75 164 PHE B C 1
ATOM 2828 O O . PHE B 1 164 ? 13.211 14.977 10.18 1 98.75 164 PHE B O 1
ATOM 2835 N N . ARG B 1 165 ? 12.047 14.242 8.414 1 98.62 165 ARG B N 1
ATOM 2836 C CA . ARG B 1 165 ? 13.133 13.414 7.898 1 98.62 165 ARG B CA 1
ATOM 2837 C C . ARG B 1 165 ? 14.023 14.203 6.949 1 98.62 165 ARG B C 1
ATOM 2839 O O . ARG B 1 165 ? 15.219 13.922 6.832 1 98.62 165 ARG B O 1
ATOM 2846 N N . PHE B 1 166 ? 13.383 15.156 6.254 1 98.12 166 PHE B N 1
ATOM 2847 C CA . PHE B 1 166 ? 14.102 15.922 5.242 1 98.12 166 PHE B CA 1
ATOM 2848 C C . PHE B 1 166 ? 13.875 17.422 5.43 1 98.12 166 PHE B C 1
ATOM 2850 O O . PHE B 1 166 ? 13.328 18.094 4.547 1 98.12 166 PHE B O 1
ATOM 2857 N N . PRO B 1 167 ? 14.406 18 6.465 1 97 167 PRO B N 1
ATOM 2858 C CA . PRO B 1 167 ? 14.141 19.406 6.785 1 97 167 PRO B CA 1
ATOM 2859 C C . PRO B 1 167 ? 14.688 20.375 5.727 1 97 167 PRO B C 1
ATOM 2861 O O . PRO B 1 167 ? 14.234 21.516 5.625 1 97 167 PRO B O 1
ATOM 2864 N N . LYS B 1 168 ? 15.625 19.938 4.887 1 96.25 168 LYS B N 1
ATOM 2865 C CA . LYS B 1 168 ? 16.219 20.812 3.883 1 96.25 168 LYS B CA 1
ATOM 2866 C C . LYS B 1 168 ? 15.461 20.75 2.564 1 96.25 168 LYS B C 1
ATOM 2868 O O . LYS B 1 168 ? 15.758 21.484 1.625 1 96.25 168 LYS B O 1
ATOM 2873 N N . LEU B 1 169 ? 14.555 19.797 2.502 1 96.81 169 LEU B N 1
ATOM 2874 C CA . LEU B 1 169 ? 13.742 19.719 1.295 1 96.81 169 LEU B CA 1
ATOM 2875 C C . LEU B 1 169 ? 12.742 20.859 1.235 1 96.81 169 LEU B C 1
ATOM 2877 O O . LEU B 1 169 ? 11.836 20.953 2.068 1 96.81 169 LEU B O 1
ATOM 2881 N N . ASP B 1 170 ? 12.891 21.781 0.296 1 95.88 170 ASP B N 1
ATOM 2882 C CA . ASP B 1 170 ? 12.047 22.953 0.161 1 95.88 170 ASP B CA 1
ATOM 2883 C C . ASP B 1 170 ? 10.797 22.641 -0.656 1 95.88 170 ASP B C 1
ATOM 2885 O O . ASP B 1 170 ? 10.742 22.938 -1.854 1 95.88 170 ASP B O 1
ATOM 2889 N N . TRP B 1 171 ? 9.773 22.172 0.026 1 97.5 171 TRP B N 1
ATOM 2890 C CA . TRP B 1 171 ? 8.602 21.688 -0.693 1 97.5 171 TRP B CA 1
ATOM 2891 C C . TRP B 1 171 ? 7.367 22.516 -0.333 1 97.5 171 TRP B C 1
ATOM 2893 O O . TRP B 1 171 ? 6.344 22.438 -1.012 1 97.5 171 TRP B O 1
ATOM 2903 N N . HIS B 1 172 ? 7.398 23.422 0.651 1 98 172 HIS B N 1
ATOM 2904 C CA . HIS B 1 172 ? 6.234 24.078 1.228 1 98 172 HIS B CA 1
ATOM 2905 C C . HIS B 1 172 ? 5.555 24.984 0.207 1 98 172 HIS B C 1
ATOM 2907 O O . HIS B 1 172 ? 4.324 25.062 0.157 1 98 172 HIS B O 1
ATOM 2913 N N . ALA B 1 173 ? 6.344 25.625 -0.641 1 96.44 173 ALA B N 1
ATOM 2914 C CA . ALA B 1 173 ? 5.785 26.547 -1.635 1 96.44 173 ALA B CA 1
ATOM 2915 C C . ALA B 1 173 ? 5.059 25.781 -2.736 1 96.44 173 ALA B C 1
ATOM 2917 O O . ALA B 1 173 ? 4.164 26.328 -3.389 1 96.44 173 ALA B O 1
ATOM 2918 N N . GLU B 1 174 ? 5.352 24.547 -2.889 1 94.88 174 GLU B N 1
ATOM 2919 C CA . GLU B 1 174 ? 4.77 23.703 -3.939 1 94.88 174 GLU B CA 1
ATOM 2920 C C . GLU B 1 174 ? 3.402 23.172 -3.527 1 94.88 174 GLU B C 1
ATOM 2922 O O . GLU B 1 174 ? 2.604 22.781 -4.379 1 94.88 174 GLU B O 1
ATOM 2927 N N . ALA B 1 175 ? 3.135 23.172 -2.277 1 98.38 175 ALA B N 1
ATOM 2928 C CA . ALA B 1 175 ? 1.881 22.625 -1.775 1 98.38 175 ALA B CA 1
ATOM 2929 C C . ALA B 1 175 ? 1.366 23.422 -0.583 1 98.38 175 ALA B C 1
ATOM 2931 O O . ALA B 1 175 ? 1.229 22.891 0.52 1 98.38 175 ALA B O 1
ATOM 2932 N N . PRO B 1 176 ? 0.962 24.672 -0.855 1 98.5 176 PRO B N 1
ATOM 2933 C CA . PRO B 1 176 ? 0.588 25.547 0.254 1 98.5 176 PRO B CA 1
ATOM 2934 C C . PRO B 1 176 ? -0.682 25.094 0.969 1 98.5 176 PRO B C 1
ATOM 2936 O O . PRO B 1 176 ? -0.826 25.297 2.176 1 98.5 176 PRO B O 1
ATOM 2939 N N . ARG B 1 177 ? -1.676 24.531 0.288 1 98.69 177 ARG B N 1
ATOM 2940 C CA . ARG B 1 177 ? -2.898 24.078 0.936 1 98.69 177 ARG B CA 1
ATOM 2941 C C . ARG B 1 177 ? -2.623 22.875 1.834 1 98.69 177 ARG B C 1
ATOM 2943 O O . ARG B 1 177 ? -3.252 22.719 2.883 1 98.69 177 ARG B O 1
ATOM 2950 N N . LEU B 1 178 ? -1.699 22.047 1.394 1 98.81 178 LEU B N 1
ATOM 2951 C CA . LEU B 1 178 ? -1.294 20.922 2.24 1 98.81 178 LEU B CA 1
ATOM 2952 C C . LEU B 1 178 ? -0.627 21.422 3.518 1 98.81 178 LEU B C 1
ATOM 2954 O O . LEU B 1 178 ? -0.879 20.906 4.602 1 98.81 178 LEU B O 1
ATOM 2958 N N . VAL B 1 179 ? 0.223 22.391 3.393 1 98.75 179 VAL B N 1
ATOM 2959 C CA . VAL B 1 179 ? 0.889 22.984 4.547 1 98.75 179 VAL B CA 1
ATOM 2960 C C . VAL B 1 179 ? -0.153 23.547 5.512 1 98.75 179 VAL B C 1
ATOM 2962 O O . VAL B 1 179 ? -0.07 23.328 6.723 1 98.75 179 VAL B O 1
ATOM 2965 N N . ALA B 1 180 ? -1.108 24.203 5.004 1 98.75 180 ALA B N 1
ATOM 2966 C CA . ALA B 1 180 ? -2.168 24.781 5.832 1 98.75 180 ALA B CA 1
ATOM 2967 C C . ALA B 1 180 ? -2.949 23.688 6.555 1 98.75 180 ALA B C 1
ATOM 2969 O O . ALA B 1 180 ? -3.264 23.812 7.742 1 98.75 180 ALA B O 1
ATOM 2970 N N . LEU B 1 181 ? -3.293 22.672 5.84 1 98.75 181 LEU B N 1
ATOM 2971 C CA . LEU B 1 181 ? -3.998 21.531 6.426 1 98.75 181 LEU B CA 1
ATOM 2972 C C . LEU B 1 181 ? -3.193 20.922 7.566 1 98.75 181 LEU B C 1
ATOM 2974 O O . LEU B 1 181 ? -3.725 20.688 8.656 1 98.75 181 LEU B O 1
ATOM 2978 N N . ARG B 1 182 ? -1.926 20.641 7.27 1 98.69 182 ARG B N 1
ATOM 2979 C CA . ARG B 1 182 ? -1.036 20.094 8.289 1 98.69 182 ARG B CA 1
ATOM 2980 C C . ARG B 1 182 ? -0.968 21 9.508 1 98.69 182 ARG B C 1
ATOM 2982 O O . ARG B 1 182 ? -1.092 20.531 10.648 1 98.69 182 ARG B O 1
ATOM 2989 N N . ASP B 1 183 ? -0.787 22.266 9.297 1 98.62 183 ASP B N 1
ATOM 2990 C CA . ASP B 1 183 ? -0.654 23.219 10.398 1 98.62 183 ASP B CA 1
ATOM 2991 C C . ASP B 1 183 ? -1.904 23.219 11.273 1 98.62 183 ASP B C 1
ATOM 2993 O O . ASP B 1 183 ? -1.809 23.328 12.5 1 98.62 183 ASP B O 1
ATOM 2997 N N . GLN B 1 184 ? -3.02 23.141 10.672 1 98.56 184 GLN B N 1
ATOM 2998 C CA . GLN B 1 184 ? -4.266 23.094 11.438 1 98.56 184 GLN B CA 1
ATOM 2999 C C . GLN B 1 184 ? -4.371 21.797 12.234 1 98.56 184 GLN B C 1
ATOM 3001 O O . GLN B 1 184 ? -4.672 21.828 13.43 1 98.56 184 GLN B O 1
ATOM 3006 N N . LEU B 1 185 ? -4.137 20.703 11.617 1 98.62 185 LEU B N 1
ATOM 3007 C CA . LEU B 1 185 ? -4.363 19.406 12.25 1 98.62 185 LEU B CA 1
ATOM 3008 C C . LEU B 1 185 ? -3.328 19.141 13.336 1 98.62 185 LEU B C 1
ATOM 3010 O O . LEU B 1 185 ? -3.623 18.469 14.328 1 98.62 185 LEU B O 1
ATOM 3014 N N . GLU B 1 186 ? -2.17 19.703 13.156 1 98.62 186 GLU B N 1
ATOM 3015 C CA . GLU B 1 186 ? -1.102 19.5 14.125 1 98.62 186 GLU B CA 1
ATOM 3016 C C . GLU B 1 186 ? -1.411 20.188 15.445 1 98.62 186 GLU B C 1
ATOM 3018 O O . GLU B 1 186 ? -0.722 19.969 16.453 1 98.62 186 GLU B O 1
ATOM 3023 N N . LYS B 1 187 ? -2.461 20.906 15.508 1 98.38 187 LYS B N 1
ATOM 3024 C CA . LYS B 1 187 ? -2.902 21.547 16.75 1 98.38 187 LYS B CA 1
ATOM 3025 C C . LYS B 1 187 ? -3.818 20.625 17.547 1 98.38 187 LYS B C 1
ATOM 3027 O O . LYS B 1 187 ? -4.102 20.875 18.719 1 98.38 187 LYS B O 1
ATOM 3032 N N . ARG B 1 188 ? -4.328 19.609 16.953 1 98.19 188 ARG B N 1
ATOM 3033 C CA . ARG B 1 188 ? -5.18 18.641 17.656 1 98.19 188 ARG B CA 1
ATOM 3034 C C . ARG B 1 188 ? -4.359 17.766 18.594 1 98.19 188 ARG B C 1
ATOM 3036 O O . ARG B 1 188 ? -3.236 17.375 18.266 1 98.19 188 ARG B O 1
ATOM 3043 N N . GLN B 1 189 ? -4.941 17.359 19.703 1 98.5 189 GLN B N 1
ATOM 3044 C CA . GLN B 1 189 ? -4.238 16.578 20.719 1 98.5 189 GLN B CA 1
ATOM 3045 C C . GLN B 1 189 ? -3.77 15.234 20.141 1 98.5 189 GLN B C 1
ATOM 3047 O O . GLN B 1 189 ? -2.688 14.758 20.484 1 98.5 189 GLN B O 1
ATOM 3052 N N . SER B 1 190 ? -4.547 14.586 19.312 1 98.69 190 SER B N 1
ATOM 3053 C CA . SER B 1 190 ? -4.168 13.32 18.703 1 98.69 190 SER B CA 1
ATOM 3054 C C . SER B 1 190 ? -2.881 13.453 17.891 1 98.69 190 SER B C 1
ATOM 3056 O O . SER B 1 190 ? -2.025 12.57 17.922 1 98.69 190 SER B O 1
ATOM 3058 N N . PHE B 1 191 ? -2.73 14.562 17.188 1 98.81 191 PHE B N 1
ATOM 3059 C CA . PHE B 1 191 ? -1.528 14.828 16.406 1 98.81 191 PHE B CA 1
ATOM 3060 C C . PHE B 1 191 ? -0.364 15.195 17.312 1 98.81 191 PHE B C 1
ATOM 3062 O O . PHE B 1 191 ? 0.76 14.734 17.109 1 98.81 191 PHE B O 1
ATOM 3069 N N . ILE B 1 192 ? -0.604 15.953 18.328 1 98.81 192 ILE B N 1
ATOM 3070 C CA . ILE B 1 192 ? 0.428 16.359 19.281 1 98.81 192 ILE B CA 1
ATOM 3071 C C . ILE B 1 192 ? 0.996 15.117 19.984 1 98.81 192 ILE B C 1
ATOM 3073 O O . ILE B 1 192 ? 2.215 14.953 20.062 1 98.81 192 ILE B O 1
ATOM 3077 N N . ASP B 1 193 ? 0.153 14.25 20.375 1 98.5 193 ASP B N 1
ATOM 3078 C CA . ASP B 1 193 ? 0.529 13.078 21.172 1 98.5 193 ASP B CA 1
ATOM 3079 C C . ASP B 1 193 ? 1.361 12.109 20.328 1 98.5 193 ASP B C 1
ATOM 3081 O O . ASP B 1 193 ? 2.039 11.234 20.875 1 98.5 193 ASP B O 1
ATOM 3085 N N . THR B 1 194 ? 1.266 12.227 19 1 98.75 194 THR B N 1
ATOM 3086 C CA . THR B 1 194 ? 1.881 11.203 18.156 1 98.75 194 THR B CA 1
ATOM 3087 C C . THR B 1 194 ? 2.982 11.812 17.281 1 98.75 194 THR B C 1
ATOM 3089 O O . THR B 1 194 ? 3.453 11.188 16.344 1 98.75 194 THR B O 1
ATOM 3092 N N . PHE B 1 195 ? 3.371 13 17.531 1 98.69 195 PHE B N 1
ATOM 3093 C CA . PHE B 1 195 ? 4.41 13.656 16.734 1 98.69 195 PHE B CA 1
ATOM 3094 C C . PHE B 1 195 ? 5.66 12.789 16.656 1 98.69 195 PHE B C 1
ATOM 3096 O O . PHE B 1 195 ? 6.051 12.164 17.656 1 98.69 195 PHE B O 1
ATOM 3103 N N . PRO B 1 196 ? 6.242 12.688 15.461 1 98.25 196 PRO B N 1
ATOM 3104 C CA . PRO B 1 196 ? 7.359 11.75 15.297 1 98.25 196 PRO B CA 1
ATOM 3105 C C . PRO B 1 196 ? 8.586 12.148 16.125 1 98.25 196 PRO B C 1
ATOM 3107 O O . PRO B 1 196 ? 8.844 13.344 16.312 1 98.25 196 PRO B O 1
ATOM 3110 N N . ALA B 1 197 ? 9.312 11.117 16.641 1 93.56 197 ALA B N 1
ATOM 3111 C CA . ALA B 1 197 ? 10.531 11.312 17.422 1 93.56 197 ALA B CA 1
ATOM 3112 C C . ALA B 1 197 ? 11.555 10.219 17.125 1 93.56 197 ALA B C 1
ATOM 3114 O O . ALA B 1 197 ? 11.195 9.141 16.641 1 93.56 197 ALA B O 1
#

Sequence (394 aa):
MRLFINSGSPFARKCRILVREMGLVDRVQDVPTVTLDSVPEHIAVNPFAQVPALVTDQGSLVDSTLICEWLAAHYGPYPLYPKGEAQWLARQAEALADGILEAAVKMVIEHRRPEHERSAVWLKRWEEGLRRALKAVDGQCVVSDAPPGLAEITLASAATYIDFRFPKLDWHAEAPRLVALRDQLEKRQSFIDTFPAMRLFINSGSPFARKCRILVREMGLVDRVQDVPTVTLDSVPEHIAVNPFAQVPALVTDQGSLVDSTLICEWLAAHYGPYPLYPKGEAQWLARQAEALADGILEAAVKMVIEHRRPEHERSAVWLKRWEEGLRRALKAVDGQCVVSDAPPGLAEITLASAATYIDFRFPKLDWHAEAPRLVALRDQLEKRQSFIDTFPA

Organism: Asticcacaulis excentricus (strain ATCC 15261 / DSM 4724 / KCTC 12464 / NCIMB 9791 / VKM B-1370 / CB 48) (NCBI:txid573065)

Secondary structure (DSSP, 8-state):
-EEEE-TT-HHHHHHHHHHHHTT-TTT-EEEE--GGG--HHHHTT-TT--S-EEEETTEEE--HHHHHHHHHHHH-----S-STTHHHHHHHHHHHHHHHHHHHHHHHHHHHS-GGG--HHHHHHHHHHHHHHHHHHHTT----SSPP-HHHHHHHHHHHHHHHH-TT---GGG-HHHHHHHHHHTTSHHHHHT---/-EEEE-TT-HHHHHHHHHHHHTT-TTT-EEEE--GGG--HHHHTT-TT--S-EEEETTEEE--HHHHHHHHHHHH-----S-STTHHHHHHHHHHHHHHHHHHHHHHHHHHHS-GGG--HHHHHHHHHHHHHHHHHHHTT----SSPP-HHHHHHHHHHHHHHHH-TT---GGG-HHHHHHHHHHTTSHHHHHT---

InterPro domains:
  IPR004045 Glutathione S-transferase, N-terminal [PF13409] (9-73)
  IPR004045 Glutathione S-transferase, N-terminal [PS50404] (1-79)
  IPR036249 Thioredoxin-like superfamily [SSF52833] (1-83)
  IPR036282 Glutathione S-transferase, C-terminal domain superfamily [SSF47616] (70-196)